Protein AF-0000000077861043 (afdb_homodimer)

Solvent-accessible surface area (backbone atoms only — not comparable to full-atom values): 34481 Å² total; per-residue (Å²): 126,87,80,74,43,33,34,33,32,34,33,39,79,42,74,66,17,31,34,34,51,50,34,40,50,72,72,46,81,40,33,34,37,37,42,28,44,64,90,44,38,66,66,57,69,62,59,89,64,56,69,78,41,52,72,35,52,44,82,42,68,45,52,64,79,78,51,55,44,68,60,51,14,60,73,36,53,78,28,41,33,41,39,38,40,43,55,77,77,60,38,72,28,49,63,49,50,50,54,10,31,50,74,32,58,24,40,34,39,27,55,48,58,69,35,74,80,64,74,46,63,64,96,46,92,84,47,58,44,25,31,25,54,45,71,49,26,53,43,51,50,51,45,51,53,57,49,61,27,67,45,34,70,71,62,65,21,41,34,36,38,41,32,29,28,50,66,58,74,40,64,89,27,47,63,83,20,41,84,53,49,84,80,55,82,55,46,60,47,77,39,24,42,41,45,72,28,47,24,31,25,17,38,59,60,46,52,18,43,44,52,47,50,36,68,75,35,48,94,80,27,58,31,35,79,44,23,43,59,27,35,76,49,18,55,53,59,49,45,50,50,48,26,70,49,65,70,34,58,62,43,77,48,75,39,63,41,63,52,32,55,47,25,73,76,36,66,85,63,54,55,74,90,60,58,90,59,52,94,57,58,58,68,55,53,44,40,52,36,23,37,26,16,68,50,59,38,54,74,41,70,62,54,58,46,52,77,82,47,68,85,54,69,57,56,33,67,64,59,50,44,41,64,70,44,61,119,126,85,80,73,44,32,34,34,33,34,32,40,79,42,75,66,16,32,35,32,51,51,34,40,49,72,73,47,79,40,33,35,37,38,41,29,45,64,90,45,38,66,66,58,72,61,57,88,64,55,71,76,41,51,73,35,51,44,80,43,68,45,53,63,79,79,51,53,45,69,61,51,14,62,73,35,52,79,28,40,32,40,38,38,40,42,56,77,77,59,40,71,27,49,64,50,49,50,55,10,32,51,73,32,58,23,39,34,39,26,56,47,59,69,38,73,80,65,75,46,63,63,96,46,92,84,46,58,45,25,32,24,53,44,72,49,27,54,41,52,51,50,45,51,52,58,48,61,28,65,45,35,73,71,62,66,20,42,33,36,38,43,32,28,29,51,68,58,74,40,62,89,30,48,63,84,18,40,84,53,48,85,80,56,82,54,46,61,47,75,37,23,42,41,48,70,27,49,24,32,24,17,38,60,60,45,51,19,44,46,52,48,50,39,69,76,35,46,95,80,27,57,31,35,78,44,23,43,60,27,36,73,50,19,55,54,58,49,45,50,51,47,27,69,49,64,70,36,58,62,43,76,46,75,39,63,39,64,52,32,55,48,25,73,78,37,66,85,61,54,56,74,89,61,57,90,58,54,93,57,58,59,68,54,54,42,41,52,36,24,38,27,17,67,50,59,38,53,75,40,72,64,55,58,46,51,76,82,46,67,85,52,68,58,56,36,67,64,58,51,42,40,65,72,45,59,117

Sequence (654 aa):
MKETLRVAILGPTGQIGHAILLALLTGTSHEVIQLVSPQSEEKARSVALASEQSERITTVPVDLLGSDVDHIATILDGVDVVVSALNGKALDAQGKVQDAAAKAGVRRFYPSEYGMHHVYRPDSEDDNYGYLHPIWNAKSQANERALHHPAIASGKMTYTLIGCGDFYNQPREPTWCPWTQPNASSYRITILGDPDAKVDFTNIDDLAEFLVETINHPELSENRTLNFVSDRKGYNEIAGLLETHSGRRVERHLLPVELMHRVWKNRDNIPEELRGRSVFPEDFWILVKGMQGSGRFWRPPGEVHNDLFPRVKPRTFEEYLSEMFGAMKETLRVAILGPTGQIGHAILLALLTGTSHEVIQLVSPQSEEKARSVALASEQSERITTVPVDLLGSDVDHIATILDGVDVVVSALNGKALDAQGKVQDAAAKAGVRRFYPSEYGMHHVYRPDSEDDNYGYLHPIWNAKSQANERALHHPAIASGKMTYTLIGCGDFYNQPREPTWCPWTQPNASSYRITILGDPDAKVDFTNIDDLAEFLVETINHPELSENRTLNFVSDRKGYNEIAGLLETHSGRRVERHLLPVELMHRVWKNRDNIPEELRGRSVFPEDFWILVKGMQGSGRFWRPPGEVHNDLFPRVKPRTFEEYLSEMFGA

Organism: Aspergillus terreus (NCBI:txid33178)

Radius of gyration: 26.47 Å; Cα contacts (8 Å, |Δi|>4): 1274; chains: 2; bounding box: 58×76×65 Å

Secondary structure (DSSP, 8-state):
-PPPPEEEEESTTSHHHHHHHHHHHHH---EEEEEE-GGGHHHHHTS---HHHHTTEEEEE--TTTS-HHHHHHHTTT--EEEE---GGGGGGHHHHHHHHHHHT--EEE-S--S----B--S-SS---EEE-HHHHHHHHHHHHHHT-HHHHHTSSEEEEEEE-EE---TT-TTT-GGG-TT-SSEEEEEES-TTS-EEEE-HHHHHHHHHHHHH-HHHHTTEEEEE-SEEE-HHHHHHHHHHHH-S-EEEEEE-THHHHHHHH-GGGS-GGGTT-SSS-HHHHHHHHHHHHTT-SS--TTS--GGG-TTS-PPPHHHHHHHHH--/-----EEEEESTTSHHHHHHHHHHHHH---EEEEEE-GGGHHHHHTS---HHHHTTEEEEE--TTTS-HHHHHHHTTT--EEEE---GGGGGGHHHHHHHHHHHT--EEE-S--S----B--S-SS---EEE-HHHHHHHHHHHHHHT-HHHHHTSSEEEEEEE-EE---TT-TTT-GGG-TT-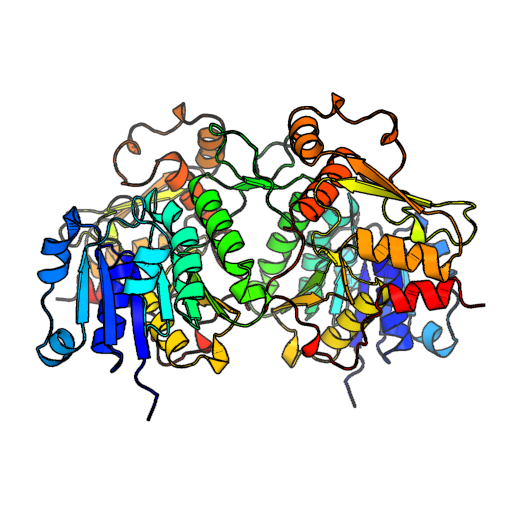SSEEEEEES-TTS-EEEE-HHHHHHHHHHHHH-HHHHTTEEEEE-SEEE-HHHHHHHHHHHH-S-EEEEEE-THHHHHHHH-GGGS-GGGTT--SS-HHHHHHHHHHHHTT-SS--TTS--GGG-TTS-PPPHHHHHHHHH--

Structure (mmCIF, N/CA/C/O backbone):
data_AF-0000000077861043-model_v1
#
loop_
_entity.id
_entity.type
_entity.pdbx_description
1 polymer 'NAD(P)-binding protein'
#
loop_
_atom_site.group_PDB
_atom_site.id
_atom_site.type_symbol
_atom_site.label_atom_id
_atom_site.label_alt_id
_atom_site.label_comp_id
_atom_site.label_asym_id
_atom_site.label_entity_id
_atom_site.label_seq_id
_atom_site.pdbx_PDB_ins_code
_atom_site.Cartn_x
_atom_site.Cartn_y
_atom_site.Cartn_z
_atom_site.occupancy
_atom_site.B_iso_or_equiv
_atom_site.auth_seq_id
_atom_site.auth_comp_id
_atom_site.auth_asym_id
_atom_site.auth_atom_id
_atom_site.pdbx_PDB_model_num
ATOM 1 N N . MET A 1 1 ? -7.734 -30.078 18.219 1 38.94 1 MET A N 1
ATOM 2 C CA . MET A 1 1 ? -7.445 -30.438 16.844 1 38.94 1 MET A CA 1
ATOM 3 C C . MET A 1 1 ? -7.887 -29.328 15.883 1 38.94 1 MET A C 1
ATOM 5 O O . MET A 1 1 ? -8.93 -28.703 16.094 1 38.94 1 MET A O 1
ATOM 9 N N . LYS A 1 2 ? -6.973 -28.797 15.055 1 64.06 2 LYS A N 1
ATOM 10 C CA . LYS A 1 2 ? -7.422 -27.672 14.227 1 64.06 2 LYS A CA 1
ATOM 11 C C . LYS A 1 2 ? -8.633 -28.062 13.391 1 64.06 2 LYS A C 1
ATOM 13 O O . LYS A 1 2 ? -8.672 -29.141 12.797 1 64.06 2 LYS A O 1
ATOM 18 N N . GLU A 1 3 ? -9.797 -27.359 13.492 1 82.5 3 GLU A N 1
ATOM 19 C CA . GLU A 1 3 ? -11.055 -27.562 12.781 1 82.5 3 GLU A CA 1
ATOM 20 C C . GLU A 1 3 ? -10.812 -27.766 11.289 1 82.5 3 GLU A C 1
ATOM 22 O O . GLU A 1 3 ? -9.961 -27.094 10.695 1 82.5 3 GLU A O 1
ATOM 27 N N . THR A 1 4 ? -11.328 -28.969 10.734 1 93.69 4 THR A N 1
ATOM 28 C CA . THR A 1 4 ? -11.273 -29.203 9.297 1 93.69 4 THR A CA 1
ATOM 29 C C . THR A 1 4 ? -12.156 -28.219 8.547 1 93.69 4 THR A C 1
ATOM 31 O O . THR A 1 4 ? -13.336 -28.047 8.875 1 93.69 4 THR A O 1
ATOM 34 N N . LEU A 1 5 ? -11.539 -27.5 7.66 1 98.19 5 LEU A N 1
ATOM 35 C CA . LEU A 1 5 ? -12.242 -26.5 6.871 1 98.19 5 LEU A CA 1
ATOM 36 C C . LEU A 1 5 ? -12.539 -27.016 5.469 1 98.19 5 LEU A C 1
ATOM 38 O O . LEU A 1 5 ? -11.938 -28 5.031 1 98.19 5 LEU A O 1
ATOM 42 N N . ARG A 1 6 ? -13.516 -26.453 4.867 1 98.56 6 ARG A N 1
ATOM 43 C CA . ARG A 1 6 ? -13.766 -26.625 3.439 1 98.56 6 ARG A CA 1
ATOM 44 C C . ARG A 1 6 ? -13.281 -25.406 2.648 1 98.56 6 ARG A C 1
ATOM 46 O O . ARG A 1 6 ? -13.797 -24.312 2.816 1 98.56 6 ARG A O 1
ATOM 53 N N . VAL A 1 7 ? -12.289 -25.578 1.817 1 98.94 7 VAL A N 1
ATOM 54 C CA . VAL A 1 7 ? -11.633 -24.5 1.098 1 98.94 7 VAL A CA 1
ATOM 55 C C . VAL A 1 7 ? -11.938 -24.609 -0.395 1 98.94 7 VAL A C 1
ATOM 57 O O . VAL A 1 7 ? -11.734 -25.656 -1.001 1 98.94 7 VAL A O 1
ATOM 60 N N . ALA A 1 8 ? -12.477 -23.547 -0.957 1 98.94 8 ALA A N 1
ATOM 61 C CA . ALA A 1 8 ? -12.648 -23.469 -2.406 1 98.94 8 ALA A CA 1
ATOM 62 C C . ALA A 1 8 ? -11.469 -22.75 -3.061 1 98.94 8 ALA A C 1
ATOM 64 O O . ALA A 1 8 ? -11.055 -21.688 -2.596 1 98.94 8 ALA A O 1
ATOM 65 N N . ILE A 1 9 ? -10.961 -23.297 -4.102 1 98.81 9 ILE A N 1
ATOM 66 C CA . ILE A 1 9 ? -9.844 -22.688 -4.812 1 98.81 9 ILE A CA 1
ATOM 67 C C . ILE A 1 9 ? -10.258 -22.359 -6.242 1 98.81 9 ILE A C 1
ATOM 69 O O . ILE A 1 9 ? -10.844 -23.188 -6.934 1 98.81 9 ILE A O 1
ATOM 73 N N . LEU A 1 10 ? -10.031 -21.109 -6.656 1 98.75 10 LEU A N 1
ATOM 74 C CA . LEU A 1 10 ? -10.203 -20.656 -8.031 1 98.75 10 LEU A CA 1
ATOM 75 C C . LEU A 1 10 ? -8.867 -20.672 -8.773 1 98.75 10 LEU A C 1
ATOM 77 O O . LEU A 1 10 ? -7.859 -20.172 -8.258 1 98.75 10 LEU A O 1
ATOM 81 N N . GLY A 1 11 ? -8.836 -21.188 -9.984 1 97.44 11 GLY A N 1
ATOM 82 C CA . GLY A 1 11 ? -7.637 -21.25 -10.805 1 97.44 11 GLY A CA 1
ATOM 83 C C . GLY A 1 11 ? -6.68 -22.344 -10.375 1 97.44 11 GLY A C 1
ATOM 84 O O . GLY A 1 11 ? -5.461 -22.141 -10.359 1 97.44 11 GLY A O 1
ATOM 85 N N . PRO A 1 12 ? -7.176 -23.562 -10.039 1 97.44 12 PRO A N 1
ATOM 86 C CA . PRO A 1 12 ? -6.32 -24.609 -9.5 1 97.44 12 PRO A CA 1
ATOM 87 C C . PRO A 1 12 ? -5.395 -25.219 -10.555 1 97.44 12 PRO A C 1
ATOM 89 O O . PRO A 1 12 ? -4.434 -25.922 -10.219 1 97.44 12 PRO A O 1
ATOM 92 N N . THR A 1 13 ? -5.648 -25.016 -11.789 1 96.31 13 THR A N 1
ATOM 93 C CA . THR A 1 13 ? -4.852 -25.641 -12.844 1 96.31 13 THR A CA 1
ATOM 94 C C . THR A 1 13 ? -3.721 -24.719 -13.289 1 96.31 13 THR A C 1
ATOM 96 O O . THR A 1 13 ? -2.871 -25.109 -14.094 1 96.31 13 THR A O 1
ATOM 99 N N . GLY A 1 14 ? -3.773 -23.5 -12.836 1 94.81 14 GLY A N 1
ATOM 100 C CA . GLY A 1 14 ? -2.66 -22.594 -13.094 1 94.81 14 GLY A CA 1
ATOM 101 C C . GLY A 1 14 ? -1.455 -22.875 -12.211 1 94.81 14 GLY A C 1
ATOM 102 O O . GLY A 1 14 ? -1.481 -23.781 -11.383 1 94.81 14 GLY A O 1
ATOM 103 N N . GLN A 1 15 ? -0.422 -22.109 -12.398 1 94.31 15 GLN A N 1
ATOM 104 C CA . GLN A 1 15 ? 0.837 -22.328 -11.688 1 94.31 15 GLN A CA 1
ATOM 105 C C . GLN A 1 15 ? 0.67 -22.094 -10.188 1 94.31 15 GLN A C 1
ATOM 107 O O . GLN A 1 15 ? 0.976 -22.969 -9.383 1 94.31 15 GLN A O 1
ATOM 112 N N . ILE A 1 16 ? 0.178 -20.906 -9.797 1 97.44 16 ILE A N 1
ATOM 113 C CA . ILE A 1 16 ? 0.038 -20.562 -8.391 1 97.44 16 ILE A CA 1
ATOM 114 C C . ILE A 1 16 ? -1.076 -21.391 -7.758 1 97.44 16 ILE A C 1
ATOM 116 O O . ILE A 1 16 ? -0.895 -21.969 -6.684 1 97.44 16 ILE A O 1
ATOM 120 N N . GLY A 1 17 ? -2.223 -21.5 -8.453 1 98.06 17 GLY A N 1
ATOM 121 C CA . GLY A 1 17 ? -3.359 -22.25 -7.938 1 98.06 17 GLY A CA 1
ATOM 122 C C . GLY A 1 17 ? -3.049 -23.719 -7.691 1 98.06 17 GLY A C 1
ATOM 123 O O . GLY A 1 17 ? -3.494 -24.281 -6.695 1 98.06 17 GLY A O 1
ATOM 124 N N . HIS A 1 18 ? -2.324 -24.297 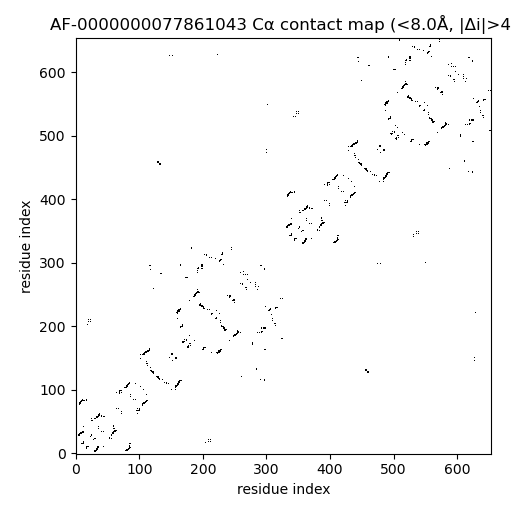-8.633 1 97.44 18 HIS A N 1
ATOM 125 C CA . HIS A 1 18 ? -1.964 -25.703 -8.477 1 97.44 18 HIS A CA 1
ATOM 126 C C . HIS A 1 18 ? -1.063 -25.922 -7.266 1 97.44 18 HIS A C 1
ATOM 128 O O . HIS A 1 18 ? -1.232 -26.891 -6.52 1 97.44 18 HIS A O 1
ATOM 134 N N . ALA A 1 19 ? -0.084 -25.031 -7.066 1 98.19 19 ALA A N 1
ATOM 135 C CA . ALA A 1 19 ? 0.803 -25.109 -5.91 1 98.19 19 ALA A CA 1
ATOM 136 C C . ALA A 1 19 ? 0.017 -25 -4.609 1 98.19 19 ALA A C 1
ATOM 138 O O . ALA A 1 19 ? 0.274 -25.75 -3.656 1 98.19 19 ALA A O 1
ATOM 139 N N . ILE A 1 20 ? -0.947 -24.094 -4.539 1 98.75 20 ILE A N 1
ATOM 140 C CA . ILE A 1 20 ? -1.766 -23.906 -3.346 1 98.75 20 ILE A CA 1
ATOM 141 C C . ILE A 1 20 ? -2.607 -25.156 -3.1 1 98.75 20 ILE A C 1
ATOM 143 O O . ILE A 1 20 ? -2.723 -25.625 -1.962 1 98.75 20 ILE A O 1
ATOM 147 N N . LEU A 1 21 ? -3.178 -25.703 -4.184 1 98.38 21 LEU A N 1
ATOM 148 C CA . LEU A 1 21 ? -3.967 -26.938 -4.082 1 98.38 21 LEU A CA 1
ATOM 149 C C . LEU A 1 21 ? -3.146 -28.047 -3.457 1 98.38 21 LEU A C 1
ATOM 151 O O . LEU A 1 21 ? -3.59 -28.688 -2.498 1 98.38 21 LEU A O 1
ATOM 155 N N . LEU A 1 22 ? -1.948 -28.25 -3.953 1 97.81 22 LEU A N 1
ATOM 156 C CA . LEU A 1 22 ? -1.094 -29.328 -3.459 1 97.81 22 LEU A CA 1
ATOM 157 C C . LEU A 1 22 ? -0.705 -29.078 -2.004 1 97.81 22 LEU A C 1
ATOM 159 O O . LEU A 1 22 ? -0.678 -30.016 -1.201 1 97.81 22 LEU A O 1
ATOM 163 N N . ALA A 1 23 ? -0.382 -27.844 -1.69 1 98.25 23 ALA A N 1
ATOM 164 C CA . ALA A 1 23 ? -0.019 -27.516 -0.314 1 98.25 23 ALA A CA 1
ATOM 165 C C . ALA A 1 23 ? -1.174 -27.797 0.641 1 98.25 23 ALA A C 1
ATOM 167 O O . ALA A 1 23 ? -0.965 -28.312 1.744 1 98.25 23 ALA A O 1
ATOM 168 N N . LEU A 1 24 ? -2.404 -27.469 0.225 1 98.19 24 LEU A N 1
ATOM 169 C CA . LEU A 1 24 ? -3.588 -27.719 1.04 1 98.19 24 LEU A CA 1
ATOM 170 C C . LEU A 1 24 ? -3.77 -29.219 1.276 1 98.19 24 LEU A C 1
ATOM 172 O O . LEU A 1 24 ? -4.004 -29.641 2.408 1 98.19 24 LEU A O 1
ATOM 176 N N . LEU A 1 25 ? -3.602 -29.969 0.218 1 97.38 25 LEU A N 1
ATOM 177 C CA . LEU A 1 25 ? -3.885 -31.406 0.271 1 97.38 25 LEU A CA 1
ATOM 178 C C . LEU A 1 25 ? -2.789 -32.156 1.025 1 97.38 25 LEU A C 1
ATOM 180 O O . LEU A 1 25 ? -3.051 -33.188 1.651 1 97.38 25 LEU A O 1
ATOM 184 N N . THR A 1 26 ? -1.587 -31.641 0.992 1 95.62 26 THR A N 1
ATOM 185 C CA . THR A 1 26 ? -0.458 -32.344 1.604 1 95.62 26 THR A CA 1
ATOM 186 C C . THR A 1 26 ? -0.258 -31.875 3.045 1 95.62 26 THR A C 1
ATOM 188 O O . THR A 1 26 ? 0.144 -32.656 3.904 1 95.62 26 THR A O 1
ATOM 191 N N . GLY A 1 27 ? -0.583 -30.625 3.301 1 93.12 27 GLY A N 1
ATOM 192 C CA . GLY A 1 27 ? -0.184 -30.031 4.57 1 93.12 27 GLY A CA 1
ATOM 193 C C . GLY A 1 27 ? -1.321 -29.953 5.57 1 93.12 27 GLY A C 1
ATOM 194 O O . GLY A 1 27 ? -1.118 -29.547 6.719 1 93.12 27 GLY A O 1
ATOM 195 N N . THR A 1 28 ? -2.5 -30.312 5.113 1 95.94 28 THR A N 1
ATOM 196 C CA . THR A 1 28 ? -3.639 -30.156 6.012 1 95.94 28 THR A CA 1
ATOM 197 C C . THR A 1 28 ? -4.637 -31.297 5.82 1 95.94 28 THR A C 1
ATOM 199 O O . THR A 1 28 ? -4.438 -32.156 4.965 1 95.94 28 THR A O 1
ATOM 202 N N . SER A 1 29 ? -5.68 -31.281 6.641 1 96.5 29 SER A N 1
ATOM 203 C CA . SER A 1 29 ? -6.781 -32.25 6.512 1 96.5 29 SER A CA 1
ATOM 204 C C . SER A 1 29 ? -8.023 -31.562 5.941 1 96.5 29 SER A C 1
ATOM 206 O O . SER A 1 29 ? -9.117 -32.156 5.965 1 96.5 29 SER A O 1
ATOM 208 N N . HIS A 1 30 ? -7.824 -30.375 5.422 1 98 30 HIS A N 1
ATOM 209 C CA . HIS A 1 30 ? -8.961 -29.625 4.902 1 98 30 HIS A CA 1
ATOM 210 C C . HIS A 1 30 ? -9.562 -30.312 3.678 1 98 30 HIS A C 1
ATOM 212 O O . HIS A 1 30 ? -8.852 -31 2.939 1 98 30 HIS A O 1
ATOM 218 N N . GLU A 1 31 ? -10.828 -30.141 3.518 1 98.25 31 GLU A N 1
ATOM 219 C CA . GLU A 1 31 ? -11.484 -30.5 2.262 1 98.25 31 GLU A CA 1
ATOM 220 C C . GLU A 1 31 ? -11.328 -29.391 1.227 1 98.25 31 GLU A C 1
ATOM 222 O O . GLU A 1 31 ? -11.328 -28.203 1.572 1 98.25 31 GLU A O 1
ATOM 227 N N . VAL A 1 32 ? -11.188 -29.812 0.003 1 98.62 32 VAL A N 1
ATOM 228 C CA . VAL A 1 32 ? -10.945 -28.812 -1.029 1 98.62 32 VAL A CA 1
ATOM 229 C C . VAL A 1 32 ? -11.977 -28.969 -2.148 1 98.62 32 VAL A C 1
ATOM 231 O O . VAL A 1 32 ? -12.258 -30.078 -2.594 1 98.62 32 VAL A O 1
ATOM 234 N N . ILE A 1 33 ? -12.578 -27.922 -2.525 1 98.56 33 ILE A N 1
ATOM 235 C CA . ILE A 1 33 ? -13.367 -27.812 -3.746 1 98.56 33 ILE A CA 1
ATOM 236 C C . ILE A 1 33 ? -12.617 -26.984 -4.781 1 98.56 33 ILE A C 1
ATOM 238 O O . ILE A 1 33 ? -12.344 -25.812 -4.562 1 98.56 33 ILE A O 1
ATOM 242 N N . GLN A 1 34 ? -12.188 -27.594 -5.832 1 98.5 34 GLN A N 1
ATOM 243 C CA . GLN A 1 34 ? -11.531 -26.828 -6.879 1 98.5 34 GLN A CA 1
ATOM 244 C C . GLN A 1 34 ? -12.508 -26.453 -7.992 1 98.5 34 GLN A C 1
ATOM 246 O O . GLN A 1 34 ? -13.117 -27.344 -8.602 1 98.5 34 GLN A O 1
ATOM 251 N N . LEU A 1 35 ? -12.75 -25.172 -8.203 1 98.5 35 LEU A N 1
ATOM 252 C CA . LEU A 1 35 ? -13.555 -24.656 -9.305 1 98.5 35 LEU A CA 1
ATOM 253 C C . LEU A 1 35 ? -12.703 -24.469 -10.555 1 98.5 35 LEU A C 1
ATOM 255 O O . LEU A 1 35 ? -11.727 -23.719 -10.539 1 98.5 35 LEU A O 1
ATOM 259 N N . VAL A 1 36 ? -13.062 -25.141 -11.586 1 97.75 36 VAL A N 1
ATOM 260 C CA . VAL A 1 36 ? -12.242 -25.172 -12.797 1 97.75 36 VAL A CA 1
ATOM 261 C C . VAL A 1 36 ? -13.094 -24.766 -14 1 97.75 36 VAL A C 1
ATOM 263 O O . VAL A 1 36 ? -14.289 -25.047 -14.047 1 97.75 36 VAL A O 1
ATOM 266 N N . SER A 1 37 ? -12.453 -24.078 -14.938 1 96.62 37 SER A N 1
ATOM 267 C CA . SER A 1 37 ? -13.164 -23.875 -16.188 1 96.62 37 SER A CA 1
ATOM 268 C C . SER A 1 37 ? -13.523 -25.203 -16.859 1 96.62 37 SER A C 1
ATOM 270 O O . SER A 1 37 ? -12.758 -26.172 -16.766 1 96.62 37 SER A O 1
ATOM 272 N N . PRO A 1 38 ? -14.586 -25.234 -17.562 1 96.31 38 PRO A N 1
ATOM 273 C CA . PRO A 1 38 ? -14.992 -26.5 -18.188 1 96.31 38 PRO A CA 1
ATOM 274 C C . PRO A 1 38 ? -13.922 -27.078 -19.109 1 96.31 38 PRO A C 1
ATOM 276 O O . PRO A 1 38 ? -13.711 -28.297 -19.125 1 96.31 38 PRO A O 1
ATOM 279 N N . GLN A 1 39 ? -13.18 -26.297 -19.766 1 95.31 39 GLN A N 1
ATOM 280 C CA . GLN A 1 39 ? -12.148 -26.75 -20.703 1 95.31 39 GLN A CA 1
ATOM 281 C C . GLN A 1 39 ? -10.945 -27.312 -19.953 1 95.31 39 GLN A C 1
ATOM 283 O O . GLN A 1 39 ? -10.133 -28.031 -20.547 1 95.31 39 GLN A O 1
ATOM 288 N N . SER A 1 40 ? -10.805 -26.984 -18.672 1 95.31 40 SER A N 1
ATOM 289 C CA . SER A 1 40 ? -9.648 -27.422 -17.891 1 95.31 40 SER A CA 1
ATOM 290 C C . SER A 1 40 ? -10.008 -28.578 -16.984 1 95.31 40 SER A C 1
ATOM 292 O O . SER A 1 40 ? -9.195 -29.016 -16.156 1 95.31 40 SER A O 1
ATOM 294 N N . GLU A 1 41 ? -11.211 -29.094 -17.031 1 96.38 41 GLU A N 1
ATOM 295 C CA . GLU A 1 41 ? -11.695 -30.125 -16.109 1 96.38 41 GLU A CA 1
ATOM 296 C C . GLU A 1 41 ? -10.812 -31.375 -16.172 1 96.38 41 GLU A C 1
ATOM 298 O O . GLU A 1 41 ? -10.43 -31.922 -15.141 1 96.38 41 GLU A O 1
ATOM 303 N N . GLU A 1 42 ? -10.547 -31.859 -17.359 1 96.19 42 GLU A N 1
ATOM 304 C CA . GLU A 1 42 ? -9.742 -33.062 -17.516 1 96.19 42 GLU A CA 1
ATOM 305 C C . GLU A 1 42 ? -8.359 -32.875 -16.891 1 96.19 42 GLU A C 1
ATOM 307 O O . GLU A 1 42 ? -7.867 -33.781 -16.203 1 96.19 42 GLU A O 1
ATOM 312 N N . LYS A 1 43 ? -7.789 -31.766 -17.219 1 95.5 43 LYS A N 1
ATOM 313 C CA . LYS A 1 43 ? -6.488 -31.469 -16.641 1 95.5 43 LYS A CA 1
ATOM 314 C C . LYS A 1 43 ? -6.551 -31.5 -15.109 1 95.5 43 LYS A C 1
ATOM 316 O O . LYS A 1 43 ? -5.656 -32.031 -14.461 1 95.5 43 LYS A O 1
ATOM 321 N N . ALA A 1 44 ? -7.547 -30.953 -14.547 1 96.19 44 ALA A N 1
ATOM 322 C CA . ALA A 1 44 ? -7.715 -30.891 -13.094 1 96.19 44 ALA A CA 1
ATOM 323 C C . ALA A 1 44 ? -7.859 -32.281 -12.5 1 96.19 44 ALA A C 1
ATOM 325 O O . ALA A 1 44 ? -7.309 -32.562 -11.43 1 96.19 44 ALA A O 1
ATOM 326 N N . ARG A 1 45 ? -8.555 -33.156 -13.125 1 95.19 45 ARG A N 1
ATOM 327 C CA . ARG A 1 45 ? -8.852 -34.469 -12.609 1 95.19 45 ARG A CA 1
ATOM 328 C C . ARG A 1 45 ? -7.68 -35.438 -12.828 1 95.19 45 ARG A C 1
ATOM 330 O O . ARG A 1 45 ? -7.617 -36.5 -12.219 1 95.19 45 ARG A O 1
ATOM 337 N N . SER A 1 46 ? -6.75 -35 -13.633 1 93.31 46 SER A N 1
ATOM 338 C CA . SER A 1 46 ? -5.66 -35.875 -14.016 1 93.31 46 SER A CA 1
ATOM 339 C C . SER A 1 46 ? -4.469 -35.75 -13.078 1 93.31 46 SER A C 1
ATOM 341 O O . SER A 1 46 ? -3.486 -36.469 -13.188 1 93.31 46 SER A O 1
ATOM 343 N N . VAL A 1 47 ? -4.582 -34.844 -12.227 1 91.56 47 VAL A N 1
ATOM 344 C CA . VAL A 1 47 ? -3.48 -34.656 -11.289 1 91.56 47 VAL A CA 1
ATOM 345 C C . VAL A 1 47 ? -3.309 -35.906 -10.422 1 91.56 47 VAL A C 1
ATOM 347 O O . VAL A 1 47 ? -4.281 -36.438 -9.891 1 91.56 47 VAL A O 1
ATOM 350 N N . ALA A 1 48 ? -2.131 -36.406 -10.312 1 91.38 48 ALA A N 1
ATOM 351 C CA . ALA A 1 48 ? -1.839 -37.594 -9.477 1 91.38 48 ALA A CA 1
ATOM 352 C C . ALA A 1 48 ? -1.857 -37.219 -8 1 91.38 48 ALA A C 1
ATOM 354 O O . ALA A 1 48 ? -1.089 -36.375 -7.555 1 91.38 48 ALA A O 1
ATOM 355 N N . LEU A 1 49 ? -2.725 -37.812 -7.254 1 94.19 49 LEU A N 1
ATOM 356 C CA . LEU A 1 49 ? -2.875 -37.562 -5.824 1 94.19 49 LEU A CA 1
ATOM 357 C C . LEU A 1 49 ? -2.895 -38.875 -5.055 1 94.19 49 LEU A C 1
ATOM 359 O O . LEU A 1 49 ? -3.266 -39.938 -5.605 1 94.19 49 LEU A O 1
ATOM 363 N N . ALA A 1 50 ? -2.424 -38.812 -3.863 1 94.5 50 ALA A N 1
ATOM 364 C CA . ALA A 1 50 ? -2.605 -39.969 -2.967 1 94.5 50 ALA A CA 1
ATOM 365 C C . ALA A 1 50 ? -4.086 -40.25 -2.713 1 94.5 50 ALA A C 1
ATOM 367 O O . ALA A 1 50 ? -4.918 -39.344 -2.852 1 94.5 50 ALA A O 1
ATOM 368 N N . SER A 1 51 ? -4.41 -41.438 -2.324 1 93.75 51 SER A N 1
ATOM 369 C CA . SER A 1 51 ? -5.797 -41.844 -2.109 1 93.75 51 SER A CA 1
ATOM 370 C C . SER A 1 51 ? -6.477 -40.969 -1.074 1 93.75 51 SER A C 1
ATOM 372 O O . SER A 1 51 ? -7.602 -40.5 -1.286 1 93.75 51 SER A O 1
ATOM 374 N N . GLU A 1 52 ? -5.75 -40.75 0.007 1 94.5 52 GLU A N 1
ATOM 375 C CA . GLU A 1 52 ? -6.309 -39.906 1.077 1 94.5 52 GLU A CA 1
ATOM 376 C C . GLU A 1 52 ? -6.602 -38.5 0.592 1 94.5 52 GLU A C 1
ATOM 378 O O . GLU A 1 52 ? -7.59 -37.875 1.006 1 94.5 52 GLU A O 1
ATOM 383 N N . GLN A 1 53 ? -5.715 -37.938 -0.279 1 95.31 53 GLN A N 1
ATOM 384 C CA . GLN A 1 53 ? -5.906 -36.625 -0.844 1 95.31 53 GLN A CA 1
ATOM 385 C C . GLN A 1 53 ? -7.094 -36.594 -1.8 1 95.31 53 GLN A C 1
ATOM 387 O O . GLN A 1 53 ? -7.898 -35.656 -1.773 1 95.31 53 GLN A O 1
ATOM 392 N N . SER A 1 54 ? -7.207 -37.656 -2.547 1 95.25 54 SER A N 1
ATOM 393 C CA . SER A 1 54 ? -8.266 -37.75 -3.545 1 95.25 54 SER A CA 1
ATOM 394 C C . SER A 1 54 ? -9.648 -37.75 -2.891 1 95.25 54 SER A C 1
ATOM 396 O O . SER A 1 54 ? -10.617 -37.25 -3.463 1 95.25 54 SER A O 1
ATOM 398 N N . GLU A 1 55 ? -9.711 -38.281 -1.749 1 95.88 55 GLU A N 1
ATOM 399 C CA . GLU A 1 55 ? -10.977 -38.344 -1.028 1 95.88 55 GLU A CA 1
ATOM 400 C C . GLU A 1 55 ? -11.414 -37 -0.514 1 95.88 55 GLU A C 1
ATOM 402 O O . GLU A 1 55 ? -12.594 -36.781 -0.192 1 95.88 55 GLU A O 1
ATOM 407 N N . ARG A 1 56 ? -10.5 -36.094 -0.441 1 97.06 56 ARG A N 1
ATOM 408 C CA . ARG A 1 56 ? -10.789 -34.781 0.162 1 97.06 56 ARG A CA 1
ATOM 409 C C . ARG A 1 56 ? -10.969 -33.719 -0.907 1 97.06 56 ARG A C 1
ATOM 411 O O . ARG A 1 56 ? -11.18 -32.531 -0.588 1 97.06 56 ARG A O 1
ATOM 418 N N . ILE A 1 57 ? -10.883 -34.031 -2.168 1 97.81 57 ILE A N 1
ATOM 419 C CA . ILE A 1 57 ? -10.961 -33.031 -3.225 1 97.81 57 ILE A CA 1
ATOM 420 C C . ILE A 1 57 ? -12.219 -33.25 -4.059 1 97.81 57 ILE A C 1
ATOM 422 O O . ILE A 1 57 ? -12.57 -34.406 -4.379 1 97.81 57 ILE A O 1
ATOM 426 N N . THR A 1 58 ? -13.016 -32.281 -4.324 1 97.69 58 THR A N 1
ATOM 427 C CA . THR A 1 58 ? -14.141 -32.25 -5.246 1 97.69 58 THR A CA 1
ATOM 428 C C . THR A 1 58 ? -13.875 -31.281 -6.398 1 97.69 58 THR A C 1
ATOM 430 O O . THR A 1 58 ? -13.492 -30.125 -6.172 1 97.69 58 THR A O 1
ATOM 433 N N . THR A 1 59 ? -13.992 -31.781 -7.598 1 98.31 59 THR A N 1
ATOM 434 C CA . THR A 1 59 ? -13.797 -30.938 -8.773 1 98.31 59 THR A CA 1
ATOM 435 C C . THR A 1 59 ? -15.133 -30.469 -9.336 1 98.31 59 THR A C 1
ATOM 437 O O . THR A 1 59 ? -16.016 -31.297 -9.625 1 98.31 59 THR A O 1
ATOM 440 N N . VAL A 1 60 ? -15.297 -29.188 -9.508 1 98.56 60 VAL A N 1
ATOM 441 C CA . VAL A 1 60 ? -16.531 -28.609 -10.023 1 98.56 60 VAL A CA 1
ATOM 442 C C . VAL A 1 60 ? -16.25 -27.781 -11.266 1 98.56 60 VAL A C 1
ATOM 444 O O . VAL A 1 60 ? -15.672 -26.688 -11.164 1 98.56 60 VAL A O 1
ATOM 447 N N . PRO A 1 61 ? -16.625 -28.281 -12.461 1 98.25 61 PRO A N 1
ATOM 448 C CA . PRO A 1 61 ? -16.531 -27.438 -13.656 1 98.25 61 PRO A CA 1
ATOM 449 C C . PRO A 1 61 ? -17.547 -26.297 -13.648 1 98.25 61 PRO A C 1
ATOM 451 O O . PRO A 1 61 ? -18.75 -26.531 -13.477 1 98.25 61 PRO A O 1
ATOM 454 N N . VAL A 1 62 ? -17.109 -25.078 -13.789 1 98.06 62 VAL A N 1
ATOM 455 C CA . VAL A 1 62 ? -17.984 -23.922 -13.781 1 98.06 62 VAL A CA 1
ATOM 456 C C . VAL A 1 62 ? -17.359 -22.781 -14.586 1 98.06 62 VAL A C 1
ATOM 458 O O . VAL A 1 62 ? -16.172 -22.516 -14.477 1 98.06 62 VAL A O 1
ATOM 461 N N . ASP A 1 63 ? -18.109 -22.172 -15.484 1 97.62 63 ASP A N 1
ATOM 462 C CA . ASP A 1 63 ? -17.719 -20.953 -16.172 1 97.62 63 ASP A CA 1
ATOM 463 C C . ASP A 1 63 ? -17.984 -19.719 -15.305 1 97.62 63 ASP A C 1
ATOM 465 O O . ASP A 1 63 ? -19.062 -19.141 -15.359 1 97.62 63 ASP A O 1
ATOM 469 N N . LEU A 1 64 ? -17.016 -19.281 -14.602 1 97.44 64 LEU A N 1
ATOM 470 C CA . LEU A 1 64 ? -17.172 -18.219 -13.609 1 97.44 64 LEU A CA 1
ATOM 471 C C . LEU A 1 64 ? -17.562 -16.906 -14.273 1 97.44 64 LEU A C 1
ATOM 473 O O . LEU A 1 64 ? -18.266 -16.094 -13.672 1 97.44 64 LEU A O 1
ATOM 477 N N . LEU A 1 65 ? -17.094 -16.641 -15.453 1 96.69 65 LEU A N 1
ATOM 478 C CA . LEU A 1 65 ? -17.422 -15.398 -16.156 1 96.69 65 LEU A CA 1
ATOM 479 C C . LEU A 1 65 ? -18.875 -15.383 -16.594 1 96.69 65 LEU A C 1
ATOM 481 O O . LEU A 1 65 ? -19.547 -14.352 -16.516 1 96.69 65 LEU A O 1
ATOM 485 N N . GLY A 1 66 ? -19.344 -16.562 -16.969 1 96.94 66 GLY A N 1
ATOM 486 C CA . GLY A 1 66 ? -20.688 -16.641 -17.531 1 96.94 66 GLY A CA 1
ATOM 487 C C . GLY A 1 66 ? -21.75 -16.969 -16.484 1 96.94 66 GLY A C 1
ATOM 488 O O . GLY A 1 66 ? -22.938 -16.719 -16.688 1 96.94 66 GLY A O 1
ATOM 489 N N . SER A 1 67 ? -21.359 -17.547 -15.359 1 97.31 67 SER A N 1
ATOM 490 C CA . SER A 1 67 ? -22.297 -17.953 -14.32 1 97.31 67 SER A CA 1
ATOM 491 C C . SER A 1 67 ? -22.781 -16.766 -13.5 1 97.31 67 SER A C 1
ATOM 493 O O . SER A 1 67 ? -22.078 -15.75 -13.414 1 97.31 67 SER A O 1
ATOM 495 N N . ASP A 1 68 ? -23.938 -16.875 -12.945 1 97.81 68 ASP A N 1
ATOM 496 C CA . ASP A 1 68 ? -24.438 -15.797 -12.094 1 97.81 68 ASP A CA 1
ATOM 497 C C . ASP A 1 68 ? -24.078 -16.047 -10.625 1 97.81 68 ASP A C 1
ATOM 499 O O . ASP A 1 68 ? -23.625 -17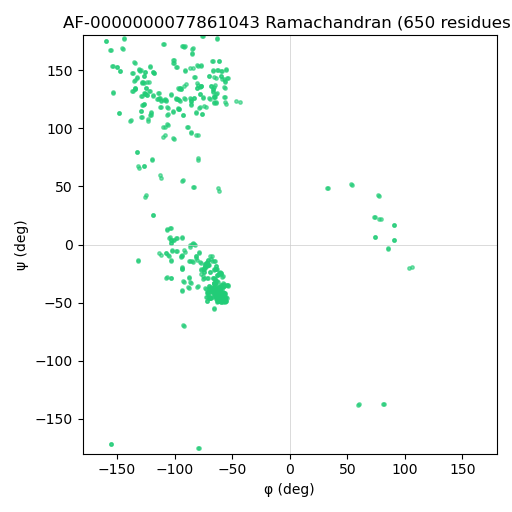.141 -10.266 1 97.81 68 ASP A O 1
ATOM 503 N N . VAL A 1 69 ? -24.297 -15.109 -9.836 1 98.69 69 VAL A N 1
ATOM 504 C CA . VAL A 1 69 ? -23.938 -15.109 -8.422 1 98.69 69 VAL A CA 1
ATOM 505 C C . VAL A 1 69 ? -24.672 -16.234 -7.699 1 98.69 69 VAL A C 1
ATOM 507 O O . VAL A 1 69 ? -24.078 -16.938 -6.883 1 98.69 69 VAL A O 1
ATOM 510 N N . ASP A 1 70 ? -25.922 -16.438 -7.938 1 98.69 70 ASP A N 1
ATOM 511 C CA . ASP A 1 70 ? -26.734 -17.438 -7.242 1 98.69 70 ASP A CA 1
ATOM 512 C C . ASP A 1 70 ? -26.203 -18.844 -7.496 1 98.69 70 ASP A C 1
ATOM 514 O O . ASP A 1 70 ? -26.141 -19.656 -6.574 1 98.69 70 ASP A O 1
ATOM 518 N N . HIS A 1 71 ? -25.906 -19.078 -8.703 1 98.62 71 HIS A N 1
ATOM 519 C CA . HIS A 1 71 ? -25.375 -20.406 -9.047 1 98.62 71 HIS A CA 1
ATOM 520 C C . HIS A 1 71 ? -24.047 -20.656 -8.344 1 98.62 71 HIS A C 1
ATOM 522 O O . HIS A 1 71 ? -23.859 -21.734 -7.766 1 98.62 71 HIS A O 1
ATOM 528 N N . ILE A 1 72 ? -23.172 -19.719 -8.43 1 98.81 72 ILE A N 1
ATOM 529 C CA . ILE A 1 72 ? -21.875 -19.875 -7.781 1 98.81 72 ILE A CA 1
ATOM 530 C C . ILE A 1 72 ? -22.078 -20.047 -6.273 1 98.81 72 ILE A C 1
ATOM 532 O O . ILE A 1 72 ? -21.375 -20.812 -5.629 1 98.81 72 ILE A O 1
ATOM 536 N N . ALA A 1 73 ? -23.016 -19.281 -5.672 1 98.88 73 ALA A N 1
ATOM 537 C CA . ALA A 1 73 ? -23.297 -19.391 -4.238 1 98.88 73 ALA A CA 1
ATOM 538 C C . ALA A 1 73 ? -23.734 -20.797 -3.857 1 98.88 73 ALA A C 1
ATOM 540 O O . ALA A 1 73 ? -23.359 -21.297 -2.793 1 98.88 73 ALA A O 1
ATOM 541 N N . THR A 1 74 ? -24.516 -21.438 -4.719 1 98.69 74 THR A N 1
ATOM 542 C CA . THR A 1 74 ? -24.922 -22.812 -4.453 1 98.69 74 THR A CA 1
ATOM 543 C C . THR A 1 74 ? -23.719 -23.734 -4.418 1 98.69 74 THR A C 1
ATOM 545 O O . THR A 1 74 ? -23.656 -24.656 -3.596 1 98.69 74 THR A O 1
ATOM 548 N N . ILE A 1 75 ? -22.781 -23.484 -5.297 1 98.62 75 ILE A N 1
ATOM 549 C CA . ILE A 1 75 ? -21.562 -24.281 -5.352 1 98.62 75 ILE A CA 1
ATOM 550 C C . ILE A 1 75 ? -20.75 -24.078 -4.07 1 98.62 75 ILE A C 1
ATOM 552 O O . ILE A 1 75 ? -20.141 -25.016 -3.559 1 98.62 75 ILE A O 1
ATOM 556 N N . LEU A 1 76 ? -20.812 -22.859 -3.49 1 98.88 76 LEU A N 1
ATOM 557 C CA . LEU A 1 76 ? -19.969 -22.484 -2.359 1 98.88 76 LEU A CA 1
ATOM 558 C C . LEU A 1 76 ? -20.688 -22.75 -1.037 1 98.88 76 LEU A C 1
ATOM 560 O O . LEU A 1 76 ? -20.188 -22.375 0.027 1 98.88 76 LEU A O 1
ATOM 564 N N . ASP A 1 77 ? -21.859 -23.375 -1.127 1 98.56 77 ASP A N 1
ATOM 565 C CA . ASP A 1 77 ? -22.562 -23.703 0.109 1 98.56 77 ASP A CA 1
ATOM 566 C C . ASP A 1 77 ? -21.688 -24.562 1.024 1 98.56 77 ASP A C 1
ATOM 568 O O . ASP A 1 77 ? -21.125 -25.562 0.59 1 98.56 77 ASP A O 1
ATOM 572 N N . GLY A 1 78 ? -21.516 -24.156 2.275 1 98.31 78 GLY A N 1
ATOM 573 C CA . GLY A 1 78 ? -20.75 -24.906 3.256 1 98.31 78 GLY A CA 1
ATOM 574 C C . GLY A 1 78 ? -19.25 -24.594 3.195 1 98.31 78 GLY A C 1
ATOM 575 O O . GLY A 1 78 ? -18.484 -25.094 4.016 1 98.31 78 GLY A O 1
ATOM 576 N N . VAL A 1 79 ? -18.812 -23.797 2.285 1 98.81 79 VAL A N 1
ATOM 577 C CA . VAL A 1 79 ? -17.406 -23.438 2.145 1 98.81 79 VAL A CA 1
ATOM 578 C C . VAL A 1 79 ? -17.031 -22.406 3.211 1 98.81 79 VAL A C 1
ATOM 580 O O . VAL A 1 79 ? -17.781 -21.453 3.465 1 98.81 79 VAL A O 1
ATOM 583 N N . ASP A 1 80 ? -15.859 -22.594 3.842 1 98.75 80 ASP A N 1
ATOM 584 C CA . ASP A 1 80 ? -15.383 -21.688 4.887 1 98.75 80 ASP A CA 1
ATOM 585 C C . ASP A 1 80 ? -14.484 -20.609 4.305 1 98.75 80 ASP A C 1
ATOM 587 O O . ASP A 1 80 ? -14.523 -19.453 4.738 1 98.75 80 ASP A O 1
ATOM 591 N N . VAL A 1 81 ? -13.641 -20.984 3.361 1 98.88 81 VAL A N 1
ATOM 592 C CA . VAL A 1 81 ? -12.586 -20.125 2.828 1 98.88 81 VAL A CA 1
ATOM 593 C C . VAL A 1 81 ? -12.578 -20.203 1.304 1 98.88 81 VAL A C 1
ATOM 595 O O . VAL A 1 81 ? -12.711 -21.297 0.73 1 98.88 81 VAL A O 1
ATOM 598 N N . VAL A 1 82 ? -12.492 -19.109 0.633 1 98.94 82 VAL A N 1
ATOM 599 C CA . VAL A 1 82 ? -12.289 -19.062 -0.812 1 98.94 82 VAL A CA 1
ATOM 600 C C . VAL A 1 82 ? -10.922 -18.484 -1.126 1 98.94 82 VAL A C 1
ATOM 602 O O . VAL A 1 82 ? -10.586 -17.391 -0.655 1 98.94 82 VAL A O 1
ATOM 605 N N . VAL A 1 83 ? -10.133 -19.172 -1.894 1 98.94 83 VAL A N 1
ATOM 606 C CA . VAL A 1 83 ? -8.812 -18.719 -2.336 1 98.94 83 VAL A CA 1
ATOM 607 C C . VAL A 1 83 ? -8.836 -18.469 -3.842 1 98.94 83 VAL A C 1
ATOM 609 O O . VAL A 1 83 ? -9.086 -19.375 -4.633 1 98.94 83 VAL A O 1
ATOM 612 N N . SER A 1 84 ? -8.594 -17.25 -4.207 1 98.94 84 SER A N 1
ATOM 613 C CA . SER A 1 84 ? -8.555 -16.891 -5.621 1 98.94 84 SER A CA 1
ATOM 614 C C . SER A 1 84 ? -7.125 -16.906 -6.152 1 98.94 84 SER A C 1
ATOM 616 O O . SER A 1 84 ? -6.238 -16.266 -5.59 1 98.94 84 SER A O 1
ATOM 618 N N . ALA A 1 85 ? -6.832 -17.609 -7.121 1 98.5 85 ALA A N 1
ATOM 619 C CA . ALA A 1 85 ? -5.59 -17.609 -7.891 1 98.5 85 ALA A CA 1
ATOM 620 C C . ALA A 1 85 ? -5.867 -17.391 -9.375 1 98.5 85 ALA A C 1
ATOM 622 O O . ALA A 1 85 ? -5.324 -18.094 -10.227 1 98.5 85 ALA A O 1
ATOM 623 N N . LEU A 1 86 ? -6.77 -16.469 -9.656 1 97.44 86 LEU A N 1
ATOM 624 C CA . LEU A 1 86 ? -7.164 -16.125 -11.016 1 97.44 86 LEU A CA 1
ATOM 625 C C . LEU A 1 86 ? -6.23 -15.062 -11.594 1 97.44 86 LEU A C 1
ATOM 627 O O . LEU A 1 86 ? -5.645 -14.266 -10.852 1 97.44 86 LEU A O 1
ATOM 631 N N . ASN A 1 87 ? -6.066 -15.039 -12.875 1 92.44 87 ASN A N 1
ATOM 632 C CA . ASN A 1 87 ? -5.273 -14.031 -13.578 1 92.44 87 ASN A CA 1
ATOM 633 C C . ASN A 1 87 ? -5.879 -13.695 -14.938 1 92.44 87 ASN A C 1
ATOM 635 O O . ASN A 1 87 ? -6.832 -14.336 -15.375 1 92.44 87 ASN A O 1
ATOM 639 N N . GLY A 1 88 ? -5.363 -12.648 -15.508 1 90.06 88 GLY A N 1
ATOM 640 C CA . GLY A 1 88 ? -5.852 -12.266 -16.828 1 90.06 88 GLY A CA 1
ATOM 641 C C . GLY A 1 88 ? -7.336 -11.961 -16.844 1 90.06 88 GLY A C 1
ATOM 642 O O . GLY A 1 88 ? -7.855 -11.305 -15.938 1 90.06 88 GLY A O 1
ATOM 643 N N . LYS A 1 89 ? -7.996 -12.438 -17.859 1 90.5 89 LYS A N 1
ATOM 644 C CA . LYS A 1 89 ? -9.422 -12.172 -18.031 1 90.5 89 LYS A CA 1
ATOM 645 C C . LYS A 1 89 ? -10.242 -12.82 -16.922 1 90.5 89 LYS A C 1
ATOM 647 O O . LYS A 1 89 ? -11.258 -12.273 -16.5 1 90.5 89 LYS A O 1
ATOM 652 N N . ALA A 1 90 ? -9.797 -13.961 -16.438 1 94.62 90 ALA A N 1
ATOM 653 C CA . ALA A 1 90 ? -10.539 -14.688 -15.398 1 94.62 90 ALA A CA 1
ATOM 654 C C . ALA A 1 90 ? -10.617 -13.875 -14.117 1 94.62 90 ALA A C 1
ATOM 656 O O . ALA A 1 90 ? -11.523 -14.078 -13.297 1 94.62 90 ALA A O 1
ATOM 657 N N . LEU A 1 91 ? -9.648 -12.984 -13.914 1 96.94 91 LEU A N 1
ATOM 658 C CA . LEU A 1 91 ? -9.625 -12.148 -12.719 1 96.94 91 LEU A CA 1
ATOM 659 C C . LEU A 1 91 ? -10.875 -11.289 -12.625 1 96.94 91 LEU A C 1
ATOM 661 O O . LEU A 1 91 ? -11.312 -10.93 -11.531 1 96.94 91 LEU A O 1
ATOM 665 N N . ASP A 1 92 ? -11.5 -11.023 -13.742 1 95.75 92 ASP A N 1
ATOM 666 C CA . ASP A 1 92 ? -12.703 -10.203 -13.789 1 95.75 92 ASP A CA 1
ATOM 667 C C . ASP A 1 92 ? -13.852 -10.875 -13.047 1 95.75 92 ASP A C 1
ATOM 669 O O . ASP A 1 92 ? -14.82 -10.211 -12.656 1 95.75 92 ASP A O 1
ATOM 673 N N . ALA A 1 93 ? -13.781 -12.188 -12.852 1 97.75 93 ALA A N 1
ATOM 674 C CA . ALA A 1 93 ? -14.852 -12.93 -12.195 1 97.75 93 ALA A CA 1
ATOM 675 C C . ALA A 1 93 ? -14.719 -12.867 -10.68 1 97.75 93 ALA A C 1
ATOM 677 O O . ALA A 1 93 ? -15.648 -13.227 -9.953 1 97.75 93 ALA A O 1
ATOM 678 N N . GLN A 1 94 ? -13.602 -12.461 -10.156 1 98.5 94 GLN A N 1
ATOM 679 C CA . GLN A 1 94 ? -13.328 -12.539 -8.727 1 98.5 94 GLN A CA 1
ATOM 680 C C . GLN A 1 94 ? -14.398 -11.82 -7.918 1 98.5 94 GLN A C 1
ATOM 682 O O . GLN A 1 94 ? -14.859 -12.336 -6.891 1 98.5 94 GLN A O 1
ATOM 687 N N . GLY A 1 95 ? -14.773 -10.625 -8.328 1 98.44 95 GLY A N 1
ATOM 688 C CA . GLY A 1 95 ? -15.797 -9.883 -7.609 1 98.44 95 GLY A CA 1
ATOM 689 C C . GLY A 1 95 ? -17.109 -10.625 -7.504 1 98.44 95 GLY A C 1
ATOM 690 O O . GLY A 1 95 ? -17.703 -10.688 -6.426 1 98.44 95 GLY A O 1
ATOM 691 N N . LYS A 1 96 ? -17.547 -11.172 -8.633 1 98.25 96 LYS A N 1
ATOM 692 C CA . LYS A 1 96 ? -18.766 -11.953 -8.664 1 98.25 96 LYS A CA 1
ATOM 693 C C . LYS A 1 96 ? -18.672 -13.172 -7.746 1 98.25 96 LYS A C 1
ATOM 695 O O . LYS A 1 96 ? -19.641 -13.5 -7.047 1 98.25 96 LYS A O 1
ATOM 700 N N . VAL A 1 97 ? -17.547 -13.789 -7.73 1 98.88 97 VAL A N 1
ATOM 701 C CA . VAL A 1 97 ? -17.344 -14.945 -6.867 1 98.88 97 VAL A CA 1
ATOM 702 C C . VAL A 1 97 ? -17.391 -14.516 -5.402 1 98.88 97 VAL A C 1
ATOM 704 O O . VAL A 1 97 ? -17.938 -15.227 -4.555 1 98.88 97 VAL A O 1
ATOM 707 N N . GLN A 1 98 ? -16.781 -13.367 -5.074 1 98.94 98 GLN A N 1
ATOM 708 C CA . GLN A 1 98 ? -16.828 -12.898 -3.697 1 98.94 98 GLN A CA 1
ATOM 709 C C . GLN A 1 98 ? -18.25 -12.555 -3.275 1 98.94 98 GLN A C 1
ATOM 711 O O . GLN A 1 98 ? -18.641 -12.805 -2.133 1 98.94 98 GLN A O 1
ATOM 716 N N . ASP A 1 99 ? -19.031 -11.953 -4.195 1 98.88 99 ASP A N 1
ATOM 717 C CA . ASP A 1 99 ? -20.453 -11.75 -3.924 1 98.88 99 ASP A CA 1
ATOM 718 C C . ASP A 1 99 ? -21.141 -13.07 -3.574 1 98.88 99 ASP A C 1
ATOM 720 O O . ASP A 1 99 ? -21.891 -13.148 -2.598 1 98.88 99 ASP A O 1
ATOM 724 N N . ALA A 1 100 ? -20.891 -14.062 -4.387 1 98.94 100 ALA A N 1
ATOM 725 C CA . ALA A 1 100 ? -21.469 -15.391 -4.18 1 98.94 100 ALA A CA 1
ATOM 726 C C . ALA A 1 100 ? -21.016 -15.992 -2.855 1 98.94 100 ALA A C 1
ATOM 728 O O . ALA A 1 100 ? -21.797 -16.609 -2.135 1 98.94 100 ALA A O 1
ATOM 729 N N . ALA A 1 101 ? -19.734 -15.828 -2.576 1 98.94 101 ALA A N 1
ATOM 730 C CA . ALA A 1 101 ? -19.172 -16.312 -1.321 1 98.94 101 ALA A CA 1
ATOM 731 C C . ALA A 1 101 ? -19.859 -15.68 -0.122 1 98.94 101 ALA A C 1
ATOM 733 O O . ALA A 1 101 ? -20.188 -16.359 0.849 1 98.94 101 ALA A O 1
ATOM 734 N N . ALA A 1 102 ? -20.016 -14.367 -0.199 1 98.94 102 ALA A N 1
ATOM 735 C CA . ALA A 1 102 ? -20.734 -13.664 0.869 1 98.94 102 ALA A CA 1
ATOM 736 C C . ALA A 1 102 ? -22.125 -14.227 1.062 1 98.94 102 ALA A C 1
ATOM 738 O O . ALA A 1 102 ? -22.562 -14.477 2.191 1 98.94 102 ALA A O 1
ATOM 739 N N . LYS A 1 103 ? -22.797 -14.414 -0.028 1 98.75 103 LYS A N 1
ATOM 740 C CA . LYS A 1 103 ? -24.156 -14.969 0.007 1 98.75 103 LYS A CA 1
ATOM 741 C C . LYS A 1 103 ? -24.156 -16.359 0.614 1 98.75 103 LYS A C 1
ATOM 743 O O . LYS A 1 103 ? -25.078 -16.719 1.35 1 98.75 103 LYS A O 1
ATOM 748 N N . ALA A 1 104 ? -23.156 -17.141 0.351 1 98.88 104 ALA A N 1
ATOM 749 C CA . ALA A 1 104 ? -23.062 -18.531 0.812 1 98.88 104 ALA A CA 1
ATOM 750 C C . ALA A 1 104 ? -22.562 -18.594 2.256 1 98.88 104 ALA A C 1
ATOM 752 O O . ALA A 1 104 ? -22.531 -19.672 2.857 1 98.88 104 ALA A O 1
ATOM 753 N N . GLY A 1 105 ? -22.094 -17.453 2.84 1 98.69 105 GLY A N 1
ATOM 754 C CA . GLY A 1 105 ? -21.672 -17.422 4.227 1 98.69 105 GLY A CA 1
ATOM 755 C C . GLY A 1 105 ? -20.188 -17.734 4.406 1 98.69 105 GLY A C 1
ATOM 756 O O . GLY A 1 105 ? -19.766 -18.109 5.496 1 98.69 105 GLY A O 1
ATOM 757 N N . VAL A 1 106 ? -19.453 -17.641 3.344 1 98.88 106 VAL A N 1
ATOM 758 C CA . VAL A 1 106 ? -18.016 -17.828 3.426 1 98.88 106 VAL A CA 1
ATOM 759 C C . VAL A 1 106 ? -17.422 -16.812 4.402 1 98.88 106 VAL A C 1
ATOM 761 O O . VAL A 1 106 ? -17.766 -15.641 4.371 1 98.88 106 VAL A O 1
ATOM 764 N N . ARG A 1 107 ? -16.438 -17.234 5.145 1 98.19 107 ARG A N 1
ATOM 765 C CA . ARG A 1 107 ? -15.961 -16.406 6.25 1 98.19 107 ARG A CA 1
ATOM 766 C C . ARG A 1 107 ? -14.656 -15.695 5.887 1 98.19 107 ARG A C 1
ATOM 768 O O . ARG A 1 107 ? -14.32 -14.672 6.48 1 98.19 107 ARG A O 1
ATOM 775 N N . ARG A 1 108 ? -13.914 -16.344 5.023 1 98.62 108 ARG A N 1
ATOM 776 C CA . ARG A 1 108 ? -12.602 -15.812 4.703 1 98.62 108 ARG A CA 1
ATOM 777 C C . ARG A 1 108 ? -12.352 -15.828 3.197 1 98.62 108 ARG A C 1
ATOM 779 O O . ARG A 1 108 ? -12.648 -16.812 2.523 1 98.62 108 ARG A O 1
ATOM 786 N N . PHE A 1 109 ? -11.852 -14.742 2.66 1 98.94 109 PHE A N 1
ATOM 787 C CA . PHE A 1 109 ? -11.594 -14.602 1.232 1 98.94 109 PHE A CA 1
ATOM 788 C C . PHE A 1 109 ? -10.133 -14.227 0.981 1 98.94 109 PHE A C 1
ATOM 790 O O . PHE A 1 109 ? -9.609 -13.305 1.614 1 98.94 109 PHE A O 1
ATOM 797 N N . TYR A 1 110 ? -9.43 -14.922 0.129 1 98.94 110 TYR A N 1
ATOM 798 C CA . TYR A 1 110 ? -8.078 -14.633 -0.323 1 98.94 110 TYR A CA 1
ATOM 799 C C . TYR A 1 110 ? -8.078 -14.094 -1.749 1 98.94 110 TYR A C 1
ATOM 801 O O . TYR A 1 110 ? -8.195 -14.859 -2.709 1 98.94 110 TYR A O 1
ATOM 809 N N . PRO A 1 111 ? -7.906 -12.766 -1.918 1 98.75 111 PRO A N 1
ATOM 810 C CA . PRO A 1 111 ? -7.855 -12.227 -3.281 1 98.75 111 PRO A CA 1
ATOM 811 C C . PRO A 1 111 ? -6.621 -12.695 -4.051 1 98.75 111 PRO A C 1
ATOM 813 O O . PRO A 1 111 ? -5.602 -13.031 -3.447 1 98.75 111 PRO A O 1
ATOM 816 N N . SER A 1 112 ? -6.703 -12.648 -5.324 1 98.62 112 SER A N 1
ATOM 817 C CA . SER A 1 112 ? -5.621 -13.062 -6.215 1 98.62 112 SER A CA 1
ATOM 818 C C . SER A 1 112 ? -4.562 -11.969 -6.332 1 98.62 112 SER A C 1
ATOM 820 O O . SER A 1 112 ? -4.387 -11.383 -7.402 1 98.62 112 SER A O 1
ATOM 822 N N . GLU A 1 113 ? -3.758 -11.719 -5.336 1 98.06 113 GLU A N 1
ATOM 823 C CA . GLU A 1 113 ? -2.713 -10.695 -5.32 1 98.06 113 GLU A CA 1
ATOM 824 C C . GLU A 1 113 ? -1.375 -11.266 -5.777 1 98.06 113 GLU A C 1
ATOM 826 O O . GLU A 1 113 ? -1.012 -11.156 -6.949 1 98.06 113 GLU A O 1
ATOM 831 N N . TYR A 1 114 ? -0.662 -12.023 -5.25 1 97.94 114 TYR A N 1
ATOM 832 C CA . TYR A 1 114 ? 0.589 -12.758 -5.422 1 97.94 114 TYR A CA 1
ATOM 833 C C . TYR A 1 114 ? 1.584 -11.953 -6.246 1 97.94 114 TYR A C 1
ATOM 835 O O . TYR A 1 114 ? 2.141 -12.453 -7.227 1 97.94 114 TYR A O 1
ATOM 843 N N . GLY A 1 115 ? 1.759 -10.734 -5.898 1 96.5 115 GLY A N 1
ATOM 844 C CA . GLY A 1 115 ? 2.709 -9.914 -6.637 1 96.5 115 GLY A CA 1
ATOM 845 C C . GLY A 1 115 ? 3.26 -8.766 -5.82 1 96.5 115 GLY A C 1
ATOM 846 O O . GLY A 1 115 ? 3.197 -8.781 -4.59 1 96.5 115 GLY A O 1
ATOM 847 N N . MET A 1 116 ? 3.963 -7.918 -6.422 1 96.81 116 MET A N 1
ATOM 848 C CA . MET A 1 116 ? 4.543 -6.672 -5.93 1 96.81 116 MET A CA 1
ATOM 849 C C . MET A 1 116 ? 4.391 -5.555 -6.957 1 96.81 116 MET A C 1
ATOM 851 O O . MET A 1 116 ? 5.062 -5.562 -7.988 1 96.81 116 MET A O 1
ATOM 855 N N . HIS A 1 117 ? 3.52 -4.629 -6.703 1 95.62 117 HIS A N 1
ATOM 856 C CA . HIS A 1 117 ? 3.186 -3.578 -7.656 1 95.62 117 HIS A CA 1
ATOM 857 C C . HIS A 1 117 ? 4.062 -2.348 -7.453 1 95.62 117 HIS A C 1
ATOM 859 O O . HIS A 1 117 ? 4.367 -1.977 -6.316 1 95.62 117 HIS A O 1
ATOM 865 N N . HIS A 1 118 ? 4.504 -1.821 -8.508 1 97.25 118 HIS A N 1
ATOM 866 C CA . HIS A 1 118 ? 5.352 -0.636 -8.438 1 97.25 118 HIS A CA 1
ATOM 867 C C . HIS A 1 118 ? 4.758 0.52 -9.234 1 97.25 118 HIS A C 1
ATOM 869 O O . HIS A 1 118 ? 4.191 0.312 -10.305 1 97.25 118 HIS A O 1
ATOM 875 N N . VAL A 1 119 ? 4.871 1.67 -8.68 1 98.25 119 VAL A N 1
ATOM 876 C CA . VAL A 1 119 ? 4.531 2.893 -9.398 1 98.25 119 VAL A CA 1
ATOM 877 C C . VAL A 1 119 ? 5.668 3.271 -10.344 1 98.25 119 VAL A C 1
ATOM 879 O O . VAL A 1 119 ? 6.805 3.467 -9.906 1 98.25 119 VAL A O 1
ATOM 882 N N . TYR A 1 120 ? 5.332 3.262 -11.617 1 98.56 120 TYR A N 1
ATOM 883 C CA . TYR A 1 120 ? 6.281 3.791 -12.586 1 98.56 120 TYR A CA 1
ATOM 884 C C . TYR A 1 120 ? 6.281 5.316 -12.578 1 98.56 120 TYR A C 1
ATOM 886 O O . TYR A 1 120 ? 5.223 5.941 -12.5 1 98.56 120 TYR A O 1
ATOM 894 N N . ARG A 1 121 ? 7.426 5.898 -12.609 1 98.19 121 ARG A N 1
ATOM 895 C CA . ARG A 1 121 ? 7.629 7.34 -12.672 1 98.19 121 ARG A CA 1
ATOM 896 C C . ARG A 1 121 ? 8.539 7.711 -13.844 1 98.19 121 ARG A C 1
ATOM 898 O O . ARG A 1 121 ? 9.672 7.234 -13.93 1 98.19 121 ARG A O 1
ATOM 905 N N . PRO A 1 122 ? 8.055 8.531 -14.766 1 96.5 122 PRO A N 1
ATOM 906 C CA . PRO A 1 122 ? 8.859 8.922 -15.93 1 96.5 122 PRO A CA 1
ATOM 907 C C . PRO A 1 122 ? 10.109 9.711 -15.547 1 96.5 122 PRO A C 1
ATOM 909 O O . PRO A 1 122 ? 10.117 10.398 -14.523 1 96.5 122 PRO A O 1
ATOM 912 N N . ASP A 1 123 ? 11.055 9.508 -16.406 1 92.19 123 ASP A N 1
ATOM 913 C CA . ASP A 1 123 ? 12.273 10.297 -16.25 1 92.19 123 ASP A CA 1
ATOM 914 C C . ASP A 1 123 ? 12.117 11.672 -16.891 1 92.19 123 ASP A C 1
ATOM 916 O O . ASP A 1 123 ? 12.836 12.008 -17.844 1 92.19 123 ASP A O 1
ATOM 920 N N . SER A 1 124 ? 11.102 12.375 -16.641 1 90.31 124 SER A N 1
ATOM 921 C CA . SER A 1 124 ? 10.781 13.688 -17.188 1 90.31 124 SER A CA 1
ATOM 922 C C . SER A 1 124 ? 10.492 14.688 -16.078 1 90.31 124 SER A C 1
ATOM 924 O O . SER A 1 124 ? 9.875 14.344 -15.062 1 90.31 124 SER A O 1
ATOM 926 N N . GLU A 1 125 ? 10.977 15.836 -16.25 1 88 125 GLU A N 1
ATOM 927 C CA . GLU A 1 125 ? 10.695 16.906 -15.297 1 88 125 GLU A CA 1
ATOM 928 C C . GLU A 1 125 ? 9.266 17.406 -15.445 1 88 125 GLU A C 1
ATOM 930 O O . GLU A 1 125 ? 8.695 17.969 -14.508 1 88 125 GLU A O 1
ATOM 935 N N . ASP A 1 126 ? 8.695 17.156 -16.547 1 92.25 126 ASP A N 1
ATOM 936 C CA . ASP A 1 126 ? 7.398 17.734 -16.875 1 92.25 126 ASP A CA 1
ATOM 937 C C . ASP A 1 126 ? 6.262 16.797 -16.5 1 92.25 126 ASP A C 1
ATOM 939 O O . ASP A 1 126 ? 5.102 17.203 -16.422 1 92.25 126 ASP A O 1
ATOM 943 N N . ASP A 1 127 ? 6.543 15.594 -16.359 1 96 127 ASP A N 1
ATOM 944 C CA . ASP A 1 127 ? 5.527 14.617 -15.992 1 96 127 ASP A CA 1
ATOM 945 C C . ASP A 1 127 ? 5.719 14.125 -14.555 1 96 127 ASP A C 1
ATOM 947 O O . ASP A 1 127 ? 6.52 13.227 -14.305 1 96 127 ASP A O 1
ATOM 951 N N . ASN A 1 128 ? 4.941 14.641 -13.656 1 95.81 128 ASN A N 1
ATOM 952 C CA . ASN A 1 128 ? 5.098 14.359 -12.234 1 95.81 128 ASN A CA 1
ATOM 953 C C . ASN A 1 128 ? 4.047 13.375 -11.734 1 95.81 128 ASN A C 1
ATOM 955 O O . ASN A 1 128 ? 3.854 13.219 -10.531 1 95.81 128 ASN A O 1
ATOM 959 N N . TYR A 1 129 ? 3.352 12.711 -12.688 1 97.56 129 TYR A N 1
ATOM 960 C CA . TYR A 1 129 ? 2.379 11.688 -12.328 1 97.56 129 TYR A CA 1
ATOM 961 C C . TYR A 1 129 ? 3.07 10.367 -12.023 1 97.56 129 TYR A C 1
ATOM 963 O O . TYR A 1 129 ? 4.227 10.156 -12.398 1 97.56 129 TYR A O 1
ATOM 971 N N . GLY A 1 130 ? 2.463 9.516 -11.227 1 98.25 130 GLY A N 1
ATOM 972 C CA . GLY A 1 130 ? 2.791 8.109 -11.125 1 98.25 130 GLY A CA 1
ATOM 973 C C . GLY A 1 130 ? 1.864 7.219 -11.938 1 98.25 130 GLY A C 1
ATOM 974 O O . GLY A 1 130 ? 0.703 7.566 -12.156 1 98.25 130 GLY A O 1
ATOM 975 N N . TYR A 1 131 ? 2.406 6.066 -12.344 1 98.56 131 TYR A N 1
ATOM 976 C CA . TYR A 1 131 ? 1.617 5.191 -13.211 1 98.56 131 TYR A CA 1
ATOM 977 C C . TYR A 1 131 ? 1.662 3.752 -12.711 1 98.56 131 TYR A C 1
ATOM 979 O O . TYR A 1 131 ? 2.699 3.285 -12.234 1 98.56 131 TYR A O 1
ATOM 987 N N . LEU A 1 132 ? 0.569 3.107 -12.859 1 98.44 132 LEU A N 1
ATOM 988 C CA . LEU A 1 132 ? 0.53 1.653 -12.766 1 98.44 132 LEU A CA 1
ATOM 989 C C . LEU A 1 132 ? 0.3 1.028 -14.141 1 98.44 132 LEU A C 1
ATOM 991 O O . LEU A 1 132 ? -0.645 1.395 -14.844 1 98.44 132 LEU A O 1
ATOM 995 N N . HIS A 1 133 ? 1.205 0.157 -14.484 1 98.19 133 HIS A N 1
ATOM 996 C CA . HIS A 1 133 ? 1.007 -0.619 -15.703 1 98.19 133 HIS A CA 1
ATOM 997 C C . HIS A 1 133 ? -0.33 -1.352 -15.68 1 98.19 133 HIS A C 1
ATOM 999 O O . HIS A 1 133 ? -0.787 -1.783 -14.617 1 98.19 133 HIS A O 1
ATOM 1005 N N . PRO A 1 134 ? -0.936 -1.595 -16.828 1 96.56 134 PRO A N 1
ATOM 1006 C CA . PRO A 1 134 ? -2.256 -2.229 -16.875 1 96.56 134 PRO A CA 1
ATOM 1007 C C . PRO A 1 134 ? -2.301 -3.555 -16.125 1 96.56 134 PRO A C 1
ATOM 1009 O O . PRO A 1 134 ? -3.299 -3.863 -15.469 1 96.56 134 PRO A O 1
ATOM 1012 N N . ILE A 1 135 ? -1.282 -4.336 -16.109 1 95.88 135 ILE A N 1
ATOM 1013 C CA . ILE A 1 135 ? -1.257 -5.629 -15.438 1 95.88 135 ILE A CA 1
ATOM 1014 C C . ILE A 1 135 ? -1.285 -5.422 -13.922 1 95.88 135 ILE A C 1
ATOM 1016 O O . ILE A 1 135 ? -2.072 -6.059 -13.219 1 95.88 135 ILE A O 1
ATOM 1020 N N . TRP A 1 136 ? -0.467 -4.504 -13.438 1 97.19 136 TRP A N 1
ATOM 1021 C CA . TRP A 1 136 ? -0.462 -4.184 -12.016 1 97.19 136 TRP A CA 1
ATOM 1022 C C . TRP A 1 136 ? -1.757 -3.49 -11.609 1 97.19 136 TRP A C 1
ATOM 1024 O O . TRP A 1 136 ? -2.285 -3.736 -10.523 1 97.19 136 TRP A O 1
ATOM 1034 N N . ASN A 1 137 ? -2.242 -2.658 -12.492 1 97.12 137 ASN A N 1
ATOM 1035 C CA . ASN A 1 137 ? -3.467 -1.93 -12.18 1 97.12 137 ASN A CA 1
ATOM 1036 C C . ASN A 1 137 ? -4.664 -2.867 -12.07 1 97.12 137 ASN A C 1
ATOM 1038 O O . ASN A 1 137 ? -5.539 -2.67 -11.219 1 97.12 137 ASN A O 1
ATOM 1042 N N . ALA A 1 138 ? -4.758 -3.846 -12.961 1 96 138 ALA A N 1
ATOM 1043 C CA . ALA A 1 138 ? -5.848 -4.812 -12.898 1 96 138 ALA A CA 1
ATOM 1044 C C . ALA A 1 138 ? -5.875 -5.523 -11.547 1 96 138 ALA A C 1
ATOM 1046 O O . ALA A 1 138 ? -6.941 -5.691 -10.945 1 96 138 ALA A O 1
ATOM 1047 N N . LYS A 1 139 ? -4.77 -5.914 -11.055 1 96.62 139 LYS A N 1
ATOM 1048 C CA . LYS A 1 139 ? -4.672 -6.57 -9.758 1 96.62 139 LYS A CA 1
ATOM 1049 C C . LYS A 1 139 ? -5.004 -5.605 -8.625 1 96.62 139 LYS A C 1
ATOM 1051 O O . LYS A 1 139 ? -5.738 -5.953 -7.695 1 96.62 139 LYS A O 1
ATOM 1056 N N . SER A 1 140 ? -4.418 -4.441 -8.75 1 96.94 140 SER A N 1
ATOM 1057 C CA . SER A 1 140 ? -4.691 -3.408 -7.758 1 96.94 140 SER A CA 1
ATOM 1058 C C . SER A 1 140 ? -6.188 -3.145 -7.633 1 96.94 140 SER A C 1
ATOM 1060 O O . SER A 1 140 ? -6.715 -3.02 -6.523 1 96.94 140 SER A O 1
ATOM 1062 N N . GLN A 1 141 ? -6.828 -3.033 -8.742 1 96.88 141 GLN A N 1
ATOM 1063 C CA . GLN A 1 141 ? -8.266 -2.779 -8.766 1 96.88 141 GLN A CA 1
ATOM 1064 C C . GLN A 1 141 ? -9.039 -3.945 -8.164 1 96.88 141 GLN A C 1
ATOM 1066 O O . GLN A 1 141 ? -9.977 -3.738 -7.387 1 96.88 141 GLN A O 1
ATOM 1071 N N . ALA A 1 142 ? -8.688 -5.141 -8.516 1 97.81 142 ALA A N 1
ATOM 1072 C CA . ALA A 1 142 ? -9.336 -6.332 -7.973 1 97.81 142 ALA A CA 1
ATOM 1073 C C . ALA A 1 142 ? -9.156 -6.414 -6.457 1 97.81 142 ALA A C 1
ATOM 1075 O O . ALA A 1 142 ? -10.094 -6.766 -5.734 1 97.81 142 ALA A O 1
ATOM 1076 N N . ASN A 1 143 ? -7.992 -6.105 -5.992 1 98 143 ASN A N 1
ATOM 1077 C CA . ASN A 1 143 ? -7.719 -6.109 -4.559 1 98 143 ASN A CA 1
ATOM 1078 C C . ASN A 1 143 ? -8.555 -5.066 -3.826 1 98 143 ASN A C 1
ATOM 1080 O O . ASN A 1 143 ? -9.125 -5.348 -2.771 1 98 143 ASN A O 1
ATOM 1084 N N . GLU A 1 144 ? -8.578 -3.877 -4.379 1 97.81 144 GLU A N 1
ATOM 1085 C CA . GLU A 1 144 ? -9.383 -2.824 -3.766 1 97.81 144 GLU A CA 1
ATOM 1086 C C . GLU A 1 144 ? -10.836 -3.25 -3.637 1 97.81 144 GLU A C 1
ATOM 1088 O O . GLU A 1 144 ? -11.453 -3.078 -2.582 1 97.81 144 GLU A O 1
ATOM 1093 N N . ARG A 1 145 ? -11.352 -3.771 -4.746 1 97.75 145 ARG A N 1
ATOM 1094 C CA . ARG A 1 145 ? -12.734 -4.246 -4.727 1 97.75 145 ARG A CA 1
ATOM 1095 C C . ARG A 1 145 ? -12.93 -5.316 -3.656 1 97.75 145 ARG A C 1
ATOM 1097 O O . ARG A 1 145 ? -13.93 -5.301 -2.934 1 97.75 145 ARG A O 1
ATOM 1104 N N . ALA A 1 146 ? -12.023 -6.18 -3.523 1 98.69 146 ALA A N 1
ATOM 1105 C CA . ALA A 1 146 ? -12.141 -7.277 -2.566 1 98.69 146 ALA A CA 1
ATOM 1106 C C . ALA A 1 146 ? -12.117 -6.762 -1.131 1 98.69 146 ALA A C 1
ATOM 1108 O O . ALA A 1 146 ? -12.953 -7.156 -0.309 1 98.69 146 ALA A O 1
ATOM 1109 N N . LEU A 1 147 ? -11.211 -5.855 -0.832 1 98.5 147 LEU A N 1
ATOM 1110 C CA . LEU A 1 147 ? -11.023 -5.379 0.534 1 98.5 147 LEU A CA 1
ATOM 1111 C C . LEU A 1 147 ? -12.156 -4.438 0.939 1 98.5 147 LEU A C 1
ATOM 1113 O O . LEU A 1 147 ? -12.469 -4.312 2.125 1 98.5 147 LEU A O 1
ATOM 1117 N N . HIS A 1 148 ? -12.781 -3.852 -0.045 1 98.12 148 HIS A N 1
ATOM 1118 C CA . HIS A 1 148 ? -13.867 -2.916 0.241 1 98.12 148 HIS A CA 1
ATOM 1119 C C . HIS A 1 148 ? -15.227 -3.588 0.09 1 98.12 148 HIS A C 1
ATOM 1121 O O . HIS A 1 148 ? -16.266 -2.914 0.095 1 98.12 148 HIS A O 1
ATOM 1127 N N . HIS A 1 149 ? -15.219 -4.848 -0.133 1 98.56 149 HIS A N 1
ATOM 1128 C CA . HIS A 1 149 ? -16.469 -5.578 -0.282 1 98.56 149 HIS A CA 1
ATOM 1129 C C . HIS A 1 149 ? -17.391 -5.348 0.916 1 98.56 149 HIS A C 1
ATOM 1131 O O . HIS A 1 149 ? -16.922 -5.34 2.061 1 98.56 149 HIS A O 1
ATOM 1137 N N . PRO A 1 150 ? -18.703 -5.258 0.694 1 97.69 150 PRO A N 1
ATOM 1138 C CA . PRO A 1 150 ? -19.641 -4.996 1.79 1 97.69 150 PRO A CA 1
ATOM 1139 C C . PRO A 1 150 ? -19.547 -6.039 2.902 1 97.69 150 PRO A C 1
ATOM 1141 O O . PRO A 1 150 ? -19.688 -5.703 4.082 1 97.69 150 PRO A O 1
ATOM 1144 N N . ALA A 1 151 ? -19.312 -7.246 2.561 1 98.62 151 ALA A N 1
ATOM 1145 C CA . ALA A 1 151 ? -19.203 -8.297 3.57 1 98.62 151 ALA A CA 1
ATOM 1146 C C . ALA A 1 151 ? -17.984 -8.078 4.461 1 98.62 151 ALA A C 1
ATOM 1148 O O . ALA A 1 151 ? -18 -8.406 5.648 1 98.62 151 ALA A O 1
ATOM 1149 N N . ILE A 1 152 ? -16.906 -7.539 3.895 1 98.56 152 ILE A N 1
ATOM 1150 C CA . ILE A 1 152 ? -15.719 -7.207 4.676 1 98.56 152 ILE A CA 1
ATOM 1151 C C . ILE A 1 152 ? -16 -5.988 5.551 1 98.56 152 ILE A C 1
ATOM 1153 O O . ILE A 1 152 ? -15.695 -5.992 6.746 1 98.56 152 ILE A O 1
ATOM 1157 N N . ALA A 1 153 ? -16.609 -4.992 4.965 1 96.81 153 ALA A N 1
ATOM 1158 C CA . ALA A 1 153 ? -16.938 -3.766 5.684 1 96.81 153 ALA A CA 1
ATOM 1159 C C . ALA A 1 153 ? -17.812 -4.059 6.898 1 96.81 153 ALA A C 1
ATOM 1161 O O . ALA A 1 153 ? -17.656 -3.428 7.949 1 96.81 153 ALA A O 1
ATOM 1162 N N . SER A 1 154 ? -18.703 -5.055 6.766 1 96.81 154 SER A N 1
ATOM 1163 C CA . SER A 1 154 ? -19.656 -5.352 7.824 1 96.81 154 SER A CA 1
ATOM 1164 C C . SER A 1 154 ? -19.062 -6.324 8.844 1 96.81 154 SER A C 1
ATOM 1166 O O . SER A 1 154 ? -19.656 -6.547 9.906 1 96.81 154 SER A O 1
ATOM 1168 N N . GLY A 1 155 ? -17.953 -6.977 8.508 1 97.44 155 GLY A N 1
ATOM 1169 C CA . GLY A 1 155 ? -17.328 -7.93 9.406 1 97.44 155 GLY A CA 1
ATOM 1170 C C . GLY A 1 155 ? -17.828 -9.352 9.219 1 97.44 155 GLY A C 1
ATOM 1171 O O . GLY A 1 155 ? -17.359 -10.273 9.891 1 97.44 155 GLY A O 1
ATOM 1172 N N . LYS A 1 156 ? -18.688 -9.578 8.234 1 98.31 156 LYS A N 1
ATOM 1173 C CA . LYS A 1 156 ? -19.234 -10.914 7.98 1 98.31 156 LYS A CA 1
ATOM 1174 C C . LYS A 1 156 ? -18.219 -11.789 7.262 1 98.31 156 LYS A C 1
ATOM 1176 O O . LYS A 1 156 ? -18.359 -13.016 7.223 1 98.31 156 LYS A O 1
ATOM 1181 N N . MET A 1 157 ? -17.297 -11.203 6.648 1 98.69 157 MET A N 1
ATOM 1182 C CA . MET A 1 157 ? -16.203 -11.852 5.945 1 98.69 157 MET A CA 1
ATOM 1183 C C . MET A 1 157 ? -14.875 -11.164 6.27 1 98.69 157 MET A C 1
ATOM 1185 O O . MET A 1 157 ? -14.836 -9.961 6.516 1 98.69 157 MET A O 1
ATOM 1189 N N . THR A 1 158 ? -13.836 -11.875 6.426 1 98.81 158 THR A N 1
ATOM 1190 C CA . THR A 1 158 ? -12.492 -11.312 6.539 1 98.81 158 THR A CA 1
ATOM 1191 C C . THR A 1 158 ? -11.672 -11.633 5.293 1 98.81 158 THR A C 1
ATOM 1193 O O . THR A 1 158 ? -12.125 -12.352 4.406 1 98.81 158 THR A O 1
ATOM 1196 N N . TYR A 1 159 ? -10.484 -11.031 5.219 1 98.88 159 TYR A N 1
ATOM 1197 C CA . TYR A 1 159 ? -9.602 -11.273 4.078 1 98.88 159 TYR A CA 1
ATOM 1198 C C . TYR A 1 159 ? -8.172 -11.523 4.539 1 98.88 159 TYR A C 1
ATOM 1200 O O . TYR A 1 159 ? -7.809 -11.188 5.668 1 98.88 159 TYR A O 1
ATOM 1208 N N . THR A 1 160 ? -7.434 -12.148 3.799 1 98.88 160 THR A N 1
ATOM 1209 C CA . THR A 1 160 ? -5.977 -12.141 3.812 1 98.88 160 THR A CA 1
ATOM 1210 C C . THR A 1 160 ? -5.422 -11.875 2.416 1 98.88 160 THR A C 1
ATOM 1212 O O . THR A 1 160 ? -5.73 -12.602 1.47 1 98.88 160 THR A O 1
ATOM 1215 N N . LEU A 1 161 ? -4.781 -10.797 2.277 1 98.81 161 LEU A N 1
ATOM 1216 C CA . LEU A 1 161 ? -4.117 -10.438 1.03 1 98.81 161 LEU A CA 1
ATOM 1217 C C . LEU A 1 161 ? -2.633 -10.781 1.084 1 98.81 161 LEU A C 1
ATOM 1219 O O . LEU A 1 161 ? -1.923 -10.344 1.992 1 98.81 161 LEU A O 1
ATOM 1223 N N . ILE A 1 162 ? -2.135 -11.562 0.132 1 98.94 162 ILE A N 1
ATOM 1224 C CA . ILE A 1 162 ? -0.763 -12.047 0.224 1 98.94 162 ILE A CA 1
ATOM 1225 C C . ILE A 1 162 ? 0.034 -11.578 -0.991 1 98.94 162 ILE A C 1
ATOM 1227 O O . ILE A 1 162 ? -0.249 -11.984 -2.121 1 98.94 162 ILE A O 1
ATOM 1231 N N . GLY A 1 163 ? 0.969 -10.688 -0.744 1 98.69 163 GLY A N 1
ATOM 1232 C CA . GLY A 1 163 ? 1.955 -10.32 -1.749 1 98.69 163 GLY A CA 1
ATOM 1233 C C . GLY A 1 163 ? 3.219 -11.156 -1.679 1 98.69 163 GLY A C 1
ATOM 1234 O O . GLY A 1 163 ? 3.402 -11.938 -0.74 1 98.69 163 GLY A O 1
ATOM 1235 N N . CYS A 1 164 ? 4.105 -11.031 -2.693 1 98.69 164 CYS A N 1
ATOM 1236 C CA . CYS A 1 164 ? 5.355 -11.781 -2.74 1 98.69 164 CYS A CA 1
ATOM 1237 C C . CYS A 1 164 ? 6.359 -11.109 -3.67 1 98.69 164 CYS A C 1
ATOM 1239 O O . CYS A 1 164 ? 6.094 -10.031 -4.203 1 98.69 164 CYS A O 1
ATOM 1241 N N . GLY A 1 165 ? 7.59 -11.648 -3.727 1 98.12 165 GLY A N 1
ATOM 1242 C CA . GLY A 1 165 ? 8.578 -11.234 -4.707 1 98.12 165 GLY A CA 1
ATOM 1243 C C . GLY A 1 165 ? 8.359 -11.852 -6.074 1 98.12 165 GLY A C 1
ATOM 1244 O O . GLY A 1 165 ? 7.32 -12.461 -6.328 1 98.12 165 GLY A O 1
ATOM 1245 N N . ASP A 1 166 ? 9.242 -11.609 -6.938 1 97.56 166 ASP A N 1
ATOM 1246 C CA . ASP A 1 166 ? 9.195 -12.211 -8.266 1 97.56 166 ASP A CA 1
ATOM 1247 C C . ASP A 1 166 ? 9.367 -13.727 -8.195 1 97.56 166 ASP A C 1
ATOM 1249 O O . ASP A 1 166 ? 10.281 -14.219 -7.535 1 97.56 166 ASP A O 1
ATOM 1253 N N . PHE A 1 167 ? 8.453 -14.477 -8.789 1 97.75 167 PHE A N 1
ATOM 1254 C CA . PHE A 1 167 ? 8.586 -15.93 -8.789 1 97.75 167 PHE A CA 1
ATOM 1255 C C . PHE A 1 167 ? 9.797 -16.359 -9.594 1 97.75 167 PHE A C 1
ATOM 1257 O O . PHE A 1 167 ? 9.93 -16.016 -10.773 1 97.75 167 PHE A O 1
ATOM 1264 N N . TYR A 1 168 ? 10.633 -17.141 -8.992 1 97.75 168 TYR A N 1
ATOM 1265 C CA . TYR A 1 168 ? 11.867 -17.453 -9.695 1 97.75 168 TYR A CA 1
ATOM 1266 C C . TYR A 1 168 ? 11.859 -18.891 -10.211 1 97.75 168 TYR A C 1
ATOM 1268 O O . TYR A 1 168 ? 12.75 -19.297 -10.953 1 97.75 168 TYR A O 1
ATOM 1276 N N . ASN A 1 169 ? 10.82 -19.719 -9.836 1 97.56 169 ASN A N 1
ATOM 1277 C CA . ASN A 1 169 ? 10.758 -21.094 -10.289 1 97.56 169 ASN A CA 1
ATOM 1278 C C . ASN A 1 169 ? 9.609 -21.328 -11.266 1 97.56 169 ASN A C 1
ATOM 1280 O O . ASN A 1 169 ? 8.797 -22.234 -11.07 1 97.56 169 ASN A O 1
ATOM 1284 N N . GLN A 1 170 ? 9.656 -20.531 -12.344 1 95.31 170 GLN A N 1
ATOM 1285 C CA . GLN A 1 170 ? 8.656 -20.641 -13.391 1 95.31 170 GLN A CA 1
ATOM 1286 C C . GLN A 1 170 ? 9.242 -21.266 -14.656 1 95.31 170 GLN A C 1
ATOM 1288 O O . GLN A 1 170 ? 9.719 -20.562 -15.547 1 95.31 170 GLN A O 1
ATOM 1293 N N . PRO A 1 171 ? 9.125 -22.547 -14.828 1 92 171 PRO A N 1
ATOM 1294 C CA . PRO A 1 171 ? 9.727 -23.203 -15.992 1 92 171 PRO A CA 1
ATOM 1295 C C . PRO A 1 171 ? 9.078 -22.766 -17.312 1 92 171 PRO A C 1
ATOM 1297 O O . PRO A 1 171 ? 9.719 -22.828 -18.359 1 92 171 PRO A O 1
ATOM 1300 N N . ARG A 1 172 ? 7.887 -22.266 -17.266 1 88.75 172 ARG A N 1
ATOM 1301 C CA . ARG A 1 172 ? 7.164 -21.844 -18.469 1 88.75 172 ARG A CA 1
ATOM 1302 C C . ARG A 1 172 ? 7.66 -20.484 -18.953 1 88.75 172 ARG A C 1
ATOM 1304 O O . ARG A 1 172 ? 7.23 -20 -20 1 88.75 172 ARG A O 1
ATOM 1311 N N . GLU A 1 173 ? 8.516 -19.859 -18.172 1 90.81 173 GLU A N 1
ATOM 1312 C CA . GLU A 1 173 ? 9.055 -18.547 -18.516 1 90.81 173 GLU A CA 1
ATOM 1313 C C . GLU A 1 173 ? 10.578 -18.594 -18.641 1 90.81 173 GLU A C 1
ATOM 1315 O O . GLU A 1 173 ? 11.297 -17.969 -17.859 1 90.81 173 GLU A O 1
ATOM 1320 N N . PRO A 1 174 ? 11.07 -19.156 -19.672 1 89.12 174 PRO A N 1
ATOM 1321 C CA . PRO A 1 174 ? 12.523 -19.312 -19.797 1 89.12 174 PRO A CA 1
ATOM 1322 C C . PRO A 1 174 ? 13.242 -17.984 -20 1 89.12 174 PRO A C 1
ATOM 1324 O O . PRO A 1 174 ? 14.453 -17.891 -19.766 1 89.12 174 PRO A O 1
ATOM 1327 N N . THR A 1 175 ? 12.562 -17.016 -20.484 1 86.69 175 THR A N 1
ATOM 1328 C CA . THR A 1 175 ? 13.164 -15.695 -20.609 1 86.69 175 THR A CA 1
ATOM 1329 C C . THR A 1 175 ? 13.328 -15.039 -19.234 1 86.69 175 THR A C 1
ATOM 1331 O O . THR A 1 175 ? 14.375 -14.469 -18.922 1 86.69 175 THR A O 1
ATOM 1334 N N . TRP A 1 176 ? 12.305 -15.227 -18.469 1 88.75 176 TRP A N 1
ATOM 1335 C CA . TRP A 1 176 ? 12.25 -14.609 -17.141 1 88.75 176 TRP A CA 1
ATOM 1336 C C . TRP A 1 176 ? 13.086 -15.414 -16.141 1 88.75 176 TRP A C 1
ATOM 1338 O O . TRP A 1 176 ? 13.719 -14.836 -15.258 1 88.75 176 TRP A O 1
ATOM 1348 N N . CYS A 1 177 ? 13.062 -16.672 -16.312 1 95 177 CYS A N 1
ATOM 1349 C CA . CYS A 1 177 ? 13.719 -17.609 -15.398 1 95 177 CYS A CA 1
ATOM 1350 C C . CYS A 1 177 ? 14.555 -18.625 -16.172 1 95 177 CYS A C 1
ATOM 1352 O O . CYS A 1 177 ? 14.305 -19.828 -16.094 1 95 177 CYS A O 1
ATOM 1354 N N . PRO A 1 178 ? 15.609 -18.156 -16.797 1 95.62 178 PRO A N 1
ATOM 1355 C CA . PRO A 1 178 ? 16.375 -19.094 -17.641 1 95.62 178 PRO A CA 1
ATOM 1356 C C . PRO A 1 178 ? 16.969 -20.25 -16.828 1 95.62 178 PRO A C 1
ATOM 1358 O O . PRO A 1 178 ? 17.156 -21.344 -17.359 1 95.62 178 PRO A O 1
ATOM 1361 N N . TRP A 1 179 ? 17.219 -20.094 -15.602 1 97.12 179 TRP A N 1
ATOM 1362 C CA . TRP A 1 179 ? 17.828 -21.078 -14.727 1 97.12 179 TRP A CA 1
ATOM 1363 C C . TRP A 1 179 ? 16.906 -22.266 -14.508 1 97.12 179 TRP A C 1
ATOM 1365 O O . TRP A 1 179 ? 17.312 -23.312 -13.992 1 97.12 179 TRP A O 1
ATOM 1375 N N . THR A 1 180 ? 15.664 -22.156 -14.953 1 96.88 180 THR A N 1
ATOM 1376 C CA . THR A 1 180 ? 14.703 -23.234 -14.75 1 96.88 180 THR A CA 1
ATOM 1377 C C . THR A 1 180 ? 14.828 -24.281 -15.867 1 96.88 180 THR A C 1
ATOM 1379 O O . THR A 1 180 ? 14.109 -25.281 -15.875 1 96.88 180 THR A O 1
ATOM 1382 N N . GLN A 1 181 ? 15.797 -24.031 -16.828 1 95.31 181 GLN A N 1
ATOM 1383 C CA . GLN A 1 181 ? 16.047 -24.969 -17.922 1 95.31 181 GLN A CA 1
ATOM 1384 C C . GLN A 1 181 ? 17.281 -25.812 -17.641 1 95.31 181 GLN A C 1
ATOM 1386 O O . GLN A 1 181 ? 18.375 -25.516 -18.109 1 95.31 181 GLN A O 1
ATOM 1391 N N . PRO A 1 182 ? 17.156 -26.969 -17.031 1 94.75 182 PRO A N 1
ATOM 1392 C CA . PRO A 1 182 ? 18.328 -27.719 -16.562 1 94.75 182 PRO A CA 1
ATOM 1393 C C . PRO A 1 182 ? 19.141 -28.312 -17.703 1 94.75 182 PRO A C 1
ATOM 1395 O O . PRO A 1 182 ? 20.312 -28.641 -17.516 1 94.75 182 PRO A O 1
ATOM 1398 N N . ASN A 1 183 ? 18.594 -28.422 -18.891 1 95 183 ASN A N 1
ATOM 1399 C CA . ASN A 1 183 ? 19.281 -29.109 -19.984 1 95 183 ASN A CA 1
ATOM 1400 C C . ASN A 1 183 ? 19.844 -28.109 -20.984 1 95 183 ASN A C 1
ATOM 1402 O O . ASN A 1 183 ? 20.344 -28.5 -22.047 1 95 183 ASN A O 1
ATOM 1406 N N . ALA A 1 184 ? 19.75 -26.906 -20.688 1 95.75 184 ALA A N 1
ATOM 1407 C CA . ALA A 1 184 ? 20.312 -25.906 -21.578 1 95.75 184 ALA A CA 1
ATOM 1408 C C . ALA A 1 184 ? 21.828 -26.031 -21.672 1 95.75 184 ALA A C 1
ATOM 1410 O O . ALA A 1 184 ? 22.484 -26.375 -20.688 1 95.75 184 ALA A O 1
ATOM 1411 N N . SER A 1 185 ? 22.406 -25.797 -22.875 1 97.12 185 SER A N 1
ATOM 1412 C CA . SER A 1 185 ? 23.844 -25.891 -23.062 1 97.12 185 SER A CA 1
ATOM 1413 C C . SER A 1 185 ? 24.562 -24.672 -22.5 1 97.12 185 SER A C 1
ATOM 1415 O O . SER A 1 185 ? 25.75 -24.734 -22.188 1 97.12 185 SER A O 1
ATOM 1417 N N . SER A 1 186 ? 23.891 -23.609 -22.422 1 97.56 186 SER A N 1
ATOM 1418 C CA . SER A 1 186 ? 24.328 -22.344 -21.828 1 97.56 186 SER A CA 1
ATOM 1419 C C . SER A 1 186 ? 23.141 -21.5 -21.391 1 97.56 186 SER A C 1
ATOM 1421 O O . SER A 1 186 ? 22 -21.812 -21.688 1 97.56 186 SER A O 1
ATOM 1423 N N . TYR A 1 187 ? 23.422 -20.484 -20.625 1 97.62 187 TYR A N 1
ATOM 1424 C CA . TYR A 1 187 ? 22.359 -19.641 -20.109 1 97.62 187 TYR A CA 1
ATOM 1425 C C . TYR A 1 187 ? 22.625 -18.172 -20.469 1 97.62 187 TYR A C 1
ATOM 1427 O O . TYR A 1 187 ? 23.766 -17.766 -20.625 1 97.62 187 TYR A O 1
ATOM 1435 N N . ARG A 1 188 ? 21.547 -17.484 -20.641 1 96.31 188 ARG A N 1
ATOM 1436 C CA . ARG A 1 188 ? 21.562 -16.031 -20.781 1 96.31 188 ARG A CA 1
ATOM 1437 C C . ARG A 1 188 ? 20.578 -15.375 -19.812 1 96.31 188 ARG A C 1
ATOM 1439 O O . ARG A 1 188 ? 19.391 -15.695 -19.812 1 96.31 188 ARG A O 1
ATOM 1446 N N . ILE A 1 189 ? 21.094 -14.531 -18.953 1 97.06 189 ILE A N 1
ATOM 1447 C CA . ILE A 1 189 ? 20.25 -13.773 -18.031 1 97.06 189 ILE A CA 1
ATOM 1448 C C . ILE A 1 189 ? 20.172 -12.32 -18.484 1 97.06 189 ILE A C 1
ATOM 1450 O O . ILE A 1 189 ? 21.188 -11.625 -18.562 1 97.06 189 ILE A O 1
ATOM 1454 N N . THR A 1 190 ? 18.984 -11.859 -18.828 1 95.75 190 THR A N 1
ATOM 1455 C CA . THR A 1 190 ? 18.781 -10.477 -19.234 1 95.75 190 THR A CA 1
ATOM 1456 C C . THR A 1 190 ? 18.547 -9.586 -18.016 1 95.75 190 THR A C 1
ATOM 1458 O O . THR A 1 190 ? 17.656 -9.859 -17.203 1 95.75 190 THR A O 1
ATOM 1461 N N . ILE A 1 191 ? 19.344 -8.586 -17.875 1 97.56 191 ILE A N 1
ATOM 1462 C CA . ILE A 1 191 ? 19.344 -7.684 -16.719 1 97.56 191 ILE A CA 1
ATOM 1463 C C . ILE A 1 191 ? 19.203 -6.242 -17.203 1 97.56 191 ILE A C 1
ATOM 1465 O O . ILE A 1 191 ? 19.891 -5.832 -18.141 1 97.56 191 ILE A O 1
ATOM 1469 N N . LEU A 1 192 ? 18.297 -5.539 -16.641 1 97.81 192 LEU A N 1
ATOM 1470 C CA . LEU A 1 192 ? 18.234 -4.105 -16.906 1 97.81 192 LEU A CA 1
ATOM 1471 C C . LEU A 1 192 ? 18.797 -3.305 -15.75 1 97.81 192 LEU A C 1
ATOM 1473 O O . LEU A 1 192 ? 18.391 -3.5 -14.602 1 97.81 192 LEU A O 1
ATOM 1477 N N . GLY A 1 193 ? 19.703 -2.41 -16.016 1 98.19 193 GLY A N 1
ATOM 1478 C CA . GLY A 1 193 ? 20.234 -1.561 -14.969 1 98.19 193 GLY A CA 1
ATOM 1479 C C . GLY A 1 193 ? 21.328 -2.236 -14.156 1 98.19 193 GLY A C 1
ATOM 1480 O O . GLY A 1 193 ? 22.234 -2.859 -14.711 1 98.19 193 GLY A O 1
ATOM 1481 N N . ASP A 1 194 ? 21.328 -2.104 -12.852 1 98.56 194 ASP A N 1
ATOM 1482 C CA . ASP A 1 194 ? 22.375 -2.553 -11.938 1 98.56 194 ASP A CA 1
ATOM 1483 C C . ASP A 1 194 ? 22.234 -4.039 -11.625 1 98.56 194 ASP A C 1
ATOM 1485 O O . ASP A 1 194 ? 21.281 -4.453 -10.969 1 98.56 194 ASP A O 1
ATOM 1489 N N . PRO A 1 195 ? 23.141 -4.844 -12.031 1 98.5 195 PRO A N 1
ATOM 1490 C CA . PRO A 1 195 ? 23.047 -6.285 -11.789 1 98.5 195 PRO A CA 1
ATOM 1491 C C . PRO A 1 195 ? 23.266 -6.652 -10.32 1 98.5 195 PRO A C 1
ATOM 1493 O O . PRO A 1 195 ? 23.016 -7.793 -9.922 1 98.5 195 PRO A O 1
ATOM 1496 N N . ASP A 1 196 ? 23.766 -5.68 -9.57 1 98.5 196 ASP A N 1
ATOM 1497 C CA . ASP A 1 196 ? 24.016 -5.941 -8.156 1 98.5 196 ASP A CA 1
ATOM 1498 C C . ASP A 1 196 ? 22.828 -5.508 -7.305 1 98.5 196 ASP A C 1
ATOM 1500 O O . ASP A 1 196 ? 22.781 -5.789 -6.105 1 98.5 196 ASP A O 1
ATOM 1504 N N . ALA A 1 197 ? 21.844 -4.793 -7.898 1 98.19 197 ALA A N 1
ATOM 1505 C CA . ALA A 1 197 ? 20.656 -4.395 -7.148 1 98.19 197 ALA A CA 1
ATOM 1506 C C . ALA A 1 197 ? 19.953 -5.605 -6.555 1 98.19 197 ALA A C 1
ATOM 1508 O O . ALA A 1 197 ? 19.812 -6.637 -7.219 1 98.19 197 ALA A O 1
ATOM 1509 N N . LYS A 1 198 ? 19.562 -5.465 -5.285 1 97.5 198 LYS A N 1
ATOM 1510 C CA . LYS A 1 198 ? 18.906 -6.574 -4.609 1 97.5 198 LYS A CA 1
ATOM 1511 C C . LYS A 1 198 ? 17.422 -6.645 -4.992 1 97.5 198 LYS A C 1
ATOM 1513 O O . LYS A 1 198 ? 16.75 -5.617 -5.062 1 97.5 198 LYS A O 1
ATOM 1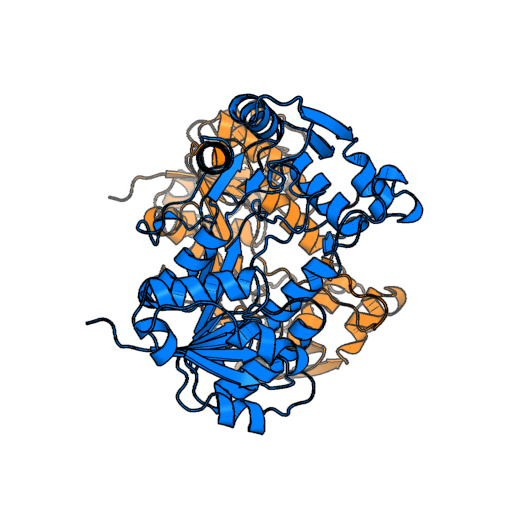518 N N . VAL A 1 199 ? 16.969 -7.836 -5.289 1 98.56 199 VAL A N 1
ATOM 1519 C CA . VAL A 1 199 ? 15.609 -8.117 -5.727 1 98.56 199 VAL A CA 1
ATOM 1520 C C . VAL A 1 199 ? 14.977 -9.164 -4.82 1 98.56 199 VAL A C 1
ATOM 1522 O O . VAL A 1 199 ? 15.633 -10.141 -4.441 1 98.56 199 VAL A O 1
ATOM 1525 N N . ASP A 1 200 ? 13.727 -8.969 -4.375 1 98.75 200 ASP A N 1
ATOM 1526 C CA . ASP A 1 200 ? 12.969 -9.992 -3.668 1 98.75 200 ASP A CA 1
ATOM 1527 C C . ASP A 1 200 ? 12.453 -11.062 -4.633 1 98.75 200 ASP A C 1
ATOM 1529 O O . ASP A 1 200 ? 11.797 -10.742 -5.629 1 98.75 200 ASP A O 1
ATOM 1533 N N . PHE A 1 201 ? 12.75 -12.305 -4.34 1 98.75 201 PHE A N 1
ATOM 1534 C CA . PHE A 1 201 ? 12.281 -13.445 -5.117 1 98.75 201 PHE A CA 1
ATOM 1535 C C . PHE A 1 201 ? 11.477 -14.398 -4.238 1 98.75 201 PHE A C 1
ATOM 1537 O O . PHE A 1 201 ? 11.703 -14.477 -3.029 1 98.75 201 PHE A O 1
ATOM 1544 N N . THR A 1 202 ? 10.578 -15.117 -4.859 1 98.81 202 THR A N 1
ATOM 1545 C CA . THR A 1 202 ? 9.734 -16.062 -4.129 1 98.81 202 THR A CA 1
ATOM 1546 C C . THR A 1 202 ? 9.617 -17.375 -4.887 1 98.81 202 THR A C 1
ATOM 1548 O O . THR A 1 202 ? 9.453 -17.391 -6.109 1 98.81 202 THR A O 1
ATOM 1551 N N . ASN A 1 203 ? 9.812 -18.453 -4.152 1 98.75 203 ASN A N 1
ATOM 1552 C CA . ASN A 1 203 ? 9.453 -19.766 -4.648 1 98.75 203 ASN A CA 1
ATOM 1553 C C . ASN A 1 203 ? 7.949 -20.016 -4.559 1 98.75 203 ASN A C 1
ATOM 1555 O O . ASN A 1 203 ? 7.344 -19.812 -3.504 1 98.75 203 ASN A O 1
ATOM 1559 N N . ILE A 1 204 ? 7.355 -20.453 -5.641 1 98.56 204 ILE A N 1
ATOM 1560 C CA . ILE A 1 204 ? 5.902 -20.578 -5.707 1 98.56 204 ILE A CA 1
ATOM 1561 C C . ILE A 1 204 ? 5.422 -21.562 -4.641 1 98.56 204 ILE A C 1
ATOM 1563 O O . ILE A 1 204 ? 4.395 -21.344 -3.996 1 98.56 204 ILE A O 1
ATOM 1567 N N . ASP A 1 205 ? 6.148 -22.672 -4.406 1 98.31 205 ASP A N 1
ATOM 1568 C CA . ASP A 1 205 ? 5.758 -23.672 -3.418 1 98.31 205 ASP A CA 1
ATOM 1569 C C . ASP A 1 205 ? 5.848 -23.094 -2 1 98.31 205 ASP A C 1
ATOM 1571 O O . ASP A 1 205 ? 5.02 -23.422 -1.145 1 98.31 205 ASP A O 1
ATOM 1575 N N . ASP A 1 206 ? 6.918 -22.297 -1.757 1 98.75 206 ASP A N 1
ATOM 1576 C CA . ASP A 1 206 ? 7.023 -21.641 -0.459 1 98.75 206 ASP A CA 1
ATOM 1577 C C . ASP A 1 206 ? 5.816 -20.734 -0.199 1 98.75 206 ASP A C 1
ATOM 1579 O O . ASP A 1 206 ? 5.277 -20.719 0.91 1 98.75 206 ASP A O 1
ATOM 1583 N N . LEU A 1 207 ? 5.418 -19.984 -1.241 1 98.81 207 LEU A N 1
ATOM 1584 C CA . LEU A 1 207 ? 4.258 -19.109 -1.125 1 98.81 207 LEU A CA 1
ATOM 1585 C C . LEU A 1 207 ? 3.002 -19.906 -0.792 1 98.81 207 LEU A C 1
ATOM 1587 O O . LEU A 1 207 ? 2.189 -19.469 0.031 1 98.81 207 LEU A O 1
ATOM 1591 N N . ALA A 1 208 ? 2.826 -21 -1.448 1 98.88 208 ALA A N 1
ATOM 1592 C CA . ALA A 1 208 ? 1.668 -21.859 -1.22 1 98.88 208 ALA A CA 1
ATOM 1593 C C . ALA A 1 208 ? 1.628 -22.344 0.223 1 98.88 208 ALA A C 1
ATOM 1595 O O . ALA A 1 208 ? 0.576 -22.328 0.867 1 98.88 208 ALA A O 1
ATOM 1596 N N . GLU A 1 209 ? 2.76 -22.781 0.727 1 98.81 209 GLU A N 1
ATOM 1597 C CA . GLU A 1 209 ? 2.848 -23.219 2.117 1 98.81 209 GLU A CA 1
ATOM 1598 C C . GLU A 1 209 ? 2.529 -22.078 3.076 1 98.81 209 GLU A C 1
ATOM 1600 O O . GLU A 1 209 ? 1.852 -22.266 4.086 1 98.81 209 GLU A O 1
ATOM 1605 N N . PHE A 1 210 ? 3.053 -20.906 2.744 1 98.88 210 PHE A N 1
ATOM 1606 C CA . PHE A 1 210 ? 2.771 -19.719 3.543 1 98.88 210 PHE A CA 1
ATOM 1607 C C . PHE A 1 210 ? 1.273 -19.453 3.596 1 98.88 210 PHE A C 1
ATOM 1609 O O . PHE A 1 210 ? 0.722 -19.188 4.668 1 98.88 210 PHE A O 1
ATOM 1616 N N . LEU A 1 211 ? 0.606 -19.5 2.436 1 98.88 211 LEU A N 1
ATOM 1617 C CA . LEU A 1 211 ? -0.832 -19.266 2.361 1 98.88 211 LEU A CA 1
ATOM 1618 C C . LEU A 1 211 ? -1.591 -20.25 3.23 1 98.88 211 LEU A C 1
ATOM 1620 O O . LEU A 1 211 ? -2.502 -19.875 3.967 1 98.88 211 LEU A O 1
ATOM 1624 N N . VAL A 1 212 ? -1.219 -21.516 3.199 1 98.69 212 VAL A N 1
ATOM 1625 C CA . VAL A 1 212 ? -1.888 -22.547 3.975 1 98.69 212 VAL A CA 1
ATOM 1626 C C . VAL A 1 212 ? -1.731 -22.266 5.465 1 98.69 212 VAL A C 1
ATOM 1628 O O . VAL A 1 212 ? -2.682 -22.406 6.238 1 98.69 212 VAL A O 1
ATOM 1631 N N . GLU A 1 213 ? -0.52 -21.828 5.887 1 98.62 213 GLU A N 1
ATOM 1632 C CA . GLU A 1 213 ? -0.309 -21.469 7.285 1 98.62 213 GLU A CA 1
ATOM 1633 C C . GLU A 1 213 ? -1.22 -20.312 7.707 1 98.62 213 GLU A C 1
ATOM 1635 O O . GLU A 1 213 ? -1.706 -20.281 8.836 1 98.62 213 GLU A O 1
ATOM 1640 N N . THR A 1 214 ? -1.439 -19.375 6.793 1 98.69 214 THR A N 1
ATOM 1641 C CA . THR A 1 214 ? -2.336 -18.266 7.117 1 98.69 214 THR A CA 1
ATOM 1642 C C . THR A 1 214 ? -3.764 -18.766 7.312 1 98.69 214 THR A C 1
ATOM 1644 O O . THR A 1 214 ? -4.508 -18.234 8.141 1 98.69 214 THR A O 1
ATOM 1647 N N . ILE A 1 215 ? -4.203 -19.75 6.539 1 98.56 215 ILE A N 1
ATOM 1648 C CA . ILE A 1 215 ? -5.527 -20.344 6.719 1 98.56 215 ILE A CA 1
ATOM 1649 C C . ILE A 1 215 ? -5.609 -21.016 8.094 1 98.56 215 ILE A C 1
ATOM 1651 O O . ILE A 1 215 ? -6.613 -20.875 8.789 1 98.56 215 ILE A O 1
ATOM 1655 N N . ASN A 1 216 ? -4.523 -21.656 8.5 1 97.75 216 ASN A N 1
ATOM 1656 C CA . ASN A 1 216 ? -4.488 -22.422 9.75 1 97.75 216 ASN A CA 1
ATOM 1657 C C . ASN A 1 216 ? -4.414 -21.5 10.961 1 97.75 216 ASN A C 1
ATOM 1659 O O . ASN A 1 216 ? -4.719 -21.922 12.078 1 97.75 216 ASN A O 1
ATOM 1663 N N . HIS A 1 217 ? -3.967 -20.281 10.773 1 97.69 217 HIS A N 1
ATOM 1664 C CA . HIS A 1 217 ? -3.77 -19.359 11.883 1 97.69 217 HIS A CA 1
ATOM 1665 C C . HIS A 1 217 ? -4.5 -18.031 11.641 1 97.69 217 HIS A C 1
ATOM 1667 O O . HIS A 1 217 ? -3.869 -16.984 11.508 1 97.69 217 HIS A O 1
ATOM 1673 N N . PRO A 1 218 ? -5.832 -18.094 11.648 1 97.44 218 PRO A N 1
ATOM 1674 C CA . PRO A 1 218 ? -6.609 -16.875 11.383 1 97.44 218 PRO A CA 1
ATOM 1675 C C . PRO A 1 218 ? -6.297 -15.742 12.359 1 97.44 218 PRO A C 1
ATOM 1677 O O . PRO A 1 218 ? -6.379 -14.57 11.992 1 97.44 218 PRO A O 1
ATOM 1680 N N . GLU A 1 219 ? -5.867 -16.031 13.578 1 97.12 219 GLU A N 1
ATOM 1681 C CA . GLU A 1 219 ? -5.555 -15.023 14.594 1 97.12 219 GLU A CA 1
ATOM 1682 C C . GLU A 1 219 ? -4.371 -14.156 14.156 1 97.12 219 GLU A C 1
ATOM 1684 O O . GLU A 1 219 ? -4.234 -13.023 14.609 1 97.12 219 GLU A O 1
ATOM 1689 N N . LEU A 1 220 ? -3.566 -14.688 13.227 1 97.75 220 LEU A N 1
ATOM 1690 C CA . LEU A 1 220 ? -2.381 -13.969 12.766 1 97.75 220 LEU A CA 1
ATOM 1691 C C . LEU A 1 220 ? -2.602 -13.383 11.375 1 97.75 220 LEU A C 1
ATOM 1693 O O . LEU A 1 220 ? -1.796 -12.578 10.898 1 97.75 220 LEU A O 1
ATOM 1697 N N . SER A 1 221 ? -3.744 -13.797 10.742 1 98.31 221 SER A N 1
ATOM 1698 C CA . SER A 1 221 ? -3.76 -13.508 9.312 1 98.31 221 SER A CA 1
ATOM 1699 C C . SER A 1 221 ? -5.07 -12.852 8.891 1 98.31 221 SER A C 1
ATOM 1701 O O . SER A 1 221 ? -5.172 -12.305 7.789 1 98.31 221 SER A O 1
ATOM 1703 N N . GLU A 1 222 ? -6.137 -12.852 9.727 1 98.25 222 GLU A N 1
ATOM 1704 C CA . GLU A 1 222 ? -7.41 -12.242 9.367 1 98.25 222 GLU A CA 1
ATOM 1705 C C . GLU A 1 222 ? -7.281 -10.727 9.234 1 98.25 222 GLU A C 1
ATOM 1707 O O . GLU A 1 222 ? -6.688 -10.07 10.094 1 98.25 222 GLU A O 1
ATOM 1712 N N . ASN A 1 223 ? -7.848 -10.227 8.172 1 98.44 223 ASN A N 1
ATOM 1713 C CA . ASN A 1 223 ? -7.852 -8.797 7.871 1 98.44 223 ASN A CA 1
ATOM 1714 C C . ASN A 1 223 ? -6.441 -8.219 7.883 1 98.44 223 ASN A C 1
ATOM 1716 O O . ASN A 1 223 ? -6.188 -7.203 8.539 1 98.44 223 ASN A O 1
ATOM 1720 N N . ARG A 1 224 ? -5.539 -8.938 7.078 1 98.12 224 ARG A N 1
ATOM 1721 C CA . ARG A 1 224 ? -4.152 -8.492 6.969 1 98.12 224 ARG A CA 1
ATOM 1722 C C . ARG A 1 224 ? -3.668 -8.57 5.523 1 98.12 224 ARG A C 1
ATOM 1724 O O . ARG A 1 224 ? -4.16 -9.383 4.738 1 98.12 224 ARG A O 1
ATOM 1731 N N . THR A 1 225 ? -2.816 -7.672 5.199 1 98.06 225 THR A N 1
ATOM 1732 C CA . THR A 1 225 ? -1.932 -7.812 4.051 1 98.06 225 THR A CA 1
ATOM 1733 C C . THR A 1 225 ? -0.571 -8.352 4.477 1 98.06 225 THR A C 1
ATOM 1735 O O . THR A 1 225 ? 0.117 -7.742 5.297 1 98.06 225 THR A O 1
ATOM 1738 N N . LEU A 1 226 ? -0.259 -9.484 4.004 1 98.69 226 LEU A N 1
ATOM 1739 C CA . LEU A 1 226 ? 0.996 -10.156 4.316 1 98.69 226 LEU A CA 1
ATOM 1740 C C . LEU A 1 226 ? 1.83 -10.367 3.061 1 98.69 226 LEU A C 1
ATOM 1742 O O . LEU A 1 226 ? 1.283 -10.5 1.962 1 98.69 226 LEU A O 1
ATOM 1746 N N . ASN A 1 227 ? 3.135 -10.328 3.23 1 98.81 227 ASN A N 1
ATOM 1747 C CA . ASN A 1 227 ? 4.047 -10.562 2.113 1 98.81 227 ASN A CA 1
ATOM 1748 C C . ASN A 1 227 ? 5.09 -11.617 2.455 1 98.81 227 ASN A C 1
ATOM 1750 O O . ASN A 1 227 ? 5.602 -11.656 3.574 1 98.81 227 ASN A O 1
ATOM 1754 N N . PHE A 1 228 ? 5.363 -12.469 1.499 1 98.81 228 PHE A N 1
ATOM 1755 C CA . PHE A 1 228 ? 6.316 -13.555 1.685 1 98.81 228 PHE A CA 1
ATOM 1756 C C . PHE A 1 228 ? 7.445 -13.469 0.667 1 98.81 228 PHE A C 1
ATOM 1758 O O . PHE A 1 228 ? 7.203 -13.258 -0.523 1 98.81 228 PHE A O 1
ATOM 1765 N N . VAL A 1 229 ? 8.656 -13.578 1.067 1 98.69 229 VAL A N 1
ATOM 1766 C CA . VAL A 1 229 ? 9.859 -13.516 0.245 1 98.69 229 VAL A CA 1
ATOM 1767 C C . VAL A 1 229 ? 10.75 -14.719 0.539 1 98.69 229 VAL A C 1
ATOM 1769 O O . VAL A 1 229 ? 11.062 -15 1.697 1 98.69 229 VAL A O 1
ATOM 1772 N N . SER A 1 230 ? 11.188 -15.477 -0.477 1 98.81 230 SER A N 1
ATOM 1773 C CA . SER A 1 230 ? 12.016 -16.656 -0.281 1 98.81 230 SER A CA 1
ATOM 1774 C C . SER A 1 230 ? 13.5 -16.297 -0.259 1 98.81 230 SER A C 1
ATOM 1776 O O . SER A 1 230 ? 14.289 -16.938 0.433 1 98.81 230 SER A O 1
ATOM 1778 N N . ASP A 1 231 ? 13.844 -15.352 -1.087 1 98.56 231 ASP A N 1
ATOM 1779 C CA . ASP A 1 231 ? 15.25 -14.969 -1.214 1 98.56 231 ASP A CA 1
ATOM 1780 C C . ASP A 1 231 ? 15.383 -13.531 -1.694 1 98.56 231 ASP A C 1
ATOM 1782 O O . ASP A 1 231 ? 14.453 -12.969 -2.281 1 98.56 231 ASP A O 1
ATOM 1786 N N . ARG A 1 232 ? 16.453 -12.859 -1.383 1 98 232 ARG A N 1
ATOM 1787 C CA . ARG A 1 232 ? 16.828 -11.523 -1.853 1 98 232 ARG A CA 1
ATOM 1788 C C . ARG A 1 232 ? 18.25 -11.523 -2.412 1 98 232 ARG A C 1
ATOM 1790 O O . ARG A 1 232 ? 19.219 -11.719 -1.673 1 98 232 ARG A O 1
ATOM 1797 N N . LYS A 1 233 ? 18.328 -11.367 -3.768 1 97.94 233 LYS A N 1
ATOM 1798 C CA . LYS A 1 233 ? 19.594 -11.531 -4.457 1 97.94 233 LYS A CA 1
ATOM 1799 C C . LYS A 1 233 ? 19.688 -10.602 -5.664 1 97.94 233 LYS A C 1
ATOM 1801 O O . LYS A 1 233 ? 18.672 -10.234 -6.25 1 97.94 233 LYS A O 1
ATOM 1806 N N . GLY A 1 234 ? 20.953 -10.211 -5.945 1 98.31 234 GLY A N 1
ATOM 1807 C CA . GLY A 1 234 ? 21.203 -9.578 -7.234 1 98.31 234 GLY A CA 1
ATOM 1808 C C . GLY A 1 234 ? 21.438 -10.578 -8.352 1 98.31 234 GLY A C 1
ATOM 1809 O O . GLY A 1 234 ? 21.734 -11.75 -8.102 1 98.31 234 GLY A O 1
ATOM 1810 N N . TYR A 1 235 ? 21.344 -10.117 -9.539 1 98.5 235 TYR A N 1
ATOM 1811 C CA . TYR A 1 235 ? 21.469 -11.016 -10.68 1 98.5 235 TYR A CA 1
ATOM 1812 C C . TYR A 1 235 ? 22.891 -11.508 -10.852 1 98.5 235 TYR A C 1
ATOM 1814 O O . TYR A 1 235 ? 23.125 -12.617 -11.344 1 98.5 235 TYR A O 1
ATOM 1822 N N . ASN A 1 236 ? 23.891 -10.703 -10.422 1 98.56 236 ASN A N 1
ATOM 1823 C CA . ASN A 1 236 ? 25.266 -11.188 -10.438 1 98.56 236 ASN A CA 1
ATOM 1824 C C . ASN A 1 236 ? 25.438 -12.406 -9.539 1 98.56 236 ASN A C 1
ATOM 1826 O O . ASN A 1 236 ? 26.094 -13.375 -9.914 1 98.56 236 ASN A O 1
ATOM 1830 N N . GLU A 1 237 ? 24.859 -12.32 -8.352 1 98.62 237 GLU A N 1
ATOM 1831 C CA . GLU A 1 237 ? 24.906 -13.461 -7.438 1 98.62 237 GLU A CA 1
ATOM 1832 C C . GLU A 1 237 ? 24.219 -14.68 -8.039 1 98.62 237 GLU A C 1
ATOM 1834 O O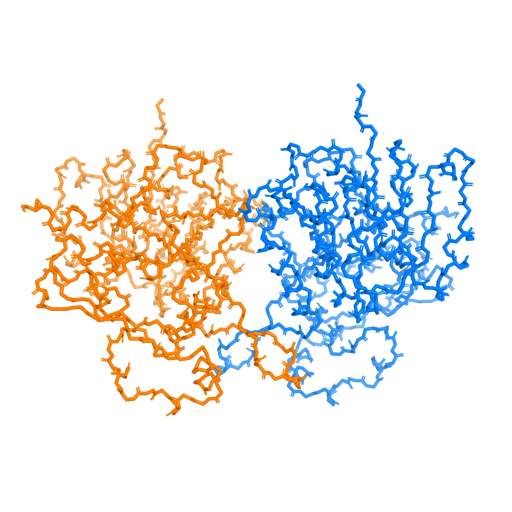 . GLU A 1 237 ? 24.734 -15.797 -7.953 1 98.62 237 GLU A O 1
ATOM 1839 N N . ILE A 1 238 ? 23.078 -14.508 -8.648 1 98.56 238 ILE A N 1
ATOM 1840 C CA . ILE A 1 238 ? 22.312 -15.594 -9.25 1 98.56 238 ILE A CA 1
ATOM 1841 C C . ILE A 1 238 ? 23.109 -16.234 -10.383 1 98.56 238 ILE A C 1
ATOM 1843 O O . ILE A 1 238 ? 23.172 -17.453 -10.484 1 98.56 238 ILE A O 1
ATOM 1847 N N . ALA A 1 239 ? 23.672 -15.367 -11.211 1 98.5 239 ALA A N 1
ATOM 1848 C CA . ALA A 1 239 ? 24.5 -15.859 -12.312 1 98.5 239 ALA A CA 1
ATOM 1849 C C . ALA A 1 239 ? 25.656 -16.703 -11.797 1 98.5 239 ALA A C 1
ATOM 1851 O O . ALA A 1 239 ? 25.953 -17.766 -12.352 1 98.5 239 ALA A O 1
ATOM 1852 N N . GLY A 1 240 ? 26.328 -16.188 -10.773 1 98.38 240 GLY A N 1
ATOM 1853 C CA . GLY A 1 240 ? 27.406 -16.938 -10.172 1 98.38 240 GLY A CA 1
ATOM 1854 C C . GLY A 1 240 ? 26.969 -18.297 -9.633 1 98.38 240 GLY A C 1
ATOM 1855 O O . GLY A 1 240 ? 27.641 -19.297 -9.859 1 98.38 240 GLY A O 1
ATOM 1856 N N . LEU A 1 241 ? 25.906 -18.328 -8.914 1 98.38 241 LEU A N 1
ATOM 1857 C CA . LEU A 1 241 ? 25.344 -19.578 -8.391 1 98.38 241 LEU A CA 1
ATOM 1858 C C . LEU A 1 241 ? 25 -20.531 -9.531 1 98.38 241 LEU A C 1
ATOM 1860 O O . LEU A 1 241 ? 25.281 -21.734 -9.438 1 98.38 241 LEU A O 1
ATOM 1864 N N . LEU A 1 242 ? 24.375 -19.969 -10.586 1 98.38 242 LEU A N 1
ATOM 1865 C CA . LEU A 1 242 ? 23.984 -20.797 -11.734 1 98.38 242 LEU A CA 1
ATOM 1866 C C . LEU A 1 242 ? 25.203 -21.391 -12.406 1 98.38 242 LEU A C 1
ATOM 1868 O O . LEU A 1 242 ? 25.203 -22.578 -12.773 1 98.38 242 LEU A O 1
ATOM 1872 N N . GLU A 1 243 ? 26.234 -20.625 -12.57 1 97.94 243 GLU A N 1
ATOM 1873 C CA . GLU A 1 243 ? 27.469 -21.141 -13.141 1 97.94 243 GLU A CA 1
ATOM 1874 C C . GLU A 1 243 ? 28.062 -22.25 -12.281 1 97.94 243 GLU A C 1
ATOM 1876 O O . GLU A 1 243 ? 28.469 -23.297 -12.797 1 97.94 243 GLU A O 1
ATOM 1881 N N . THR A 1 244 ? 28.141 -22.031 -11.039 1 97.62 244 THR A N 1
ATOM 1882 C CA . THR A 1 244 ? 28.734 -22.969 -10.102 1 97.62 244 THR A CA 1
ATOM 1883 C C . THR A 1 244 ? 28 -24.312 -10.125 1 97.62 244 THR A C 1
ATOM 1885 O O . THR A 1 244 ? 28.625 -25.359 -10.227 1 97.62 244 THR A O 1
ATOM 1888 N N . HIS A 1 245 ? 26.688 -24.312 -10.117 1 97.75 245 HIS A N 1
ATOM 1889 C CA . HIS A 1 245 ? 25.922 -25.531 -9.945 1 97.75 245 HIS A CA 1
ATOM 1890 C C . HIS A 1 245 ? 25.688 -26.234 -11.289 1 97.75 245 HIS A C 1
ATOM 1892 O O . HIS A 1 245 ? 25.656 -27.453 -11.352 1 97.75 245 HIS A O 1
ATOM 1898 N N . SER A 1 246 ? 25.562 -25.453 -12.352 1 97.31 246 SER A N 1
ATOM 1899 C CA . SER A 1 246 ? 25.266 -26.047 -13.648 1 97.31 246 SER A CA 1
ATOM 1900 C C . SER A 1 246 ? 26.531 -26.453 -14.383 1 97.31 246 SER A C 1
ATOM 1902 O O . SER A 1 246 ? 26.5 -27.328 -15.258 1 97.31 246 SER A O 1
ATOM 1904 N N . GLY A 1 247 ? 27.562 -25.719 -14.07 1 97.25 247 GLY A N 1
ATOM 1905 C CA . GLY A 1 247 ? 28.812 -25.906 -14.797 1 97.25 247 GLY A CA 1
ATOM 1906 C C . GLY A 1 247 ? 28.781 -25.328 -16.203 1 97.25 247 GLY A C 1
ATOM 1907 O O . GLY A 1 247 ? 29.672 -25.609 -17.016 1 97.25 247 GLY A O 1
ATOM 1908 N N . ARG A 1 248 ? 27.75 -24.656 -16.5 1 97.75 248 ARG A N 1
ATOM 1909 C CA . ARG A 1 248 ? 27.578 -24.094 -17.844 1 97.75 248 ARG A CA 1
ATOM 1910 C C . ARG A 1 248 ? 27.922 -22.609 -17.875 1 97.75 248 ARG A C 1
ATOM 1912 O O . ARG A 1 248 ? 27.906 -21.938 -16.844 1 97.75 248 ARG A O 1
ATOM 1919 N N . ARG A 1 249 ? 28.203 -22.156 -19.031 1 98.19 249 ARG A N 1
ATOM 1920 C CA . ARG A 1 249 ? 28.453 -20.734 -19.203 1 98.19 249 ARG A CA 1
ATOM 1921 C C . ARG A 1 249 ? 27.172 -19.922 -19 1 98.19 249 ARG A C 1
ATOM 1923 O O . ARG A 1 249 ?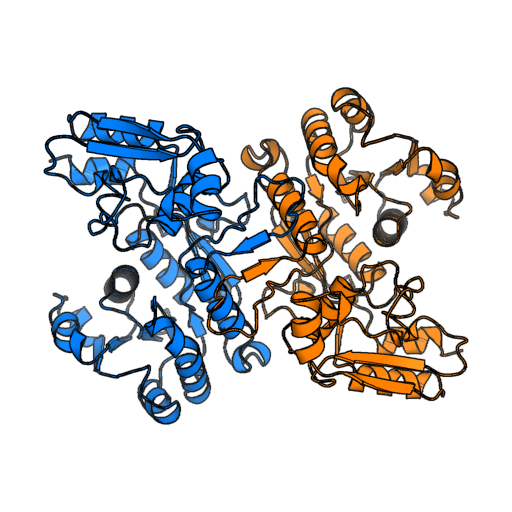 26.109 -20.312 -19.469 1 98.19 249 ARG A O 1
ATOM 1930 N N . VAL A 1 250 ? 27.281 -18.828 -18.281 1 98.38 250 VAL A N 1
ATOM 1931 C CA . VAL A 1 250 ? 26.156 -17.922 -18.062 1 98.38 250 VAL A CA 1
ATOM 1932 C C . VAL A 1 250 ? 26.5 -16.531 -18.594 1 98.38 250 VAL A C 1
ATOM 1934 O O . VAL A 1 250 ? 27.422 -15.875 -18.094 1 98.38 250 VAL A O 1
ATOM 1937 N N . GLU A 1 251 ? 25.812 -16.156 -19.578 1 98.06 251 GLU A N 1
ATOM 1938 C CA . GLU A 1 251 ? 25.969 -14.812 -20.125 1 98.06 251 GLU A CA 1
ATOM 1939 C C . GLU A 1 251 ? 25.078 -13.812 -19.391 1 98.06 251 GLU A C 1
ATOM 1941 O O . GLU A 1 251 ? 23.875 -14.031 -19.25 1 98.06 251 GLU A O 1
ATOM 1946 N N . ARG A 1 252 ? 25.625 -12.766 -18.891 1 97.38 252 ARG A N 1
ATOM 1947 C CA . ARG A 1 252 ? 24.875 -11.633 -18.375 1 97.38 252 ARG A CA 1
ATOM 1948 C C . ARG A 1 252 ? 24.594 -10.609 -19.469 1 97.38 252 ARG A C 1
ATOM 1950 O O . ARG A 1 252 ? 25.484 -9.836 -19.844 1 97.38 252 ARG A O 1
ATOM 1957 N N . HIS A 1 253 ? 23.438 -10.617 -19.969 1 96.94 253 HIS A N 1
ATOM 1958 C CA . HIS A 1 253 ? 23.016 -9.664 -20.984 1 96.94 253 HIS A CA 1
ATOM 1959 C C . HIS A 1 253 ? 22.5 -8.367 -20.359 1 96.94 253 HIS A C 1
ATOM 1961 O O . HIS A 1 253 ? 21.312 -8.25 -20.047 1 96.94 253 HIS A O 1
ATOM 1967 N N . LEU A 1 254 ? 23.406 -7.359 -20.281 1 97.62 254 LEU A N 1
ATOM 1968 C CA . LEU A 1 254 ? 23.109 -6.113 -19.594 1 97.62 254 LEU A CA 1
ATOM 1969 C C . LEU A 1 254 ? 22.516 -5.086 -20.547 1 97.62 254 LEU A C 1
ATOM 1971 O O . LEU A 1 254 ? 23.047 -4.855 -21.625 1 97.62 254 LEU A O 1
ATOM 1975 N N . LEU A 1 255 ? 21.391 -4.59 -20.203 1 97.62 255 LEU A N 1
ATOM 1976 C CA . LEU A 1 255 ? 20.734 -3.5 -20.906 1 97.62 255 LEU A CA 1
ATOM 1977 C C . LEU A 1 255 ? 20.578 -2.277 -20 1 97.62 255 LEU A C 1
ATOM 1979 O O . LEU A 1 255 ? 20.438 -2.41 -18.797 1 97.62 255 LEU A O 1
ATOM 1983 N N . PRO A 1 256 ? 20.625 -1.078 -20.547 1 97.5 256 PRO A N 1
ATOM 1984 C CA . PRO A 1 256 ? 20.5 0.125 -19.719 1 97.5 256 PRO A CA 1
ATOM 1985 C C . PRO A 1 256 ? 19.078 0.302 -19.172 1 97.5 256 PRO A C 1
ATOM 1987 O O . PRO A 1 256 ? 18.109 -0.021 -19.844 1 97.5 256 PRO A O 1
ATOM 1990 N N . VAL A 1 257 ? 18.969 0.82 -17.969 1 97.19 257 VAL A N 1
ATOM 1991 C CA . VAL A 1 257 ? 17.688 1.036 -17.312 1 97.19 257 VAL A CA 1
ATOM 1992 C C . VAL A 1 257 ? 16.844 2.016 -18.125 1 97.19 257 VAL A C 1
ATOM 1994 O O . VAL A 1 257 ? 15.617 1.957 -18.094 1 97.19 257 VAL A O 1
ATOM 1997 N N . GLU A 1 258 ? 17.469 2.873 -18.922 1 97.69 258 GLU A N 1
ATOM 1998 C CA . GLU A 1 258 ? 16.797 3.854 -19.766 1 97.69 258 GLU A CA 1
ATOM 1999 C C . GLU A 1 258 ? 15.875 3.172 -20.781 1 97.69 258 GLU A C 1
ATOM 2001 O O . GLU A 1 258 ? 14.93 3.787 -21.266 1 97.69 258 GLU A O 1
ATOM 2006 N N . LEU A 1 259 ? 16.188 1.887 -21.078 1 98.31 259 LEU A N 1
ATOM 2007 C CA . LEU A 1 259 ? 15.328 1.136 -21.984 1 98.31 259 LEU A CA 1
ATOM 2008 C C . LEU A 1 259 ? 13.906 1.063 -21.438 1 98.31 259 LEU A C 1
ATOM 2010 O O . LEU A 1 259 ? 12.938 1.146 -22.203 1 98.31 259 LEU A O 1
ATOM 2014 N N . MET A 1 260 ? 13.758 0.938 -20.141 1 98.12 260 MET A N 1
ATOM 2015 C CA . MET A 1 260 ? 12.445 0.905 -19.5 1 98.12 260 MET A CA 1
ATOM 2016 C C . MET A 1 260 ? 11.648 2.166 -19.828 1 98.12 260 MET A C 1
ATOM 2018 O O . MET A 1 260 ? 10.477 2.088 -20.188 1 98.12 260 MET A O 1
ATOM 2022 N N . HIS A 1 261 ? 12.305 3.338 -19.781 1 98.19 261 HIS A N 1
ATOM 2023 C CA . HIS A 1 261 ? 11.648 4.613 -20.031 1 98.19 261 HIS A CA 1
ATOM 2024 C C . HIS A 1 261 ? 11.289 4.766 -21.516 1 98.19 261 HIS A C 1
ATOM 2026 O O . HIS A 1 261 ? 10.203 5.234 -21.844 1 98.19 261 HIS A O 1
ATOM 2032 N N . ARG A 1 262 ? 12.227 4.336 -22.344 1 97.94 262 ARG A N 1
ATOM 2033 C CA . ARG A 1 262 ? 11.992 4.453 -23.781 1 97.94 262 ARG A CA 1
ATOM 2034 C C . ARG A 1 262 ? 10.812 3.584 -24.219 1 97.94 262 ARG A C 1
ATOM 2036 O O . ARG A 1 262 ? 9.977 4.016 -25.016 1 97.94 262 ARG A O 1
ATOM 2043 N N . VAL A 1 263 ? 10.805 2.342 -23.688 1 97.94 263 VAL A N 1
ATOM 2044 C CA . VAL A 1 263 ? 9.75 1.403 -24.047 1 97.94 263 VAL A CA 1
ATOM 2045 C C . VAL A 1 263 ? 8.414 1.878 -23.484 1 97.94 263 VAL A C 1
ATOM 2047 O O . VAL A 1 263 ? 7.375 1.767 -24.141 1 97.94 263 VAL A O 1
ATOM 2050 N N . TRP A 1 264 ? 8.422 2.426 -22.219 1 97.12 264 TRP A N 1
ATOM 2051 C CA . TRP A 1 264 ? 7.203 2.965 -21.625 1 97.12 264 TRP A CA 1
ATOM 2052 C C . TRP A 1 264 ? 6.602 4.051 -22.516 1 97.12 264 TRP A C 1
ATOM 2054 O O . TRP A 1 264 ? 5.387 4.098 -22.719 1 97.12 264 TRP A O 1
ATOM 2064 N N . LYS A 1 265 ? 7.465 4.918 -23.062 1 95.69 265 LYS A N 1
ATOM 2065 C CA . LYS A 1 265 ? 7.035 6.031 -23.906 1 95.69 265 LYS A CA 1
ATOM 2066 C C . LYS A 1 265 ? 6.52 5.535 -25.25 1 95.69 265 LYS A C 1
ATOM 2068 O O . LYS A 1 265 ? 5.559 6.086 -25.797 1 95.69 265 LYS A O 1
ATOM 2073 N N . ASN A 1 266 ? 7.285 4.562 -25.781 1 96.62 266 ASN A N 1
ATOM 2074 C CA . ASN A 1 266 ? 6.949 4.016 -27.094 1 96.62 266 ASN A CA 1
ATOM 2075 C C . ASN A 1 266 ? 7.336 2.543 -27.203 1 96.62 266 ASN A C 1
ATOM 2077 O O . ASN A 1 266 ? 8.516 2.211 -27.297 1 96.62 266 ASN A O 1
ATOM 2081 N N . ARG A 1 267 ? 6.402 1.652 -27.312 1 95.06 267 ARG A N 1
ATOM 2082 C CA . ARG A 1 267 ? 6.602 0.207 -27.328 1 95.06 267 ARG A CA 1
ATOM 2083 C C . ARG A 1 267 ? 7.41 -0.225 -28.547 1 95.06 267 ARG A C 1
ATOM 2085 O O . ARG A 1 267 ? 7.934 -1.34 -28.578 1 95.06 267 ARG A O 1
ATOM 2092 N N . ASP A 1 268 ? 7.461 0.618 -29.531 1 96.06 268 ASP A N 1
ATOM 2093 C CA . ASP A 1 268 ? 8.242 0.285 -30.719 1 96.06 268 ASP A CA 1
ATOM 2094 C C . ASP A 1 268 ? 9.727 0.192 -30.391 1 96.06 268 ASP A C 1
ATOM 2096 O O . ASP A 1 268 ? 10.508 -0.341 -31.188 1 96.06 268 ASP A O 1
ATOM 2100 N N . ASN A 1 269 ? 10.07 0.677 -29.266 1 96.94 269 ASN A N 1
ATOM 2101 C CA . ASN A 1 269 ? 11.469 0.674 -28.844 1 96.94 269 ASN A CA 1
ATOM 2102 C C . ASN A 1 269 ? 11.867 -0.667 -28.25 1 96.94 269 ASN A C 1
ATOM 2104 O O . ASN A 1 269 ? 13.016 -0.848 -27.844 1 96.94 269 ASN A O 1
ATOM 2108 N N . ILE A 1 270 ? 11.023 -1.582 -28.172 1 96.69 270 ILE A N 1
ATOM 2109 C CA . ILE A 1 270 ? 11.367 -2.918 -27.688 1 96.69 270 ILE A CA 1
ATOM 2110 C C . ILE A 1 270 ? 12.359 -3.574 -28.641 1 96.69 270 ILE A C 1
ATOM 2112 O O . ILE A 1 270 ? 12.078 -3.721 -29.828 1 96.69 270 ILE A O 1
ATOM 2116 N N . PRO A 1 271 ? 13.453 -3.93 -28.094 1 94.94 271 PRO A N 1
ATOM 2117 C CA . PRO A 1 271 ? 14.43 -4.602 -28.969 1 94.94 271 PRO A CA 1
ATOM 2118 C C . PRO A 1 271 ? 13.883 -5.887 -29.578 1 94.94 271 PRO A C 1
ATOM 2120 O O . PRO A 1 271 ? 13.156 -6.633 -28.922 1 94.94 271 PRO A O 1
ATOM 2123 N N . GLU A 1 272 ? 14.281 -6.164 -30.797 1 93.94 272 GLU A N 1
ATOM 2124 C CA . GLU A 1 272 ? 13.812 -7.332 -31.531 1 93.94 272 GLU A CA 1
ATOM 2125 C C . GLU A 1 272 ? 14.148 -8.625 -30.797 1 93.94 272 GLU A C 1
ATOM 2127 O O . GLU A 1 272 ? 13.352 -9.562 -30.781 1 93.94 272 GLU A O 1
ATOM 2132 N N . GLU A 1 273 ? 15.227 -8.648 -30.172 1 89.56 273 GLU A N 1
ATOM 2133 C CA . GLU A 1 273 ? 15.695 -9.867 -29.531 1 89.56 273 GLU A CA 1
ATOM 2134 C C . GLU A 1 273 ? 14.836 -10.219 -28.312 1 89.56 273 GLU A C 1
ATOM 2136 O O . GLU A 1 273 ? 14.906 -11.336 -27.797 1 89.56 273 GLU A O 1
ATOM 2141 N N . LEU A 1 274 ? 14.078 -9.289 -27.797 1 90.56 274 LEU A N 1
ATOM 2142 C CA . LEU A 1 274 ? 13.25 -9.516 -26.625 1 90.56 274 LEU A CA 1
ATOM 2143 C C . LEU A 1 274 ? 11.812 -9.828 -27.031 1 90.56 274 LEU A C 1
ATOM 2145 O O . LEU A 1 274 ? 10.984 -10.172 -26.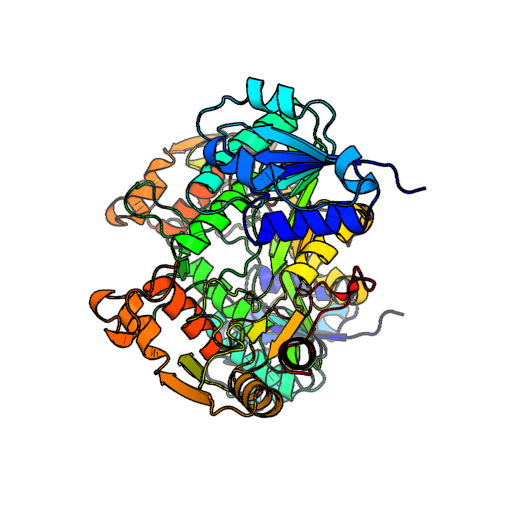172 1 90.56 274 LEU A O 1
ATOM 2149 N N . ARG A 1 275 ? 11.5 -9.75 -28.25 1 91 275 ARG A N 1
ATOM 2150 C CA . ARG A 1 275 ? 10.125 -9.922 -28.703 1 91 275 ARG A CA 1
ATOM 2151 C C . ARG A 1 275 ? 9.75 -11.398 -28.781 1 91 275 ARG A C 1
ATOM 2153 O O . ARG A 1 275 ? 10.57 -12.227 -29.188 1 91 275 ARG A O 1
ATOM 2160 N N . GLY A 1 276 ? 8.516 -11.719 -28.312 1 85.88 276 GLY A N 1
ATOM 2161 C CA . GLY A 1 276 ? 7.91 -13.031 -28.516 1 85.88 276 GLY A CA 1
ATOM 2162 C C . GLY A 1 276 ? 8.531 -14.109 -27.656 1 85.88 276 GLY A C 1
ATOM 2163 O O . GLY A 1 276 ? 8.453 -15.297 -27.984 1 85.88 276 GLY A O 1
ATOM 2164 N N . ARG A 1 277 ? 9.141 -13.758 -26.547 1 81.19 277 ARG A N 1
ATOM 2165 C CA . ARG A 1 277 ? 9.883 -14.766 -25.781 1 81.19 277 ARG A CA 1
ATOM 2166 C C . ARG A 1 277 ? 9.195 -15.047 -24.453 1 81.19 277 ARG A C 1
ATOM 2168 O O . ARG A 1 277 ? 9.586 -15.977 -23.734 1 81.19 277 ARG A O 1
ATOM 2175 N N . SER A 1 278 ? 8.203 -14.289 -24.078 1 85.44 278 SER A N 1
ATOM 2176 C CA . SER A 1 278 ? 7.52 -14.414 -22.781 1 85.44 278 SER A CA 1
ATOM 2177 C C . SER A 1 278 ? 6.008 -14.453 -22.969 1 85.44 278 SER A C 1
ATOM 2179 O O . SER A 1 278 ? 5.48 -13.961 -23.969 1 85.44 278 SER A O 1
ATOM 2181 N N . VAL A 1 279 ? 5.375 -15.148 -22.031 1 83.75 279 VAL A N 1
ATOM 2182 C CA . VAL A 1 279 ? 3.916 -15.133 -22.047 1 83.75 279 VAL A CA 1
ATOM 2183 C C . VAL A 1 279 ? 3.408 -13.766 -21.594 1 83.75 279 VAL A C 1
ATOM 2185 O O . VAL A 1 279 ? 2.242 -13.422 -21.812 1 83.75 279 VAL A O 1
ATOM 2188 N N . PHE A 1 280 ? 4.254 -12.922 -20.984 1 88 280 PHE A N 1
ATOM 2189 C CA . PHE A 1 280 ? 3.898 -11.57 -20.562 1 88 280 PHE A CA 1
ATOM 2190 C C . PHE A 1 280 ? 4.207 -10.57 -21.672 1 88 280 PHE A C 1
ATOM 2192 O O . PHE A 1 280 ? 5.137 -10.766 -22.453 1 88 280 PHE A O 1
ATOM 2199 N N . PRO A 1 281 ? 3.412 -9.547 -21.656 1 91.5 281 PRO A N 1
ATOM 2200 C CA . PRO A 1 281 ? 3.783 -8.477 -22.578 1 91.5 281 PRO A CA 1
ATOM 2201 C C . PRO A 1 281 ? 5.207 -7.969 -22.359 1 91.5 281 PRO A C 1
ATOM 2203 O O . PRO A 1 281 ? 5.641 -7.82 -21.219 1 91.5 281 PRO A O 1
ATOM 2206 N N . GLU A 1 282 ? 5.91 -7.688 -23.453 1 94.62 282 GLU A N 1
ATOM 2207 C CA . GLU A 1 282 ? 7.32 -7.309 -23.359 1 94.62 282 GLU A CA 1
ATOM 2208 C C . GLU A 1 282 ? 7.496 -6.02 -22.562 1 94.62 282 GLU A C 1
ATOM 2210 O O . GLU A 1 282 ? 8.477 -5.859 -21.844 1 94.62 282 GLU A O 1
ATOM 2215 N N . ASP A 1 283 ? 6.582 -5.105 -22.797 1 95.94 283 ASP A N 1
ATOM 2216 C CA . ASP A 1 283 ? 6.711 -3.84 -22.078 1 95.94 283 ASP A CA 1
ATOM 2217 C C . ASP A 1 283 ? 6.598 -4.039 -20.578 1 95.94 283 ASP A C 1
ATOM 2219 O O . ASP A 1 283 ? 7.246 -3.34 -19.797 1 95.94 283 ASP A O 1
ATOM 2223 N N . PHE A 1 284 ? 5.805 -5.012 -20.156 1 95.88 284 PHE A N 1
ATOM 2224 C CA . PHE A 1 284 ? 5.664 -5.305 -18.734 1 95.88 284 PHE A CA 1
ATOM 2225 C C . PHE A 1 284 ? 6.93 -5.953 -18.203 1 95.88 284 PHE A C 1
ATOM 2227 O O . PHE A 1 284 ? 7.418 -5.578 -17.125 1 95.88 284 PHE A O 1
ATOM 2234 N N . TRP A 1 285 ? 7.34 -6.871 -18.891 1 93.31 285 TRP A N 1
ATOM 2235 C CA . TRP A 1 285 ? 8.562 -7.562 -18.5 1 93.31 285 TRP A CA 1
ATOM 2236 C C . TRP A 1 285 ? 9.719 -6.578 -18.359 1 93.31 285 TRP A C 1
ATOM 2238 O O . TRP A 1 285 ? 10.461 -6.621 -17.375 1 93.31 285 TRP A O 1
ATOM 2248 N N . ILE A 1 286 ? 9.914 -5.734 -19.312 1 96.69 286 ILE A N 1
ATOM 2249 C CA . ILE A 1 286 ? 10.984 -4.742 -19.328 1 96.69 286 ILE A CA 1
ATOM 2250 C C . ILE A 1 286 ? 10.812 -3.789 -18.141 1 96.69 286 ILE A C 1
ATOM 2252 O O . ILE A 1 286 ? 11.797 -3.414 -17.5 1 96.69 286 ILE A O 1
ATOM 2256 N N . LEU A 1 287 ? 9.57 -3.455 -17.875 1 97.88 287 LEU A N 1
ATOM 2257 C CA . LEU A 1 287 ? 9.281 -2.598 -16.719 1 97.88 287 LEU A CA 1
ATOM 2258 C C . LEU A 1 287 ? 9.711 -3.27 -15.422 1 97.88 287 LEU A C 1
ATOM 2260 O O . LEU A 1 287 ? 10.391 -2.652 -14.594 1 97.88 287 LEU A O 1
ATOM 2264 N N . VAL A 1 288 ? 9.336 -4.508 -15.227 1 97.56 288 VAL A N 1
ATOM 2265 C CA . VAL A 1 288 ? 9.672 -5.25 -14.016 1 97.56 288 VAL A CA 1
ATOM 2266 C C . VAL A 1 288 ? 11.188 -5.344 -13.867 1 97.56 288 VAL A C 1
ATOM 2268 O O . VAL A 1 288 ? 11.734 -5.07 -12.797 1 97.56 288 VAL A O 1
ATOM 2271 N N . LYS A 1 289 ? 11.844 -5.656 -14.953 1 97.12 289 LYS A N 1
ATOM 2272 C CA . LYS A 1 289 ? 13.297 -5.762 -14.914 1 97.12 289 LYS A CA 1
ATOM 2273 C C . LYS A 1 289 ? 13.938 -4.406 -14.617 1 97.12 289 LYS A C 1
ATOM 2275 O O . LYS A 1 289 ? 14.953 -4.332 -13.922 1 97.12 289 LYS A O 1
ATOM 2280 N N . GLY A 1 290 ? 13.359 -3.387 -15.227 1 98.12 290 GLY A N 1
ATOM 2281 C CA . GLY A 1 290 ? 13.836 -2.049 -14.914 1 98.12 290 GLY A CA 1
ATOM 2282 C C . GLY A 1 290 ? 13.711 -1.69 -13.445 1 98.12 290 GLY A C 1
ATOM 2283 O O . GLY A 1 290 ? 14.625 -1.104 -12.867 1 98.12 290 GLY A O 1
ATOM 2284 N N . MET A 1 291 ? 12.57 -2.062 -12.859 1 98.31 291 MET A N 1
ATOM 2285 C CA . MET A 1 291 ? 12.367 -1.838 -11.43 1 98.31 291 MET A CA 1
ATOM 2286 C C . MET A 1 291 ? 13.398 -2.611 -10.617 1 98.31 291 MET A C 1
ATOM 2288 O O . MET A 1 291 ? 13.93 -2.096 -9.633 1 98.31 291 MET A O 1
ATOM 2292 N N . GLN A 1 292 ? 13.641 -3.807 -11.031 1 98.31 292 GLN A N 1
ATOM 2293 C CA . GLN A 1 292 ? 14.617 -4.645 -10.352 1 98.31 292 GLN A CA 1
ATOM 2294 C C . GLN A 1 292 ? 16.016 -4.027 -10.422 1 98.31 292 GLN A C 1
ATOM 2296 O O . GLN A 1 292 ? 16.672 -3.85 -9.391 1 98.31 292 GLN A O 1
ATOM 2301 N N . GLY A 1 293 ? 16.406 -3.605 -11.562 1 98.25 293 GLY A N 1
ATOM 2302 C CA . GLY A 1 293 ? 17.734 -3.062 -11.758 1 98.25 293 GLY A CA 1
ATOM 2303 C C . GLY A 1 293 ? 17.906 -1.676 -11.164 1 98.25 293 GLY A C 1
ATOM 2304 O O . GLY A 1 293 ? 19.031 -1.198 -11.008 1 98.25 293 GLY A O 1
ATOM 2305 N N . SER A 1 294 ? 16.812 -1.028 -10.883 1 97.62 294 SER A N 1
ATOM 2306 C CA . SER A 1 294 ? 16.859 0.289 -10.258 1 97.62 294 SER A CA 1
ATOM 2307 C C . SER A 1 294 ? 16.938 0.175 -8.742 1 97.62 294 SER A C 1
ATOM 2309 O O . SER A 1 294 ? 17 1.188 -8.039 1 97.62 294 SER A O 1
ATOM 2311 N N . GLY A 1 295 ? 16.938 -1.024 -8.25 1 97.62 295 GLY A N 1
ATOM 2312 C CA . GLY A 1 295 ? 17.016 -1.242 -6.816 1 97.62 295 GLY A CA 1
ATOM 2313 C C . GLY A 1 295 ? 15.711 -0.995 -6.098 1 97.62 295 GLY A C 1
ATOM 2314 O O . GLY A 1 295 ? 15.695 -0.763 -4.887 1 97.62 295 GLY A O 1
ATOM 2315 N N . ARG A 1 296 ? 14.617 -1.061 -6.793 1 97.75 296 ARG A N 1
ATOM 2316 C CA . ARG A 1 296 ? 13.32 -0.727 -6.211 1 97.75 296 ARG A CA 1
ATOM 2317 C C . ARG A 1 296 ? 12.523 -1.986 -5.895 1 97.75 296 ARG A C 1
ATOM 2319 O O . ARG A 1 296 ? 11.531 -1.931 -5.164 1 97.75 296 ARG A O 1
ATOM 2326 N N . PHE A 1 297 ? 12.898 -3.146 -6.379 1 98.38 297 PHE A N 1
ATOM 2327 C CA . PHE A 1 297 ? 12.039 -4.324 -6.371 1 98.38 297 PHE A CA 1
ATOM 2328 C C . PHE A 1 297 ? 12.289 -5.172 -5.133 1 98.38 297 PHE A C 1
ATOM 2330 O O . PHE A 1 297 ? 12.602 -6.359 -5.242 1 98.38 297 PHE A O 1
ATOM 2337 N N . TRP A 1 298 ? 12.188 -4.586 -3.99 1 98.25 298 TRP A N 1
ATOM 2338 C CA . TRP A 1 298 ? 12.258 -5.266 -2.701 1 98.25 298 TRP A CA 1
ATOM 2339 C C . TRP A 1 298 ? 11.414 -4.543 -1.658 1 98.25 298 TRP A C 1
ATOM 2341 O O . TRP A 1 298 ? 11.062 -3.371 -1.836 1 98.25 298 TRP A O 1
ATOM 2351 N N . ARG A 1 299 ? 10.93 -5.273 -0.667 1 98.25 299 ARG A N 1
ATOM 2352 C CA . ARG A 1 299 ? 10.102 -4.719 0.395 1 98.25 299 ARG A CA 1
ATOM 2353 C C . ARG A 1 299 ? 10.938 -4.363 1.618 1 98.25 299 ARG A C 1
ATOM 2355 O O . ARG A 1 299 ? 11.852 -5.105 1.989 1 98.25 299 ARG A O 1
ATOM 2362 N N . PRO A 1 300 ? 10.711 -3.109 2.236 1 97.56 300 PRO A N 1
ATOM 2363 C CA . PRO A 1 300 ? 11.43 -2.75 3.461 1 97.56 300 PRO A CA 1
ATOM 2364 C C . PRO A 1 300 ? 11.094 -3.67 4.633 1 97.56 300 PRO A C 1
ATOM 2366 O O . PRO A 1 300 ? 10.156 -4.465 4.551 1 97.56 300 PRO A O 1
ATOM 2369 N N . PRO A 1 301 ? 11.859 -3.311 5.723 1 93.75 301 PRO A N 1
ATOM 2370 C CA . PRO A 1 301 ? 11.555 -4.113 6.91 1 93.75 301 PRO A CA 1
ATOM 2371 C C . PRO A 1 301 ? 10.133 -3.902 7.418 1 93.75 301 PRO A C 1
ATOM 2373 O O . PRO A 1 301 ? 9.609 -2.787 7.355 1 93.75 301 PRO A O 1
ATOM 2376 N N . GLY A 1 302 ? 9.383 -4.742 7.793 1 94.38 302 GLY A N 1
ATOM 2377 C CA . GLY A 1 302 ? 8.023 -4.688 8.289 1 94.38 302 GLY A CA 1
ATOM 2378 C C . GLY A 1 302 ? 6.992 -5.145 7.273 1 94.38 302 GLY A C 1
ATOM 2379 O O . GLY A 1 302 ? 5.84 -5.41 7.621 1 94.38 302 GLY A O 1
ATOM 2380 N N . GLU A 1 303 ? 7.52 -5.078 5.996 1 97.75 303 GLU A N 1
ATOM 2381 C CA . GLU A 1 303 ? 6.605 -5.52 4.949 1 97.75 303 GLU A CA 1
ATOM 2382 C C . GLU A 1 303 ? 6.93 -6.938 4.496 1 97.75 303 GLU A C 1
ATOM 2384 O O . GLU A 1 303 ? 6.383 -7.418 3.5 1 97.75 303 GLU A O 1
ATOM 2389 N N . VAL A 1 304 ? 7.852 -7.57 5.102 1 98.06 304 VAL A N 1
ATOM 2390 C CA . VAL A 1 304 ? 8.141 -8.992 4.914 1 98.06 304 VAL A CA 1
ATOM 2391 C C . VAL A 1 304 ? 7.688 -9.773 6.141 1 98.06 304 VAL A C 1
ATOM 2393 O O . VAL A 1 304 ? 8.133 -9.508 7.258 1 98.06 304 VAL A O 1
ATOM 2396 N N . HIS A 1 305 ? 6.844 -10.773 5.969 1 98.56 305 HIS A N 1
ATOM 2397 C CA . HIS A 1 305 ? 6.152 -11.391 7.098 1 98.56 305 HIS A CA 1
ATOM 2398 C C . HIS A 1 305 ? 6.508 -12.867 7.23 1 98.56 305 HIS A C 1
ATOM 2400 O O . HIS A 1 305 ? 5.73 -13.648 7.773 1 98.56 305 HIS A O 1
ATOM 2406 N N . ASN A 1 306 ? 7.637 -13.242 6.762 1 98.31 306 ASN A N 1
ATOM 2407 C CA . ASN A 1 306 ? 8.117 -14.617 6.828 1 98.31 306 ASN A CA 1
ATOM 2408 C C . ASN A 1 306 ? 8.086 -15.156 8.258 1 98.31 306 ASN A C 1
ATOM 2410 O O . ASN A 1 306 ? 7.73 -16.312 8.484 1 98.31 306 ASN A O 1
ATOM 2414 N N . ASP A 1 307 ? 8.352 -14.352 9.219 1 97.5 307 ASP A N 1
ATOM 2415 C CA . ASP A 1 307 ? 8.586 -14.766 10.602 1 97.5 307 ASP A CA 1
ATOM 2416 C C . ASP A 1 307 ? 7.273 -15.102 11.305 1 97.5 307 ASP A C 1
ATOM 2418 O O . ASP A 1 307 ? 7.277 -15.703 12.383 1 97.5 307 ASP A O 1
ATOM 2422 N N . LEU A 1 308 ? 6.176 -14.688 10.727 1 97.81 308 LEU A N 1
ATOM 2423 C CA . LEU A 1 308 ? 4.887 -14.984 11.344 1 97.81 308 LEU A CA 1
ATOM 2424 C C . LEU A 1 308 ? 4.621 -16.484 11.352 1 97.81 308 LEU A C 1
ATOM 2426 O O . LEU A 1 308 ? 3.91 -16.984 12.219 1 97.81 308 LEU A O 1
ATOM 2430 N N . PHE A 1 309 ? 5.191 -17.203 10.328 1 98.25 309 PHE A N 1
ATOM 2431 C CA . PHE A 1 309 ? 4.992 -18.641 10.195 1 98.25 309 PHE A CA 1
ATOM 2432 C C . PHE A 1 309 ? 6.32 -19.344 9.953 1 98.25 309 PHE A C 1
ATOM 2434 O O . PHE A 1 309 ? 6.586 -19.828 8.844 1 98.25 309 PHE A O 1
ATOM 2441 N N . PRO A 1 310 ? 7.078 -19.562 10.969 1 96.81 310 PRO A N 1
ATOM 2442 C CA . PRO A 1 310 ? 8.453 -20.062 10.852 1 96.81 310 PRO A CA 1
ATOM 2443 C C . PRO A 1 310 ? 8.523 -21.5 10.344 1 96.81 310 PRO A C 1
ATOM 2445 O O . PRO A 1 310 ? 9.602 -21.969 9.977 1 96.81 310 PRO A O 1
ATOM 2448 N N . ARG A 1 311 ? 7.402 -22.172 10.352 1 96.25 311 ARG A N 1
ATOM 2449 C CA . ARG A 1 311 ? 7.387 -23.531 9.82 1 96.25 311 ARG A CA 1
ATOM 2450 C C . ARG A 1 311 ? 7.645 -23.531 8.312 1 96.25 311 ARG A C 1
ATOM 2452 O O . ARG A 1 311 ? 8.062 -24.547 7.754 1 96.25 311 ARG A O 1
ATOM 2459 N N . VAL A 1 312 ? 7.262 -22.438 7.645 1 98.31 312 VAL A N 1
ATOM 2460 C CA . VAL A 1 312 ? 7.547 -22.328 6.219 1 98.31 312 VAL A CA 1
ATOM 2461 C C . VAL A 1 312 ? 9.023 -22 6.012 1 98.31 312 VAL A C 1
ATOM 2463 O O . VAL A 1 312 ? 9.477 -20.922 6.398 1 98.31 312 VAL A O 1
ATOM 2466 N N . LYS A 1 313 ? 9.742 -22.875 5.492 1 97.44 313 LYS A N 1
ATOM 2467 C CA . LYS A 1 313 ? 11.164 -22.656 5.219 1 97.44 313 LYS A CA 1
ATOM 2468 C C . LYS A 1 313 ? 11.375 -22.141 3.801 1 97.44 313 LYS A C 1
ATOM 2470 O O . LYS A 1 313 ? 11.188 -22.875 2.83 1 97.44 313 LYS A O 1
ATOM 2475 N N . PRO A 1 314 ? 11.789 -20.906 3.664 1 98.31 314 PRO A N 1
ATOM 2476 C CA . PRO A 1 314 ? 11.992 -20.375 2.318 1 98.31 314 PRO A CA 1
ATOM 2477 C C . PRO A 1 314 ? 13.141 -21.062 1.578 1 98.31 314 PRO A C 1
ATOM 2479 O O . PRO A 1 314 ? 14.211 -21.281 2.154 1 98.31 314 PRO A O 1
ATOM 2482 N N . ARG A 1 315 ? 12.898 -21.438 0.405 1 98.12 315 ARG A N 1
ATOM 2483 C CA . ARG A 1 315 ? 13.953 -21.984 -0.452 1 98.12 315 ARG A CA 1
ATOM 2484 C C . ARG A 1 315 ? 14.742 -20.859 -1.123 1 98.12 315 ARG A C 1
ATOM 2486 O O . ARG A 1 315 ? 14.172 -20.031 -1.837 1 98.12 315 ARG A O 1
ATOM 2493 N N . THR A 1 316 ? 16.047 -20.891 -0.959 1 97.81 316 THR A N 1
ATOM 2494 C CA . THR A 1 316 ? 16.922 -19.906 -1.594 1 97.81 316 THR A CA 1
ATOM 2495 C C . THR A 1 316 ? 17.25 -20.312 -3.023 1 97.81 316 THR A C 1
ATOM 2497 O O . THR A 1 316 ? 17.016 -21.469 -3.412 1 97.81 316 THR A O 1
ATOM 2500 N N . PHE A 1 317 ? 17.828 -19.453 -3.768 1 97.62 317 PHE A N 1
ATOM 2501 C CA . PHE A 1 317 ? 18.312 -19.766 -5.102 1 97.62 317 PHE A CA 1
ATOM 2502 C C . PHE A 1 317 ? 19.359 -20.875 -5.043 1 97.62 317 PHE A C 1
ATOM 2504 O O . PHE A 1 317 ? 19.359 -21.781 -5.875 1 97.62 317 PHE A O 1
ATOM 2511 N N . GLU A 1 318 ? 20.219 -20.719 -4.059 1 97.5 318 GLU A N 1
ATOM 2512 C CA . GLU A 1 318 ? 21.281 -21.719 -3.92 1 97.5 318 GLU A CA 1
ATOM 2513 C C . GLU A 1 318 ? 20.703 -23.109 -3.699 1 97.5 318 GLU A C 1
ATOM 2515 O O . GLU A 1 318 ? 21.125 -24.062 -4.352 1 97.5 318 GLU A O 1
ATOM 2520 N N . GLU A 1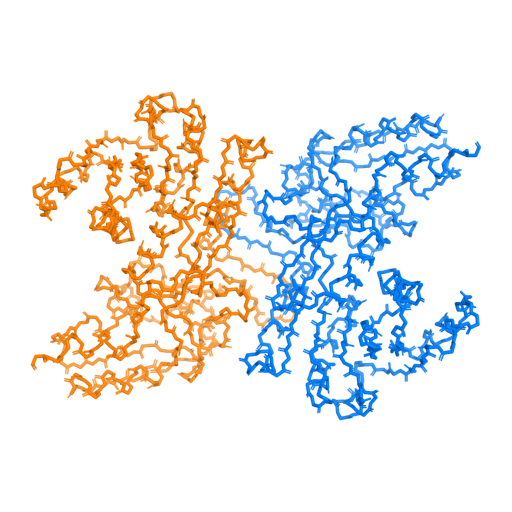 319 ? 19.781 -23.203 -2.764 1 97.75 319 GLU A N 1
ATOM 2521 C CA . GLU A 1 319 ? 19.156 -24.484 -2.496 1 97.75 319 GLU A CA 1
ATOM 2522 C C . GLU A 1 319 ? 18.406 -25 -3.727 1 97.75 319 GLU A C 1
ATOM 2524 O O . GLU A 1 319 ? 18.484 -26.188 -4.047 1 97.75 319 GLU A O 1
ATOM 2529 N N . TYR A 1 320 ? 17.719 -24.188 -4.418 1 97.88 320 TYR A N 1
ATOM 2530 C CA . TYR A 1 320 ? 16.953 -24.547 -5.605 1 97.88 320 TYR A CA 1
ATOM 2531 C C . TYR A 1 320 ? 17.859 -25.078 -6.703 1 97.88 320 TYR A C 1
ATOM 2533 O O . TYR A 1 320 ? 17.594 -26.141 -7.277 1 97.88 320 TYR A O 1
ATOM 2541 N N . LEU A 1 321 ? 18.953 -24.328 -6.969 1 97.75 321 LEU A N 1
ATOM 2542 C CA . LEU A 1 321 ? 19.859 -24.719 -8.031 1 97.75 321 LEU A CA 1
ATOM 2543 C C . LEU A 1 321 ? 20.641 -25.969 -7.652 1 97.75 321 LEU A C 1
ATOM 2545 O O . LEU A 1 321 ? 20.891 -26.828 -8.5 1 97.75 321 LEU A O 1
ATOM 2549 N N . SER A 1 322 ? 21 -26.062 -6.398 1 97.19 322 SER A N 1
ATOM 2550 C CA . SER A 1 322 ? 21.672 -27.266 -5.926 1 97.19 322 SER A CA 1
ATOM 2551 C C . SER A 1 322 ? 20.797 -28.5 -6.129 1 97.19 322 SER A C 1
ATOM 2553 O O . SER A 1 322 ? 21.281 -29.547 -6.562 1 97.19 322 SER A O 1
ATOM 2555 N N . GLU A 1 323 ? 19.531 -28.344 -5.828 1 96.31 323 GLU A N 1
ATOM 2556 C CA . GLU A 1 323 ? 18.594 -29.438 -6.004 1 96.31 323 GLU A CA 1
ATOM 2557 C C . GLU A 1 323 ? 18.406 -29.781 -7.48 1 96.31 323 GLU A C 1
ATOM 2559 O O . GLU A 1 323 ? 18.312 -30.953 -7.844 1 96.31 323 GLU A O 1
ATOM 2564 N N . MET A 1 324 ? 18.391 -28.812 -8.312 1 96 324 MET A N 1
ATOM 2565 C CA . MET A 1 324 ? 18.109 -28.984 -9.742 1 96 324 MET A CA 1
ATOM 2566 C C . MET A 1 324 ? 19.312 -29.625 -10.445 1 96 324 MET A C 1
ATOM 2568 O O . MET A 1 324 ? 19.125 -30.516 -11.289 1 96 324 MET A O 1
ATOM 2572 N N . PHE A 1 325 ? 20.5 -29.281 -10.078 1 95.06 325 PHE A N 1
ATOM 2573 C CA . PHE A 1 325 ? 21.672 -29.703 -10.828 1 95.06 325 PHE A CA 1
ATOM 2574 C C . PHE A 1 325 ? 22.453 -30.781 -10.062 1 95.06 325 PHE A C 1
ATOM 2576 O O . PHE A 1 325 ? 23.328 -31.422 -10.617 1 95.06 325 PHE A O 1
ATOM 2583 N N . GLY A 1 326 ? 22.375 -30.75 -8.602 1 82.19 326 GLY A N 1
ATOM 2584 C CA . GLY A 1 326 ? 23.078 -31.719 -7.789 1 82.19 326 GLY A CA 1
ATOM 2585 C C . GLY A 1 326 ? 22.625 -33.156 -8.031 1 82.19 326 GLY A C 1
ATOM 2586 O O . GLY A 1 326 ? 23.172 -34.094 -7.465 1 82.19 326 GLY A O 1
ATOM 2587 N N . ALA A 1 327 ? 22.422 -33.781 -9.133 1 53.03 327 ALA A N 1
ATOM 2588 C CA . ALA A 1 327 ? 22.609 -35.25 -9.188 1 53.03 327 ALA A CA 1
ATOM 2589 C C . ALA A 1 327 ? 24.078 -35.594 -9.422 1 53.03 327 ALA A C 1
ATOM 2591 O O . ALA A 1 327 ? 24.828 -34.812 -10.023 1 53.03 327 ALA A O 1
ATOM 2592 N N . MET B 1 1 ? 10.5 4.051 34.094 1 38.78 1 MET B N 1
ATOM 2593 C CA . MET B 1 1 ? 10.141 5.363 33.562 1 38.78 1 MET B CA 1
ATOM 2594 C C . MET B 1 1 ? 10.484 5.457 32.062 1 38.78 1 MET B C 1
ATOM 2596 O O . MET B 1 1 ? 11.516 4.953 31.641 1 38.78 1 MET B O 1
ATOM 2600 N N . LYS B 1 2 ? 9.5 5.727 31.188 1 63.5 2 LYS B N 1
ATOM 2601 C CA . LYS B 1 2 ? 9.852 5.715 29.781 1 63.5 2 LYS B CA 1
ATOM 2602 C C . LYS B 1 2 ? 11.016 6.664 29.484 1 63.5 2 LYS B C 1
ATOM 2604 O O . LYS B 1 2 ? 11.039 7.789 30 1 63.5 2 LYS B O 1
ATOM 2609 N N . GLU B 1 3 ? 12.164 6.199 28.938 1 82.06 3 GLU B N 1
ATOM 2610 C CA . GLU B 1 3 ? 13.367 6.938 28.562 1 82.06 3 GLU B CA 1
ATOM 2611 C C . GLU B 1 3 ? 13.023 8.234 27.844 1 82.06 3 GLU B C 1
ATOM 2613 O O . GLU B 1 3 ? 12.102 8.258 27.016 1 82.06 3 GLU B O 1
ATOM 2618 N N . THR B 1 4 ? 13.523 9.422 28.406 1 93.56 4 THR B N 1
ATOM 2619 C CA . THR B 1 4 ? 13.359 10.703 27.734 1 93.56 4 THR B CA 1
ATOM 2620 C C . THR B 1 4 ? 14.141 10.727 26.422 1 93.56 4 THR B C 1
ATOM 2622 O O . THR B 1 4 ? 15.328 10.406 26.391 1 93.56 4 THR B O 1
ATOM 2625 N N . LEU B 1 5 ? 13.43 10.961 25.359 1 98.19 5 LEU B N 1
ATOM 2626 C CA . LEU B 1 5 ? 14.023 11 24.031 1 98.19 5 LEU B CA 1
ATOM 2627 C C . LEU B 1 5 ? 14.234 12.438 23.578 1 98.19 5 LEU B C 1
ATOM 2629 O O . LEU B 1 5 ? 13.641 13.367 24.125 1 98.19 5 LEU B O 1
ATOM 2633 N N . ARG B 1 6 ? 15.141 12.609 22.688 1 98.56 6 ARG B N 1
ATOM 2634 C CA . ARG B 1 6 ? 15.289 13.852 21.938 1 98.56 6 ARG B CA 1
ATOM 2635 C C . ARG B 1 6 ? 14.703 13.719 20.547 1 98.56 6 ARG B C 1
ATOM 2637 O O . ARG B 1 6 ? 15.188 12.93 19.734 1 98.56 6 ARG B O 1
ATOM 2644 N N . VAL B 1 7 ? 13.656 14.445 20.234 1 98.88 7 VAL B N 1
ATOM 2645 C CA . VAL B 1 7 ? 12.898 14.328 19 1 98.88 7 VAL B CA 1
ATOM 2646 C C . VAL B 1 7 ? 13.094 15.586 18.156 1 98.88 7 VAL B C 1
ATOM 2648 O O . VAL B 1 7 ? 12.891 16.703 18.625 1 98.88 7 VAL B O 1
ATOM 2651 N N . ALA B 1 8 ? 13.555 15.391 16.922 1 98.94 8 ALA B N 1
ATOM 2652 C CA . ALA B 1 8 ? 13.602 16.5 15.977 1 98.94 8 ALA B CA 1
ATOM 2653 C C . ALA B 1 8 ? 12.359 16.531 15.102 1 98.94 8 ALA B C 1
ATOM 2655 O O . ALA B 1 8 ? 11.93 15.5 14.578 1 98.94 8 ALA B O 1
ATOM 2656 N N . ILE B 1 9 ? 11.789 17.656 14.938 1 98.81 9 ILE B N 1
ATOM 2657 C CA . ILE B 1 9 ? 10.602 17.797 14.109 1 98.81 9 ILE B CA 1
ATOM 2658 C C . ILE B 1 9 ? 10.891 18.75 12.945 1 98.81 9 ILE B C 1
ATOM 2660 O O . ILE B 1 9 ? 11.445 19.828 13.141 1 98.81 9 ILE B O 1
ATOM 2664 N N . LEU B 1 10 ? 10.586 18.297 11.727 1 98.75 10 LEU B N 1
ATOM 2665 C CA . LEU B 1 10 ? 10.625 19.109 10.523 1 98.75 10 LEU B CA 1
ATOM 2666 C C . LEU B 1 10 ? 9.242 19.656 10.188 1 98.75 10 LEU B C 1
ATOM 2668 O O . LEU B 1 10 ? 8.258 18.922 10.18 1 98.75 10 LEU B O 1
ATOM 2672 N N . GLY B 1 11 ? 9.141 20.938 9.875 1 97.44 11 GLY B N 1
ATOM 2673 C CA . GLY B 1 11 ? 7.879 21.578 9.523 1 97.44 11 GLY B CA 1
ATOM 2674 C C . GLY B 1 11 ? 7 21.875 10.719 1 97.44 11 GLY B C 1
ATOM 2675 O O . GLY B 1 11 ? 5.781 21.688 10.664 1 97.44 11 GLY B O 1
ATOM 2676 N N . PRO B 1 12 ? 7.574 22.359 11.836 1 97.38 12 PRO B N 1
ATOM 2677 C CA . PRO B 1 12 ? 6.801 22.547 13.07 1 97.38 12 PRO B CA 1
ATOM 2678 C C . PRO B 1 12 ? 5.82 23.719 12.984 1 97.38 12 PRO B C 1
ATOM 2680 O O . PRO B 1 12 ? 4.914 23.828 13.812 1 97.38 12 PRO B O 1
ATOM 2683 N N . THR B 1 13 ? 5.953 24.578 12.055 1 96.25 13 THR B N 1
ATOM 2684 C CA . THR B 1 13 ? 5.105 25.75 11.977 1 96.25 13 THR B CA 1
ATOM 2685 C C . THR B 1 13 ? 3.908 25.5 11.062 1 96.25 13 THR B C 1
ATOM 2687 O O . THR B 1 13 ? 3.012 26.344 10.961 1 96.25 13 THR B O 1
ATOM 2690 N N . GLY B 1 14 ? 3.953 24.406 10.359 1 94.75 14 GLY B N 1
ATOM 2691 C CA . GLY B 1 14 ? 2.787 24.016 9.578 1 94.75 14 GLY B CA 1
ATOM 2692 C C . GLY B 1 14 ? 1.666 23.438 10.422 1 94.75 14 GLY B C 1
ATOM 2693 O O . GLY B 1 14 ? 1.795 23.344 11.648 1 94.75 14 GLY B O 1
ATOM 2694 N N . GLN B 1 15 ? 0.586 23.078 9.789 1 94.31 15 GLN B N 1
ATOM 2695 C CA . GLN B 1 15 ? -0.602 22.609 10.492 1 94.31 15 GLN B CA 1
ATOM 2696 C C . GLN B 1 15 ? -0.325 21.281 11.203 1 94.31 15 GLN B C 1
ATOM 2698 O O . GLN B 1 15 ? -0.536 21.172 12.414 1 94.31 15 GLN B O 1
ATOM 2703 N N . ILE B 1 16 ? 0.154 20.281 10.469 1 97.44 16 ILE B N 1
ATOM 2704 C CA . ILE B 1 16 ? 0.392 18.969 11.031 1 97.44 16 ILE B CA 1
ATOM 2705 C C . ILE B 1 16 ? 1.582 19.016 11.992 1 97.44 16 ILE B C 1
ATOM 2707 O O . ILE B 1 16 ? 1.507 18.516 13.109 1 97.44 16 ILE B O 1
ATOM 2711 N N . GLY B 1 17 ? 2.674 19.672 11.57 1 98.06 17 GLY B N 1
ATOM 2712 C CA . GLY B 1 17 ? 3.875 19.766 12.391 1 98.06 17 GLY B CA 1
ATOM 2713 C C . GLY B 1 17 ? 3.645 20.453 13.719 1 98.06 17 GLY B C 1
ATOM 2714 O O . GLY B 1 17 ? 4.191 20.047 14.742 1 98.06 17 GLY B O 1
ATOM 2715 N N . HIS B 1 18 ? 2.875 21.531 13.672 1 97.44 18 HIS B N 1
ATOM 2716 C CA . HIS B 1 18 ? 2.584 22.266 14.898 1 97.44 18 HIS B CA 1
ATOM 2717 C C . HIS B 1 18 ? 1.788 21.391 15.875 1 97.44 18 HIS B C 1
ATOM 2719 O O . HIS B 1 18 ? 2.051 21.406 17.078 1 97.44 18 HIS B O 1
ATOM 2725 N N . ALA B 1 19 ? 0.788 20.656 15.359 1 98.19 19 ALA B N 1
ATOM 2726 C CA . ALA B 1 19 ? -0.003 19.766 16.203 1 98.19 19 ALA B CA 1
ATOM 2727 C C . ALA B 1 19 ? 0.878 18.703 16.844 1 98.19 19 ALA B C 1
ATOM 2729 O O . ALA B 1 19 ? 0.725 18.391 18.031 1 98.19 19 ALA B O 1
ATOM 2730 N N . ILE B 1 20 ? 1.806 18.125 16.094 1 98.75 20 ILE B N 1
ATOM 2731 C CA . ILE B 1 20 ? 2.707 17.109 16.609 1 98.75 20 ILE B CA 1
ATOM 2732 C C . ILE B 1 20 ? 3.613 17.703 17.688 1 98.75 20 ILE B C 1
ATOM 2734 O O . ILE B 1 20 ? 3.834 17.094 18.734 1 98.75 20 ILE B O 1
ATOM 2738 N N . LEU B 1 21 ? 4.121 18.922 17.406 1 98.38 21 LEU B N 1
ATOM 2739 C CA . LEU B 1 21 ? 4.965 19.609 18.375 1 98.38 21 LEU B CA 1
ATOM 2740 C C . LEU B 1 21 ? 4.242 19.781 19.703 1 98.38 21 LEU B C 1
ATOM 2742 O O . LEU B 1 21 ? 4.781 19.422 20.766 1 98.38 21 LEU B O 1
ATOM 2746 N N . LEU B 1 22 ? 3.014 20.25 19.656 1 97.81 22 LEU B N 1
ATOM 2747 C CA . LEU B 1 22 ? 2.244 20.484 20.875 1 97.81 22 LEU B CA 1
ATOM 2748 C C . LEU B 1 22 ? 1.959 19.172 21.594 1 97.81 22 LEU B C 1
ATOM 2750 O O . LEU B 1 22 ? 2.031 19.094 22.828 1 97.81 22 LEU B O 1
ATOM 2754 N N . ALA B 1 23 ? 1.61 18.156 20.828 1 98.25 23 ALA B N 1
ATOM 2755 C CA . ALA B 1 23 ? 1.342 16.844 21.438 1 98.25 23 ALA B CA 1
ATOM 2756 C C . ALA B 1 23 ? 2.578 16.312 22.141 1 98.25 23 ALA B C 1
ATOM 2758 O O . ALA B 1 23 ? 2.477 15.734 23.234 1 98.25 23 ALA B O 1
ATOM 2759 N N . LEU B 1 24 ? 3.758 16.484 21.531 1 98.12 24 LEU B N 1
ATOM 2760 C CA . LEU B 1 24 ? 5.008 16.031 22.141 1 98.12 24 LEU B CA 1
ATOM 2761 C C . LEU B 1 24 ? 5.27 16.766 23.453 1 98.12 24 LEU B C 1
ATOM 2763 O O . LEU B 1 24 ? 5.613 16.141 24.469 1 98.12 24 LEU B O 1
ATOM 2767 N N . LEU B 1 25 ? 5.043 18.062 23.422 1 97.31 25 LEU B N 1
ATOM 2768 C CA . LEU B 1 25 ? 5.387 18.906 24.562 1 97.31 25 LEU B CA 1
ATOM 2769 C C . LEU B 1 25 ? 4.383 18.719 25.703 1 97.31 25 LEU B C 1
ATOM 2771 O O . LEU B 1 25 ? 4.73 18.859 26.875 1 97.31 25 LEU B O 1
ATOM 2775 N N . THR B 1 26 ? 3.158 18.391 25.375 1 95.62 26 THR B N 1
ATOM 2776 C CA . THR B 1 26 ? 2.109 18.281 26.375 1 95.62 26 THR B CA 1
ATOM 2777 C C . THR B 1 26 ? 2.002 16.844 26.906 1 95.62 26 THR B C 1
ATOM 2779 O O . THR B 1 26 ? 1.689 16.641 28.078 1 95.62 26 THR B O 1
ATOM 2782 N N . GLY B 1 27 ? 2.293 15.898 26.031 1 93.06 27 GLY B N 1
ATOM 2783 C CA . GLY B 1 27 ? 1.973 14.523 26.375 1 93.06 27 GLY B CA 1
ATOM 2784 C C . GLY B 1 27 ? 3.18 13.727 26.828 1 93.06 27 GLY B C 1
ATOM 2785 O O . GLY B 1 27 ? 3.051 12.562 27.219 1 93.06 27 GLY B O 1
ATOM 2786 N N . THR B 1 28 ? 4.328 14.352 26.75 1 95.81 28 THR B N 1
ATOM 2787 C CA . THR B 1 28 ? 5.527 13.594 27.094 1 95.81 28 THR B CA 1
ATOM 2788 C C . THR B 1 28 ? 6.551 14.477 27.797 1 95.81 28 THR B C 1
ATOM 2790 O O . THR B 1 28 ? 6.316 15.68 27.969 1 95.81 28 THR B O 1
ATOM 2793 N N . SER B 1 29 ? 7.66 13.867 28.203 1 96.38 29 SER B N 1
ATOM 2794 C CA . SER B 1 29 ? 8.781 14.586 28.781 1 96.38 29 SER B CA 1
ATOM 2795 C C . SER B 1 29 ? 9.953 14.68 27.812 1 96.38 29 SER B C 1
ATOM 2797 O O . SER B 1 29 ? 11.062 15.055 28.203 1 96.38 29 SER B O 1
ATOM 2799 N N . HIS B 1 30 ? 9.664 14.344 26.562 1 97.94 30 HIS B N 1
ATOM 2800 C CA . HIS B 1 30 ? 10.734 14.344 25.578 1 97.94 30 HIS B CA 1
ATOM 2801 C C . HIS B 1 30 ? 11.258 15.75 25.328 1 97.94 30 HIS B C 1
ATOM 2803 O O . HIS B 1 30 ? 10.516 16.734 25.469 1 97.94 30 HIS B O 1
ATOM 2809 N N . GLU B 1 31 ? 12.5 15.828 24.984 1 98.19 31 GLU B N 1
ATOM 2810 C CA . GLU B 1 31 ? 13.07 17.062 24.453 1 98.19 31 GLU B CA 1
ATOM 2811 C C . GLU B 1 31 ? 12.789 17.188 22.953 1 98.19 31 GLU B C 1
ATOM 2813 O O . GLU B 1 31 ? 12.773 16.203 22.234 1 98.19 31 GLU B O 1
ATOM 2818 N N . VAL B 1 32 ? 12.57 18.422 22.562 1 98.56 32 VAL B N 1
ATOM 2819 C CA . VAL B 1 32 ? 12.211 18.609 21.172 1 98.56 32 VAL B CA 1
ATOM 2820 C C . VAL B 1 32 ? 13.156 19.625 20.531 1 98.56 32 VAL B C 1
ATOM 2822 O O . VAL B 1 32 ? 13.445 20.672 21.109 1 98.56 32 VAL B O 1
ATOM 2825 N N . ILE B 1 33 ? 13.703 19.312 19.438 1 98.56 33 ILE B N 1
ATOM 2826 C CA . ILE B 1 33 ? 14.391 20.25 18.547 1 98.56 33 ILE B CA 1
ATOM 2827 C C . ILE B 1 33 ? 13.531 20.531 17.328 1 98.56 33 ILE B C 1
ATOM 2829 O O . ILE B 1 33 ? 13.234 19.625 16.547 1 98.56 33 ILE B O 1
ATOM 2833 N N . GLN B 1 34 ? 13.047 21.703 17.188 1 98.44 34 GLN B N 1
ATOM 2834 C CA . GLN B 1 34 ? 12.273 22.031 16 1 98.44 34 GLN B CA 1
ATOM 2835 C C . GLN B 1 34 ? 13.148 22.734 14.961 1 98.44 34 GLN B C 1
ATOM 2837 O O . GLN B 1 34 ? 13.734 23.781 15.234 1 98.44 34 GLN B O 1
ATOM 2842 N N . LEU B 1 35 ? 13.328 22.125 13.797 1 98.5 35 LEU B N 1
ATOM 2843 C CA . LEU B 1 35 ? 14.023 22.719 12.656 1 98.5 35 LEU B CA 1
ATOM 2844 C C . LEU B 1 35 ? 13.07 23.562 11.82 1 98.5 35 LEU B C 1
ATOM 2846 O O . LEU B 1 35 ? 12.07 23.047 11.305 1 98.5 35 LEU B O 1
ATOM 2850 N N . VAL B 1 36 ? 13.383 24.797 11.695 1 97.75 36 VAL B N 1
ATOM 2851 C CA . VAL B 1 36 ? 12.477 25.734 11.055 1 97.75 36 VAL B CA 1
ATOM 2852 C C . VAL B 1 36 ? 13.211 26.469 9.938 1 97.75 36 VAL B C 1
ATOM 2854 O O . VAL B 1 36 ? 14.414 26.719 10.031 1 97.75 36 VAL B O 1
ATOM 2857 N N . SER B 1 37 ? 12.477 26.766 8.875 1 96.62 37 SER B N 1
ATOM 2858 C CA . SER B 1 37 ? 13.078 27.672 7.895 1 96.62 37 SER B CA 1
ATOM 2859 C C . SER B 1 37 ? 13.438 29.016 8.516 1 96.62 37 SER B C 1
ATOM 2861 O O . SER B 1 37 ? 12.727 29.5 9.398 1 96.62 37 SER B O 1
ATOM 2863 N N . PRO B 1 38 ? 14.438 29.641 8.023 1 96.25 38 PRO B N 1
ATOM 2864 C CA . PRO B 1 38 ? 14.844 30.922 8.617 1 96.25 38 PRO B CA 1
ATOM 2865 C C . PRO B 1 38 ? 13.727 31.969 8.602 1 96.25 38 PRO B C 1
ATOM 2867 O O . PRO B 1 38 ? 13.57 32.719 9.562 1 96.25 38 PRO B O 1
ATOM 2870 N N . GLN B 1 39 ? 12.906 31.969 7.648 1 95.31 39 GLN B N 1
ATOM 2871 C CA . GLN B 1 39 ? 11.828 32.938 7.52 1 95.31 39 GLN B CA 1
ATOM 2872 C C . GLN B 1 39 ? 10.711 32.656 8.516 1 95.31 39 GLN B C 1
ATOM 2874 O O . GLN B 1 39 ? 9.875 33.531 8.781 1 95.31 39 GLN B O 1
ATOM 2879 N N . SER B 1 40 ? 10.664 31.438 9.039 1 95.25 40 SER B N 1
ATOM 2880 C CA . SER B 1 40 ? 9.586 31.047 9.945 1 95.25 40 SER B CA 1
ATOM 2881 C C . SER B 1 40 ? 10.062 31.047 11.391 1 95.25 40 SER B C 1
ATOM 2883 O O . SER B 1 40 ? 9.328 30.625 12.289 1 95.25 40 SER B O 1
ATOM 2885 N N . GLU B 1 41 ? 11.266 31.438 11.68 1 96.25 41 GLU B N 1
ATOM 2886 C CA . GLU B 1 41 ? 11.859 31.359 13.008 1 96.25 41 GLU B CA 1
ATOM 2887 C C . GLU B 1 41 ? 11.031 32.156 14.023 1 96.25 41 GLU B C 1
ATOM 2889 O O . GLU B 1 41 ? 10.742 31.641 15.117 1 96.25 41 GLU B O 1
ATOM 2894 N N . GLU B 1 42 ? 10.688 33.375 13.711 1 96.06 42 GLU B N 1
ATOM 2895 C CA . GLU B 1 42 ? 9.922 34.188 14.625 1 96.06 42 GLU B CA 1
ATOM 2896 C C . GLU B 1 42 ? 8.586 33.531 14.977 1 96.06 42 GLU B C 1
ATOM 2898 O O . GLU B 1 42 ? 8.18 33.531 16.141 1 96.06 42 GLU B O 1
ATOM 2903 N N . LYS B 1 43 ? 7.941 33.094 13.922 1 95.31 43 LYS B N 1
ATOM 2904 C CA . LYS B 1 43 ? 6.676 32.406 14.141 1 95.31 43 LYS B CA 1
ATOM 2905 C C . LYS B 1 43 ? 6.855 31.203 15.086 1 95.31 43 LYS B C 1
ATOM 2907 O O . LYS B 1 43 ? 6.035 31 15.977 1 95.31 43 LYS B O 1
ATOM 2912 N N . ALA B 1 44 ? 7.875 30.469 14.922 1 96.12 44 ALA B N 1
ATOM 2913 C CA . ALA B 1 44 ? 8.148 29.281 15.734 1 96.12 44 ALA B CA 1
ATOM 2914 C C . ALA B 1 44 ? 8.391 29.672 17.188 1 96.12 44 ALA B C 1
ATOM 2916 O O . ALA B 1 44 ? 7.941 28.969 18.109 1 96.12 44 ALA B O 1
ATOM 2917 N N . ARG B 1 45 ? 9.062 30.719 17.438 1 95.12 45 ARG B N 1
ATOM 2918 C CA . ARG B 1 45 ? 9.453 31.141 18.781 1 95.12 45 ARG B CA 1
ATOM 2919 C C . ARG B 1 45 ? 8.305 31.844 19.484 1 95.12 45 ARG B C 1
ATOM 2921 O O . ARG B 1 45 ? 8.328 32 20.719 1 95.12 45 ARG B O 1
ATOM 2928 N N . SER B 1 46 ? 7.297 32.188 18.734 1 93.25 46 SER B N 1
ATOM 2929 C CA . SER B 1 46 ? 6.219 33 19.297 1 93.25 46 SER B CA 1
ATOM 2930 C C . SER B 1 46 ? 5.098 32.125 19.844 1 93.25 46 SER B C 1
ATOM 2932 O O . SER B 1 46 ? 4.141 32.625 20.438 1 93.25 46 SER B O 1
ATOM 2934 N N . VAL B 1 47 ? 5.25 30.906 19.641 1 91.5 47 VAL B N 1
ATOM 2935 C CA . VAL B 1 47 ? 4.219 30 20.141 1 91.5 47 VAL B CA 1
ATOM 2936 C C . VAL B 1 47 ? 4.156 30.062 21.656 1 91.5 47 VAL B C 1
ATOM 2938 O O . VAL B 1 47 ? 5.191 30.016 22.328 1 91.5 47 VAL B O 1
ATOM 2941 N N . ALA B 1 48 ? 3.012 30.25 22.234 1 91.25 48 ALA B N 1
ATOM 2942 C CA . ALA B 1 48 ? 2.828 30.297 23.688 1 91.25 48 ALA B CA 1
ATOM 2943 C C . ALA B 1 48 ? 2.955 28.906 24.297 1 91.25 48 ALA B C 1
ATOM 2945 O O . ALA B 1 48 ? 2.193 28 23.953 1 91.25 48 ALA B O 1
ATOM 2946 N N . LEU B 1 49 ? 3.896 28.703 25.141 1 94.12 49 LEU B N 1
ATOM 2947 C CA . LEU B 1 49 ? 4.156 27.438 25.812 1 94.12 49 LEU B CA 1
ATOM 2948 C C . LEU B 1 49 ? 4.281 27.641 27.328 1 94.12 49 LEU B C 1
ATOM 2950 O O . LEU B 1 49 ? 4.648 28.719 27.781 1 94.12 49 LEU B O 1
ATOM 2954 N N . ALA B 1 50 ? 3.916 26.656 28.047 1 94.44 50 ALA B N 1
ATOM 2955 C CA . ALA B 1 50 ? 4.207 26.641 29.469 1 94.44 50 ALA B CA 1
ATOM 2956 C C . ALA B 1 50 ? 5.711 26.672 29.734 1 94.44 50 ALA B C 1
ATOM 2958 O O . ALA B 1 50 ? 6.5 26.266 28.875 1 94.44 50 ALA B O 1
ATOM 2959 N N . SER B 1 51 ? 6.098 27.109 30.906 1 93.81 51 SER B N 1
ATOM 2960 C CA . SER B 1 51 ? 7.512 27.234 31.25 1 93.81 51 SER B CA 1
ATOM 2961 C C . SER B 1 51 ? 8.234 25.906 31.125 1 93.81 51 SER B C 1
ATOM 2963 O O . SER B 1 51 ? 9.32 25.828 30.547 1 93.81 51 SER B O 1
ATOM 2965 N N . GLU B 1 52 ? 7.582 24.891 31.656 1 94.56 52 GLU B N 1
ATOM 2966 C CA . GLU B 1 52 ? 8.195 23.562 31.625 1 94.56 52 GLU B CA 1
ATOM 2967 C C . GLU B 1 52 ? 8.391 23.094 30.188 1 94.56 52 GLU B C 1
ATOM 2969 O O . GLU B 1 52 ? 9.383 22.422 29.875 1 94.56 52 GLU B O 1
ATOM 2974 N N . GLN B 1 53 ? 7.438 23.406 29.281 1 95.31 53 GLN B N 1
ATOM 2975 C CA . GLN B 1 53 ? 7.527 23.047 27.859 1 95.31 53 GLN B CA 1
ATOM 2976 C C . GLN B 1 53 ? 8.641 23.828 27.172 1 95.31 53 GLN B C 1
ATOM 2978 O O . GLN B 1 53 ? 9.398 23.266 26.375 1 95.31 53 GLN B O 1
ATOM 2983 N N . SER B 1 54 ? 8.734 25.062 27.547 1 95.19 54 SER B N 1
ATOM 2984 C CA . SER B 1 54 ? 9.711 25.953 26.922 1 95.19 54 SER B CA 1
ATOM 2985 C C . SER B 1 54 ? 11.141 25.5 27.219 1 95.19 54 SER B C 1
ATOM 2987 O O . SER B 1 54 ? 12.039 25.672 26.406 1 95.19 54 SER B O 1
ATOM 2989 N N . GLU B 1 55 ? 11.312 24.906 28.312 1 95.81 55 GLU B N 1
ATOM 2990 C CA . GLU B 1 55 ? 12.633 24.438 28.719 1 95.81 55 GLU B CA 1
ATOM 2991 C C . GLU B 1 55 ? 13.055 23.203 27.922 1 95.81 55 GLU B C 1
ATOM 2993 O O . GLU B 1 55 ? 14.242 22.875 27.859 1 95.81 55 GLU B O 1
ATOM 2998 N N . ARG B 1 56 ? 12.109 22.562 27.328 1 97 56 ARG B N 1
ATOM 2999 C CA . ARG B 1 56 ? 12.391 21.312 26.641 1 97 56 ARG B CA 1
ATOM 3000 C C . ARG B 1 56 ? 12.445 21.5 25.125 1 97 56 ARG B C 1
ATOM 3002 O O . ARG B 1 56 ? 12.633 20.547 24.375 1 97 56 ARG B O 1
ATOM 3009 N N . ILE B 1 57 ? 12.273 22.703 24.625 1 97.81 57 ILE B N 1
ATOM 3010 C CA . ILE B 1 57 ? 12.227 22.938 23.188 1 97.81 57 ILE B CA 1
ATOM 3011 C C . ILE B 1 57 ? 13.422 23.766 22.75 1 97.81 57 ILE B C 1
ATOM 3013 O O . ILE B 1 57 ? 13.797 24.734 23.438 1 97.81 57 ILE B O 1
ATOM 3017 N N . THR B 1 58 ? 14.148 23.406 21.75 1 97.62 58 THR B N 1
ATOM 3018 C CA . THR B 1 58 ? 15.203 24.156 21.078 1 97.62 58 THR B CA 1
ATOM 3019 C C . THR B 1 58 ? 14.812 24.469 19.625 1 97.62 58 THR B C 1
ATOM 3021 O O . THR B 1 58 ? 14.414 23.578 18.891 1 97.62 58 THR B O 1
ATOM 3024 N N . THR B 1 59 ? 14.859 25.719 19.281 1 98.31 59 THR B N 1
ATOM 3025 C CA . THR B 1 59 ? 14.539 26.141 17.922 1 98.31 59 THR B CA 1
ATOM 3026 C C . THR B 1 59 ? 15.812 26.344 17.109 1 98.31 59 THR B C 1
ATOM 3028 O O . THR B 1 59 ? 16.688 27.109 17.5 1 98.31 59 THR B O 1
ATOM 3031 N N . VAL B 1 60 ? 15.914 25.688 15.977 1 98.5 60 VAL B N 1
ATOM 3032 C CA . VAL B 1 60 ? 17.094 25.797 15.117 1 98.5 60 VAL B CA 1
ATOM 3033 C C . VAL B 1 60 ? 16.672 26.266 13.727 1 98.5 60 VAL B C 1
ATOM 3035 O O . VAL B 1 60 ? 16.062 25.5 12.969 1 98.5 60 VAL B O 1
ATOM 3038 N N . PRO B 1 61 ? 16.984 27.531 13.367 1 98.25 61 PRO B N 1
ATOM 3039 C CA . PRO B 1 61 ? 16.766 27.938 11.977 1 98.25 61 PRO B CA 1
ATOM 3040 C C . PRO B 1 61 ? 17.734 27.281 11.008 1 98.25 61 PRO B C 1
ATOM 3042 O O . PRO B 1 61 ? 18.953 27.328 11.211 1 98.25 61 PRO B O 1
ATOM 3045 N N . VAL B 1 62 ? 17.234 26.641 9.992 1 98.12 62 VAL B N 1
ATOM 3046 C CA . VAL B 1 62 ? 18.062 25.953 9.016 1 98.12 62 VAL B CA 1
ATOM 3047 C C . VAL B 1 62 ? 17.344 25.875 7.672 1 98.12 62 VAL B C 1
ATOM 3049 O O . VAL B 1 62 ? 16.141 25.578 7.621 1 98.12 62 VAL B O 1
ATOM 3052 N N . ASP B 1 63 ? 17.984 26.25 6.594 1 97.69 63 ASP B N 1
ATOM 3053 C CA . ASP B 1 63 ? 17.5 26.031 5.23 1 97.69 63 ASP B CA 1
ATOM 3054 C C . ASP B 1 63 ? 17.781 24.594 4.77 1 97.69 63 ASP B C 1
ATOM 3056 O O . ASP B 1 63 ? 18.828 24.312 4.191 1 97.69 63 ASP B O 1
ATOM 3060 N N . LEU B 1 64 ? 16.844 23.734 4.922 1 97.5 64 LEU B N 1
ATOM 3061 C CA . LEU B 1 64 ? 17.047 22.312 4.676 1 97.5 64 LEU B CA 1
ATOM 3062 C C . LEU B 1 64 ? 17.328 22.047 3.201 1 97.5 64 LEU B C 1
ATOM 3064 O O . LEU B 1 64 ? 18.047 21.109 2.863 1 97.5 64 LEU B O 1
ATOM 3068 N N . LEU B 1 65 ? 16.766 22.797 2.309 1 96.75 65 LEU B N 1
ATOM 3069 C CA . LEU B 1 65 ? 16.984 22.609 0.878 1 96.75 65 LEU B CA 1
ATOM 3070 C C . LEU B 1 65 ? 18.406 23.016 0.488 1 96.75 65 LEU B C 1
ATOM 3072 O O . LEU B 1 65 ? 19.047 22.344 -0.33 1 96.75 65 LEU B O 1
ATOM 3076 N N . GLY B 1 66 ? 18.891 24.047 1.142 1 97 66 GLY B N 1
ATOM 3077 C CA . GLY B 1 66 ? 20.188 24.578 0.771 1 97 66 GLY B CA 1
ATOM 3078 C C . GLY B 1 66 ? 21.328 24 1.584 1 97 66 GLY B C 1
ATOM 3079 O O . GLY B 1 66 ? 22.5 24.062 1.167 1 97 66 GLY B O 1
ATOM 3080 N N . SER B 1 67 ? 21.062 23.453 2.76 1 97.38 67 SER B N 1
ATOM 3081 C CA . SER B 1 67 ? 22.094 22.922 3.646 1 97.38 67 SER B CA 1
ATOM 3082 C C . SER B 1 67 ? 22.594 21.562 3.164 1 97.38 67 SER B C 1
ATOM 3084 O O . SER B 1 67 ? 21.875 20.844 2.459 1 97.38 67 SER B O 1
ATOM 3086 N N . ASP B 1 68 ? 23.797 21.219 3.51 1 97.81 68 ASP B N 1
ATOM 3087 C CA . ASP B 1 68 ? 24.312 19.906 3.135 1 97.81 68 ASP B CA 1
ATOM 3088 C C . ASP B 1 68 ? 24.078 18.875 4.25 1 97.81 68 ASP B C 1
ATOM 3090 O O . ASP B 1 68 ? 23.703 19.25 5.367 1 97.81 68 ASP B O 1
ATOM 3094 N N . VAL B 1 69 ? 24.312 17.688 3.971 1 98.69 69 VAL B N 1
ATOM 3095 C CA . VAL B 1 69 ? 24.062 16.562 4.855 1 98.69 69 VAL B CA 1
ATOM 3096 C C . VAL B 1 69 ? 24.891 16.688 6.129 1 98.69 69 VAL B C 1
ATOM 3098 O O . VAL B 1 69 ? 24.391 16.469 7.23 1 98.69 69 VAL B O 1
ATOM 3101 N N . ASP B 1 70 ? 26.141 17.062 6.055 1 98.69 70 ASP B N 1
ATOM 3102 C CA . ASP B 1 70 ? 27.047 17.156 7.199 1 98.69 70 ASP B CA 1
ATOM 3103 C C . ASP B 1 70 ? 26.547 18.203 8.203 1 98.69 70 ASP B C 1
ATOM 3105 O O . ASP B 1 70 ? 26.578 17.969 9.414 1 98.69 70 ASP B O 1
ATOM 3109 N N . HIS B 1 71 ? 26.156 19.281 7.68 1 98.62 71 HIS B N 1
ATOM 3110 C CA . HIS B 1 71 ? 25.656 20.344 8.547 1 98.62 71 HIS B CA 1
ATOM 3111 C C . HIS B 1 71 ? 24.406 19.891 9.289 1 98.62 71 HIS B C 1
ATOM 3113 O O . HIS B 1 71 ? 24.281 20.094 10.5 1 98.62 71 HIS B O 1
ATOM 3119 N N . ILE B 1 72 ? 23.484 19.359 8.562 1 98.81 72 ILE B N 1
ATOM 3120 C CA . ILE B 1 72 ? 22.25 18.891 9.18 1 98.81 72 ILE B CA 1
ATOM 3121 C C . ILE B 1 72 ? 22.562 17.797 10.203 1 98.81 72 ILE B C 1
ATOM 3123 O O . ILE B 1 72 ? 21.938 17.734 11.266 1 98.81 72 ILE B O 1
ATOM 3127 N N . ALA B 1 73 ? 23.531 16.906 9.906 1 98.88 73 ALA B N 1
ATOM 3128 C CA . ALA B 1 73 ? 23.922 15.844 10.828 1 98.88 73 ALA B CA 1
ATOM 3129 C C . ALA B 1 73 ? 24.438 16.422 12.148 1 98.88 73 ALA B C 1
ATOM 3131 O O . ALA B 1 73 ? 24.156 15.875 13.219 1 98.88 73 ALA B O 1
ATOM 3132 N N . THR B 1 74 ? 25.172 17.516 12.062 1 98.69 74 THR B N 1
ATOM 3133 C CA . THR B 1 74 ? 25.656 18.172 13.281 1 98.69 74 THR B CA 1
ATOM 3134 C C . THR B 1 74 ? 24.484 18.672 14.125 1 98.69 74 THR B C 1
ATOM 3136 O O . THR B 1 74 ? 24.516 18.578 15.352 1 98.69 74 THR B O 1
ATOM 3139 N N . ILE B 1 75 ? 23.484 19.172 13.461 1 98.62 75 ILE B N 1
ATOM 3140 C CA . ILE B 1 75 ? 22.281 19.656 14.148 1 98.62 75 ILE B CA 1
ATOM 3141 C C . ILE B 1 75 ? 21.578 18.484 14.828 1 98.62 75 ILE B C 1
ATOM 3143 O O . ILE B 1 75 ? 21.031 18.641 15.93 1 98.62 75 ILE B O 1
ATOM 3147 N N . LEU B 1 76 ? 21.641 17.281 14.219 1 98.88 76 LEU B N 1
ATOM 3148 C CA . LEU B 1 76 ? 20.859 16.125 14.68 1 98.88 76 LEU B CA 1
ATOM 3149 C C . LEU B 1 76 ? 21.688 15.273 15.641 1 98.88 76 LEU B C 1
ATOM 3151 O O . LEU B 1 76 ? 21.266 14.18 16.016 1 98.88 76 LEU B O 1
ATOM 3155 N N . ASP B 1 77 ? 22.875 15.766 15.977 1 98.56 77 ASP B N 1
ATOM 3156 C CA . ASP B 1 77 ? 23.688 15.016 16.938 1 98.56 77 ASP B CA 1
ATOM 3157 C C . ASP B 1 77 ? 22.922 14.781 18.234 1 98.56 77 ASP B C 1
ATOM 3159 O O . ASP B 1 77 ? 22.359 15.719 18.812 1 98.56 77 ASP B O 1
ATOM 3163 N N . GLY B 1 78 ? 22.828 13.555 18.688 1 98.25 78 GLY B N 1
ATOM 3164 C CA . GLY B 1 78 ? 22.156 13.203 19.938 1 98.25 78 GLY B CA 1
ATOM 3165 C C . GLY B 1 78 ? 20.656 13.008 19.781 1 98.25 78 GLY B C 1
ATOM 3166 O O . GLY B 1 78 ? 19.969 12.641 20.734 1 98.25 78 GLY B O 1
ATOM 3167 N N . VAL B 1 79 ? 20.125 13.219 18.625 1 98.81 79 VAL B N 1
ATOM 3168 C CA . VAL B 1 79 ? 18.688 13.055 18.359 1 98.81 79 VAL B CA 1
ATOM 3169 C C . VAL B 1 79 ? 18.359 11.57 18.219 1 98.81 79 VAL B C 1
ATOM 3171 O O . VAL B 1 79 ? 19.094 10.812 17.578 1 98.81 79 VAL B O 1
ATOM 3174 N N . ASP B 1 80 ? 17.25 11.148 18.844 1 98.75 80 ASP B N 1
ATOM 3175 C CA . ASP B 1 80 ? 16.828 9.758 18.797 1 98.75 80 ASP B CA 1
ATOM 3176 C C . ASP B 1 80 ? 15.836 9.516 17.656 1 98.75 80 ASP B C 1
ATOM 3178 O O . ASP B 1 80 ? 15.867 8.469 17.016 1 98.75 80 ASP B O 1
ATOM 3182 N N . VAL B 1 81 ? 14.945 10.461 17.453 1 98.88 81 VAL B N 1
ATOM 3183 C CA . VAL B 1 81 ? 13.82 10.32 16.531 1 98.88 81 VAL B CA 1
ATOM 3184 C C . VAL B 1 81 ? 13.703 11.578 15.672 1 98.88 81 VAL B C 1
ATOM 3186 O O . VAL B 1 81 ? 13.828 12.695 16.172 1 98.88 81 VAL B O 1
ATOM 3189 N N . VAL B 1 82 ? 13.516 11.43 14.406 1 98.94 82 VAL B N 1
ATOM 3190 C CA . VAL B 1 82 ? 13.211 12.539 13.508 1 98.94 82 VAL B CA 1
ATOM 3191 C C . VAL B 1 82 ? 11.797 12.375 12.953 1 98.94 82 VAL B C 1
ATOM 3193 O O . VAL B 1 82 ? 11.453 11.32 12.406 1 98.94 82 VAL B O 1
ATOM 3196 N N . VAL B 1 83 ? 10.977 13.367 13.094 1 98.94 83 VAL B N 1
ATOM 3197 C CA . VAL B 1 83 ? 9.617 13.398 12.57 1 98.94 83 VAL B CA 1
ATOM 3198 C C . VAL B 1 83 ? 9.516 14.43 11.453 1 98.94 83 VAL B C 1
ATOM 3200 O O . VAL B 1 83 ? 9.727 15.625 11.672 1 98.94 83 VAL B O 1
ATOM 3203 N N . SER B 1 84 ? 9.195 13.969 10.289 1 98.94 84 SER B N 1
ATOM 3204 C CA . SER B 1 84 ? 9.031 14.867 9.156 1 98.94 84 SER B CA 1
ATOM 3205 C C . SER B 1 84 ? 7.562 15.242 8.961 1 98.94 84 SER B C 1
ATOM 3207 O O . SER B 1 84 ? 6.699 14.367 8.859 1 98.94 84 SER B O 1
ATOM 3209 N N . ALA B 1 85 ? 7.223 16.422 8.938 1 98.56 85 ALA B N 1
ATOM 3210 C CA . ALA B 1 85 ? 5.926 16.969 8.562 1 98.56 85 ALA B CA 1
ATOM 3211 C C . ALA B 1 85 ? 6.074 18.031 7.461 1 98.56 85 ALA B C 1
ATOM 3213 O O . ALA B 1 85 ? 5.477 19.094 7.535 1 98.56 85 ALA B O 1
ATOM 3214 N N . LEU B 1 86 ? 6.938 17.734 6.527 1 97.44 86 LEU B N 1
ATOM 3215 C CA . LEU B 1 86 ? 7.207 18.609 5.387 1 97.44 86 LEU B CA 1
ATOM 3216 C C . LEU B 1 86 ? 6.188 18.375 4.273 1 97.44 86 LEU B C 1
ATOM 3218 O O . LEU B 1 86 ? 5.637 17.281 4.148 1 97.44 86 LEU B O 1
ATOM 3222 N N . ASN B 1 87 ? 5.93 19.375 3.484 1 92.5 87 ASN B N 1
ATOM 3223 C CA . ASN B 1 87 ? 5.047 19.281 2.328 1 92.5 87 ASN B CA 1
ATOM 3224 C C . ASN B 1 87 ? 5.527 20.172 1.184 1 92.5 87 ASN B C 1
ATOM 3226 O O . ASN B 1 87 ? 6.469 20.953 1.351 1 92.5 87 ASN B O 1
ATOM 3230 N N . GLY B 1 88 ? 4.93 19.969 0.052 1 90.25 88 GLY B N 1
ATOM 3231 C CA . GLY B 1 88 ? 5.297 20.797 -1.089 1 90.25 88 GLY B CA 1
ATOM 3232 C C . GLY B 1 88 ? 6.766 20.688 -1.454 1 90.25 88 GLY B C 1
ATOM 3233 O O . GLY B 1 88 ? 7.328 19.578 -1.459 1 90.25 88 GLY B O 1
ATOM 3234 N N . LYS B 1 89 ? 7.363 21.797 -1.762 1 90.62 89 LYS B N 1
ATOM 3235 C CA . LYS B 1 89 ? 8.758 21.828 -2.184 1 90.62 89 LYS B CA 1
ATOM 3236 C C . LYS B 1 89 ? 9.688 21.359 -1.061 1 90.62 89 LYS B C 1
ATOM 3238 O O . LYS B 1 89 ? 10.711 20.734 -1.313 1 90.62 89 LYS B O 1
ATOM 3243 N N . ALA B 1 90 ? 9.328 21.672 0.172 1 94.69 90 ALA B N 1
ATOM 3244 C CA . ALA B 1 90 ? 10.172 21.328 1.313 1 94.69 90 ALA B CA 1
ATOM 3245 C C . ALA B 1 90 ? 10.32 19.812 1.446 1 94.69 90 ALA B C 1
ATOM 3247 O O . ALA B 1 90 ? 11.289 19.328 2.029 1 94.69 90 ALA B O 1
ATOM 3248 N N . LEU B 1 91 ? 9.336 19.078 0.948 1 97 91 LEU B N 1
ATOM 3249 C CA . LEU B 1 91 ? 9.367 17.609 1.019 1 97 91 LEU B CA 1
ATOM 3250 C C . LEU B 1 91 ? 10.586 17.062 0.29 1 97 91 LEU B C 1
ATOM 3252 O O . LEU B 1 91 ? 11.086 15.992 0.636 1 97 91 LEU B O 1
ATOM 3256 N N . ASP B 1 92 ? 11.109 17.797 -0.645 1 95.81 92 ASP B N 1
ATOM 3257 C CA . ASP B 1 92 ? 12.281 17.391 -1.416 1 95.81 92 ASP B CA 1
ATOM 3258 C C . ASP B 1 92 ? 13.508 17.25 -0.521 1 95.81 92 ASP B C 1
ATOM 3260 O O . ASP B 1 92 ? 14.477 16.562 -0.883 1 95.81 92 ASP B O 1
ATOM 3264 N N . ALA B 1 93 ? 13.5 17.891 0.645 1 97.75 93 ALA B N 1
ATOM 3265 C CA . ALA B 1 93 ? 14.648 17.859 1.547 1 97.75 93 ALA B CA 1
ATOM 3266 C C . ALA B 1 93 ? 14.625 16.625 2.428 1 97.75 93 ALA B C 1
ATOM 3268 O O . ALA B 1 93 ? 15.625 16.297 3.08 1 97.75 93 ALA B O 1
ATOM 3269 N N . GLN B 1 94 ? 13.539 15.922 2.508 1 98.56 94 GLN B N 1
ATOM 3270 C CA . GLN B 1 94 ? 13.375 14.836 3.463 1 98.56 94 GLN B CA 1
ATOM 3271 C C . GLN B 1 94 ? 14.484 13.797 3.307 1 98.56 94 GLN B C 1
ATOM 3273 O O . GLN B 1 94 ? 15.039 13.312 4.297 1 98.56 94 GLN B O 1
ATOM 3278 N N . GLY B 1 95 ? 14.773 13.398 2.074 1 98.44 95 GLY B N 1
ATOM 3279 C CA . GLY B 1 95 ? 15.82 12.414 1.847 1 98.44 95 GLY B CA 1
ATOM 3280 C C . GLY B 1 95 ? 17.172 12.836 2.402 1 98.44 95 GLY B C 1
ATOM 3281 O O . GLY B 1 95 ? 17.844 12.047 3.057 1 98.44 95 GLY B O 1
ATOM 3282 N N . LYS B 1 96 ? 17.531 14.078 2.111 1 98.31 96 LYS B N 1
ATOM 3283 C CA . LYS B 1 96 ? 18.781 14.625 2.613 1 98.31 96 LYS B CA 1
ATOM 3284 C C . LYS B 1 96 ? 18.797 14.641 4.141 1 98.31 96 LYS B C 1
ATOM 3286 O O . LYS B 1 96 ? 19.828 14.336 4.754 1 98.31 96 LYS B O 1
ATOM 3291 N N . VAL B 1 97 ? 17.719 14.969 4.727 1 98.88 97 VAL B N 1
ATOM 3292 C CA . VAL B 1 97 ? 17.625 14.992 6.18 1 98.88 97 VAL B CA 1
ATOM 3293 C C . VAL B 1 97 ? 17.766 13.578 6.73 1 98.88 97 VAL B C 1
ATOM 3295 O O . VAL B 1 97 ? 18.406 13.359 7.766 1 98.88 97 VAL B O 1
ATOM 3298 N N . GLN B 1 98 ? 17.125 12.594 6.066 1 98.94 98 GLN B N 1
ATOM 3299 C CA . GLN B 1 98 ? 17.266 11.211 6.527 1 98.94 98 GLN B CA 1
ATOM 3300 C C . GLN B 1 98 ? 18.703 10.727 6.402 1 98.94 98 GLN B C 1
ATOM 3302 O O . GLN B 1 98 ? 19.188 9.992 7.266 1 98.94 98 GLN B O 1
ATOM 3307 N N . ASP B 1 99 ? 19.391 11.109 5.309 1 98.88 99 ASP B N 1
ATOM 3308 C CA . ASP B 1 99 ? 20.812 10.828 5.203 1 98.88 99 ASP B CA 1
ATOM 3309 C C . ASP B 1 99 ? 21.578 11.383 6.406 1 98.88 99 ASP B C 1
ATOM 3311 O O . ASP B 1 99 ? 22.406 10.688 7 1 98.88 99 ASP B O 1
ATOM 3315 N N . ALA B 1 100 ? 21.312 12.617 6.723 1 98.94 100 ALA B N 1
ATOM 3316 C CA . ALA B 1 100 ? 21.953 13.281 7.852 1 98.94 100 ALA B CA 1
ATOM 3317 C C . ALA B 1 100 ? 21.625 12.586 9.164 1 98.94 100 ALA B C 1
ATOM 3319 O O . ALA B 1 100 ? 22.484 12.43 10.031 1 98.94 100 ALA B O 1
ATOM 3320 N N . ALA B 1 101 ? 20.359 12.219 9.305 1 98.94 101 ALA B N 1
ATOM 3321 C CA . ALA B 1 101 ? 19.906 11.5 10.5 1 98.94 101 ALA B CA 1
ATOM 3322 C C . ALA B 1 101 ? 20.672 10.188 10.672 1 98.94 101 ALA B C 1
ATOM 3324 O O . ALA B 1 101 ? 21.094 9.852 11.773 1 98.94 101 ALA B O 1
ATOM 3325 N N . ALA B 1 102 ? 20.766 9.461 9.57 1 98.88 102 ALA B N 1
ATOM 3326 C CA . ALA B 1 102 ? 21.531 8.219 9.609 1 98.88 102 ALA B CA 1
ATOM 3327 C C . ALA B 1 102 ? 22.969 8.461 10.062 1 98.88 102 ALA B C 1
ATOM 3329 O O . ALA B 1 102 ? 23.484 7.734 10.906 1 98.88 102 ALA B O 1
ATOM 3330 N N . LYS B 1 103 ? 23.562 9.461 9.5 1 98.75 103 LYS B N 1
ATOM 3331 C CA . LYS B 1 103 ? 24.922 9.82 9.844 1 98.75 103 LYS B CA 1
ATOM 3332 C C . LYS B 1 103 ? 25.047 10.195 11.32 1 98.75 103 LYS B C 1
ATOM 3334 O O . LYS B 1 103 ? 26.031 9.867 11.977 1 98.75 103 LYS B O 1
ATOM 3339 N N . ALA B 1 104 ? 24.031 10.844 11.859 1 98.81 104 ALA B N 1
ATOM 3340 C CA . ALA B 1 104 ? 24.031 11.312 13.234 1 98.81 104 ALA B CA 1
ATOM 3341 C C . ALA B 1 104 ? 23.656 10.195 14.203 1 98.81 104 ALA B C 1
ATOM 3343 O O . ALA B 1 104 ? 23.703 10.367 15.422 1 98.81 104 ALA B O 1
ATOM 3344 N N . GLY B 1 105 ? 23.188 9.023 13.695 1 98.69 105 GLY B N 1
ATOM 3345 C CA . GLY B 1 105 ? 22.875 7.883 14.539 1 98.69 105 GLY B CA 1
ATOM 3346 C C . GLY B 1 105 ? 21.422 7.879 15.008 1 98.69 105 GLY B C 1
ATOM 3347 O O . GLY B 1 105 ? 21.094 7.227 16 1 98.69 105 GLY B O 1
ATOM 3348 N N . VAL B 1 106 ? 20.609 8.641 14.352 1 98.88 106 VAL B N 1
ATOM 3349 C CA . VAL B 1 106 ? 19.188 8.633 14.656 1 98.88 106 VAL B CA 1
ATOM 3350 C C . VAL B 1 106 ? 18.625 7.223 14.5 1 98.88 106 VAL B C 1
ATOM 3352 O O . VAL B 1 106 ? 18.922 6.539 13.516 1 98.88 106 VAL B O 1
ATOM 3355 N N . ARG B 1 107 ? 17.719 6.852 15.359 1 98.19 107 ARG B N 1
ATOM 3356 C CA . ARG B 1 107 ? 17.297 5.453 15.414 1 98.19 107 ARG B CA 1
ATOM 3357 C C . ARG B 1 107 ? 15.945 5.262 14.734 1 98.19 107 ARG B C 1
ATOM 3359 O O . ARG B 1 107 ? 15.609 4.148 14.32 1 98.19 107 ARG B O 1
ATOM 3366 N N . ARG B 1 108 ? 15.164 6.324 14.773 1 98.62 108 ARG B N 1
ATOM 3367 C CA . ARG B 1 108 ? 13.805 6.203 14.266 1 98.62 108 ARG B CA 1
ATOM 3368 C C . ARG B 1 108 ? 13.445 7.391 13.375 1 98.62 108 ARG B C 1
ATOM 3370 O O . ARG B 1 108 ? 13.734 8.539 13.719 1 98.62 108 ARG B O 1
ATOM 3377 N N . PHE B 1 109 ? 12.867 7.129 12.234 1 98.94 109 PHE B N 1
ATOM 3378 C CA . PHE B 1 109 ? 12.5 8.164 11.273 1 98.94 109 PHE B CA 1
ATOM 3379 C C . PHE B 1 109 ? 11.016 8.078 10.938 1 98.94 109 PHE B C 1
ATOM 3381 O O . PHE B 1 109 ? 10.5 6.996 10.633 1 98.94 109 PHE B O 1
ATOM 3388 N N . TYR B 1 110 ? 10.281 9.148 11.016 1 98.94 110 TYR B N 1
ATOM 3389 C CA . TYR B 1 110 ? 8.883 9.273 10.609 1 98.94 110 TYR B CA 1
ATOM 3390 C C . TYR B 1 110 ? 8.758 10.07 9.32 1 98.94 110 TYR B C 1
ATOM 3392 O O . TYR B 1 110 ? 8.828 11.305 9.328 1 98.94 110 TYR B O 1
ATOM 3400 N N . PRO B 1 111 ? 8.523 9.383 8.18 1 98.81 111 PRO B N 1
ATOM 3401 C CA . PRO B 1 111 ? 8.352 10.133 6.934 1 98.81 111 PRO B CA 1
ATOM 3402 C C . PRO B 1 111 ? 7.074 10.969 6.922 1 98.81 111 PRO B C 1
ATOM 3404 O O . PRO B 1 111 ? 6.113 10.648 7.625 1 98.81 111 PRO B O 1
ATOM 3407 N N . SER B 1 112 ? 7.055 11.953 6.113 1 98.62 112 SER B N 1
ATOM 3408 C CA . SER B 1 112 ? 5.914 12.859 5.988 1 98.62 112 SER B CA 1
ATOM 3409 C C . SER B 1 112 ? 4.816 12.234 5.129 1 98.62 112 SER B C 1
ATOM 3411 O O . SER B 1 112 ? 4.566 12.688 4.012 1 98.62 112 SER B O 1
ATOM 3413 N N . GLU B 1 113 ? 4.066 11.281 5.594 1 98.12 113 GLU B N 1
ATOM 3414 C CA . GLU B 1 113 ? 2.988 10.617 4.875 1 98.12 113 GLU B CA 1
ATOM 3415 C C . GLU B 1 113 ? 1.644 11.281 5.152 1 98.12 113 GLU B C 1
ATOM 3417 O O . GLU B 1 113 ? 1.184 12.117 4.367 1 98.12 113 GLU B O 1
ATOM 3422 N N . TYR B 1 114 ? 1.003 11.305 6.137 1 97.94 114 TYR B N 1
ATOM 3423 C CA . TYR B 1 114 ? -0.225 11.852 6.703 1 97.94 114 TYR B CA 1
ATOM 3424 C C . TYR B 1 114 ? -1.309 11.977 5.641 1 97.94 114 TYR B C 1
ATOM 3426 O O . TYR B 1 114 ? -1.916 13.039 5.484 1 97.94 114 TYR B O 1
ATOM 3434 N N . GLY B 1 115 ? -1.519 10.953 4.906 1 96.5 115 GLY B N 1
ATOM 3435 C CA . GLY B 1 115 ? -2.553 11 3.887 1 96.5 115 GLY B CA 1
ATOM 3436 C C . GLY B 1 115 ? -3.098 9.633 3.521 1 96.5 115 GLY B C 1
ATOM 3437 O O . GLY B 1 115 ? -2.949 8.672 4.285 1 96.5 115 GLY B O 1
ATOM 3438 N N . MET B 1 116 ? -3.875 9.57 2.543 1 96.88 116 MET B N 1
ATOM 3439 C CA . MET B 1 116 ? -4.469 8.398 1.91 1 96.88 116 MET B CA 1
ATOM 3440 C C . MET B 1 116 ? -4.449 8.531 0.391 1 96.88 116 MET B C 1
ATOM 3442 O O . MET B 1 116 ? -5.227 9.305 -0.179 1 96.88 116 MET B O 1
ATOM 3446 N N . HIS B 1 117 ? -3.588 7.805 -0.248 1 95.69 117 HIS B N 1
ATOM 3447 C CA . HIS B 1 117 ? -3.379 7.926 -1.687 1 95.69 117 HIS B CA 1
ATOM 3448 C C . HIS B 1 117 ? -4.293 6.977 -2.457 1 95.69 117 HIS B C 1
ATOM 3450 O O . HIS B 1 117 ? -4.527 5.848 -2.025 1 95.69 117 HIS B O 1
ATOM 3456 N N . HIS B 1 118 ? -4.82 7.457 -3.494 1 97.25 118 HIS B N 1
ATOM 3457 C CA . HIS B 1 118 ? -5.699 6.633 -4.32 1 97.25 118 HIS B CA 1
ATOM 3458 C C . HIS B 1 118 ? -5.211 6.586 -5.762 1 97.25 118 HIS B C 1
ATOM 3460 O O . HIS B 1 118 ? -4.734 7.59 -6.297 1 97.25 118 HIS B O 1
ATOM 3466 N N . VAL B 1 119 ? -5.305 5.438 -6.324 1 98.25 119 VAL B N 1
ATOM 3467 C CA . VAL B 1 119 ? -5.062 5.277 -7.754 1 98.25 119 VAL B CA 1
ATOM 3468 C C . VAL B 1 119 ? -6.281 5.75 -8.539 1 98.25 119 VAL B C 1
ATOM 3470 O O . VAL B 1 119 ? -7.391 5.25 -8.336 1 98.25 119 VAL B O 1
ATOM 3473 N N . TYR B 1 120 ? -6.039 6.766 -9.344 1 98.56 120 TYR B N 1
ATOM 3474 C CA . TYR B 1 120 ? -7.078 7.176 -10.281 1 98.56 120 TYR B CA 1
ATOM 3475 C C . TYR B 1 120 ? -7.133 6.234 -11.477 1 98.56 120 TYR B C 1
ATOM 3477 O O . TYR B 1 120 ? -6.098 5.824 -12 1 98.56 120 TYR B O 1
ATOM 3485 N N . ARG B 1 121 ? -8.297 5.855 -11.867 1 98.19 121 ARG B N 1
ATOM 3486 C CA . ARG B 1 121 ? -8.562 5.016 -13.031 1 98.19 121 ARG B CA 1
ATOM 3487 C C . ARG B 1 121 ? -9.57 5.676 -13.961 1 98.19 121 ARG B C 1
ATOM 3489 O O . ARG B 1 121 ? -10.688 5.992 -13.555 1 98.19 121 ARG B O 1
ATOM 3496 N N . PRO B 1 122 ? -9.18 5.926 -15.203 1 96.56 122 PRO B N 1
ATOM 3497 C CA . PRO B 1 122 ? -10.086 6.574 -16.156 1 96.56 122 PRO B CA 1
ATOM 3498 C C . PRO B 1 122 ? -11.336 5.746 -16.438 1 96.56 122 PRO B C 1
ATOM 3500 O O . PRO B 1 122 ? -11.305 4.516 -16.359 1 96.56 122 PRO B O 1
ATOM 3503 N N . ASP B 1 123 ? -12.344 6.52 -16.734 1 92.19 123 ASP B N 1
ATOM 3504 C CA . ASP B 1 123 ? -13.578 5.867 -17.172 1 92.19 123 ASP B CA 1
ATOM 3505 C C . ASP B 1 123 ? -13.531 5.547 -18.672 1 92.19 123 ASP B C 1
ATOM 3507 O O . ASP B 1 123 ? -14.336 6.066 -19.438 1 92.19 123 ASP B O 1
ATOM 3511 N N . SER B 1 124 ? -12.531 4.961 -19.141 1 90.38 124 SER B N 1
ATOM 3512 C CA . SER B 1 124 ? -12.312 4.598 -20.531 1 90.38 124 SER B CA 1
ATOM 3513 C C . SER B 1 124 ? -11.969 3.119 -20.672 1 90.38 124 SER B C 1
ATOM 3515 O O . SER B 1 124 ? -11.258 2.561 -19.844 1 90.38 124 SER B O 1
ATOM 3517 N N . GLU B 1 125 ? -12.5 2.535 -21.656 1 87.81 125 GLU B N 1
ATOM 3518 C CA . GLU B 1 125 ? -12.18 1.14 -21.938 1 87.81 125 GLU B CA 1
ATOM 3519 C C . GLU B 1 125 ? -10.789 1.009 -22.547 1 87.81 125 GLU B C 1
ATOM 3521 O O . GLU B 1 125 ? -10.164 -0.051 -22.469 1 87.81 125 GLU B O 1
ATOM 3526 N N . ASP B 1 126 ? -10.305 2.057 -23.078 1 92.25 126 ASP B N 1
ATOM 3527 C CA . ASP B 1 126 ? -9.062 2.004 -23.828 1 92.25 126 ASP B CA 1
ATOM 3528 C C . ASP B 1 126 ? -7.863 2.33 -22.953 1 92.25 126 ASP B C 1
ATOM 3530 O O . ASP B 1 126 ? -6.719 2.064 -23.312 1 92.25 126 ASP B O 1
ATOM 3534 N N . ASP B 1 127 ? -8.094 2.939 -21.875 1 96 127 ASP B N 1
ATOM 3535 C CA . ASP B 1 127 ? -7.012 3.287 -20.969 1 96 127 ASP B CA 1
ATOM 3536 C C . ASP B 1 127 ? -7.078 2.445 -19.688 1 96 127 ASP B C 1
ATOM 3538 O O . ASP B 1 127 ? -7.832 2.768 -18.766 1 96 127 ASP B O 1
ATOM 3542 N N . ASN B 1 128 ? -6.25 1.441 -19.609 1 95.75 128 ASN B N 1
ATOM 3543 C CA . ASN B 1 128 ? -6.285 0.483 -18.5 1 95.75 128 ASN B CA 1
ATOM 3544 C C . ASN B 1 128 ? -5.16 0.733 -17.5 1 95.75 128 ASN B C 1
ATOM 3546 O O . ASN B 1 128 ? -4.871 -0.122 -16.672 1 95.75 128 ASN B O 1
ATOM 3550 N N . TYR B 1 129 ? -4.52 1.909 -17.609 1 97.56 129 TYR B N 1
ATOM 3551 C CA . TYR B 1 129 ? -3.484 2.295 -16.656 1 97.56 129 TYR B CA 1
ATOM 3552 C C . TYR B 1 129 ? -4.098 2.83 -15.367 1 97.56 129 TYR B C 1
ATOM 3554 O O . TYR B 1 129 ? -5.27 3.215 -15.344 1 97.56 129 TYR B O 1
ATOM 3562 N N . GLY B 1 130 ? -3.4 2.73 -14.266 1 98.19 130 GLY B N 1
ATOM 3563 C CA . GLY B 1 130 ? -3.662 3.506 -13.062 1 98.19 130 GLY B CA 1
ATOM 3564 C C . GLY B 1 130 ? -2.766 4.723 -12.93 1 98.19 130 GLY B C 1
ATOM 3565 O O . GLY B 1 130 ? -1.641 4.73 -13.438 1 98.19 130 GLY B O 1
ATOM 3566 N N . TYR B 1 131 ? -3.289 5.738 -12.227 1 98.56 131 TYR B N 1
ATOM 3567 C CA . TYR B 1 131 ? -2.533 6.984 -12.125 1 98.56 131 TYR B CA 1
ATOM 3568 C C . TYR B 1 131 ? -2.486 7.477 -10.68 1 98.56 131 TYR B C 1
ATOM 3570 O O . TYR B 1 131 ? -3.461 7.336 -9.938 1 98.56 131 TYR B O 1
ATOM 3578 N N . LEU B 1 132 ? -1.388 8.031 -10.352 1 98.44 132 LEU B N 1
ATOM 3579 C CA . LEU B 1 132 ? -1.289 8.852 -9.148 1 98.44 132 LEU B CA 1
ATOM 3580 C C . LEU B 1 132 ? -1.144 10.328 -9.5 1 98.44 132 LEU B C 1
ATOM 3582 O O . LEU B 1 132 ? -0.273 10.695 -10.297 1 98.44 132 LEU B O 1
ATOM 3586 N N . HIS B 1 133 ? -2.041 11.102 -8.953 1 98.19 133 HIS B N 1
ATOM 3587 C CA . HIS B 1 133 ? -1.909 12.547 -9.094 1 98.19 133 HIS B CA 1
ATOM 3588 C C . HIS B 1 133 ? -0.547 13.023 -8.602 1 98.19 133 HIS B C 1
ATOM 3590 O O . HIS B 1 133 ? 0.006 12.469 -7.652 1 98.19 133 HIS B O 1
ATOM 3596 N N . PRO B 1 134 ? -0.022 14.102 -9.164 1 96.56 134 PRO B N 1
ATOM 3597 C CA . PRO B 1 134 ? 1.314 14.578 -8.797 1 96.56 134 PRO B CA 1
ATOM 3598 C C . PRO B 1 134 ? 1.47 14.797 -7.293 1 96.56 134 PRO B C 1
ATOM 3600 O O . PRO B 1 134 ? 2.527 14.5 -6.727 1 96.56 134 PRO B O 1
ATOM 3603 N N . ILE B 1 135 ? 0.49 15.227 -6.586 1 95.88 135 ILE B N 1
ATOM 3604 C CA . ILE B 1 135 ? 0.568 15.484 -5.152 1 95.88 135 ILE B CA 1
ATOM 3605 C C . ILE B 1 135 ? 0.711 14.172 -4.395 1 95.88 135 ILE B C 1
ATOM 3607 O O . ILE B 1 135 ? 1.577 14.031 -3.529 1 95.88 135 ILE B O 1
ATOM 3611 N N . TRP B 1 136 ? -0.106 13.188 -4.758 1 97.12 136 TRP B N 1
ATOM 3612 C CA . TRP B 1 136 ? -0.011 11.867 -4.137 1 97.12 136 TRP B CA 1
ATOM 3613 C C . TRP B 1 136 ? 1.281 11.172 -4.543 1 97.12 136 TRP B C 1
ATOM 3615 O O . TRP B 1 136 ? 1.902 10.484 -3.732 1 97.12 136 TRP B O 1
ATOM 3625 N N . ASN B 1 137 ? 1.669 11.375 -5.777 1 97.12 137 ASN B N 1
ATOM 3626 C CA . ASN B 1 137 ? 2.885 10.727 -6.258 1 97.12 137 ASN B CA 1
ATOM 3627 C C . ASN B 1 137 ? 4.125 11.258 -5.547 1 97.12 137 ASN B C 1
ATOM 3629 O O . ASN B 1 137 ? 5.051 10.5 -5.258 1 97.12 137 ASN B O 1
ATOM 3633 N N . ALA B 1 138 ? 4.188 12.57 -5.32 1 96 138 ALA B N 1
ATOM 3634 C CA . ALA B 1 138 ? 5.316 13.148 -4.602 1 96 138 ALA B CA 1
ATOM 3635 C C . ALA B 1 138 ? 5.477 12.523 -3.223 1 96 138 ALA B C 1
ATOM 3637 O O . ALA B 1 138 ? 6.59 12.188 -2.812 1 96 138 ALA B O 1
ATOM 3638 N N . LYS B 1 139 ? 4.418 12.32 -2.529 1 96.69 139 LYS B N 1
ATOM 3639 C CA . LYS B 1 139 ? 4.449 11.688 -1.212 1 96.69 139 LYS B CA 1
ATOM 3640 C C . LYS B 1 139 ? 4.824 10.219 -1.315 1 96.69 139 LYS B C 1
ATOM 3642 O O . LYS B 1 139 ? 5.637 9.719 -0.531 1 96.69 139 LYS B O 1
ATOM 3647 N N . SER B 1 140 ? 4.18 9.586 -2.268 1 97 140 SER B N 1
ATOM 3648 C CA . SER B 1 140 ? 4.488 8.18 -2.504 1 97 140 SER B CA 1
ATOM 3649 C C . SER B 1 140 ? 5.98 7.973 -2.748 1 97 140 SER B C 1
ATOM 3651 O O . SER B 1 140 ? 6.582 7.039 -2.209 1 97 140 SER B O 1
ATOM 3653 N N . GLN B 1 141 ? 6.535 8.805 -3.562 1 96.94 141 GLN B N 1
ATOM 3654 C CA . GLN B 1 141 ? 7.953 8.719 -3.887 1 96.94 141 GLN B CA 1
ATOM 3655 C C . GLN B 1 141 ? 8.812 8.977 -2.654 1 96.94 141 GLN B C 1
ATOM 3657 O O . GLN B 1 141 ? 9.797 8.273 -2.416 1 96.94 141 GLN B O 1
ATOM 3662 N N . ALA B 1 142 ? 8.484 9.977 -1.896 1 97.88 142 ALA B N 1
ATOM 3663 C CA . ALA B 1 142 ? 9.219 10.305 -0.675 1 97.88 142 ALA B CA 1
ATOM 3664 C C . ALA B 1 142 ? 9.156 9.148 0.323 1 97.88 142 ALA B C 1
ATOM 3666 O O . ALA B 1 142 ? 10.156 8.828 0.967 1 97.88 142 ALA B O 1
ATOM 3667 N N . ASN B 1 143 ? 8.023 8.555 0.457 1 98 143 ASN B N 1
ATOM 3668 C CA . ASN B 1 143 ? 7.859 7.414 1.351 1 98 143 ASN B CA 1
ATOM 3669 C C . ASN B 1 143 ? 8.711 6.227 0.907 1 98 143 ASN B C 1
ATOM 3671 O O . ASN B 1 143 ? 9.375 5.59 1.729 1 98 143 ASN B O 1
ATOM 3675 N N . GLU B 1 144 ? 8.641 5.941 -0.367 1 97.81 144 GLU B N 1
ATOM 3676 C CA . GLU B 1 144 ? 9.445 4.844 -0.891 1 97.81 144 GLU B CA 1
ATOM 3677 C C . GLU B 1 144 ? 10.93 5.055 -0.589 1 97.81 144 GLU B C 1
ATOM 3679 O O . GLU B 1 144 ? 11.609 4.137 -0.131 1 97.81 144 GLU B O 1
ATOM 3684 N N . ARG B 1 145 ? 11.383 6.258 -0.895 1 97.75 145 ARG B N 1
ATOM 3685 C CA . ARG B 1 145 ? 12.773 6.586 -0.616 1 97.75 145 ARG B CA 1
ATOM 3686 C C . ARG B 1 145 ? 13.102 6.398 0.864 1 97.75 145 ARG B C 1
ATOM 3688 O O . ARG B 1 145 ? 14.148 5.859 1.213 1 97.75 145 ARG B O 1
ATOM 3695 N N . ALA B 1 146 ? 12.234 6.789 1.704 1 98.75 146 ALA B N 1
ATOM 3696 C CA . ALA B 1 146 ? 12.469 6.711 3.143 1 98.75 146 ALA B CA 1
ATOM 3697 C C . ALA B 1 146 ? 12.539 5.258 3.607 1 98.75 146 ALA B C 1
ATOM 3699 O O . ALA B 1 146 ? 13.445 4.879 4.355 1 98.75 146 ALA B O 1
ATOM 3700 N N . LEU B 1 147 ? 11.625 4.441 3.145 1 98.56 147 LEU B N 1
ATOM 3701 C CA . LEU B 1 147 ? 11.531 3.062 3.613 1 98.56 147 LEU B CA 1
ATOM 3702 C C . LEU B 1 147 ? 12.648 2.209 3.027 1 98.56 147 LEU B C 1
ATOM 3704 O O . LEU B 1 147 ? 13.047 1.206 3.623 1 98.56 147 LEU B O 1
ATOM 3708 N N . HIS B 1 148 ? 13.172 2.65 1.909 1 98.06 148 HIS B N 1
ATOM 3709 C CA . HIS B 1 148 ? 14.242 1.895 1.259 1 98.06 148 HIS B CA 1
ATOM 3710 C C . HIS B 1 148 ? 15.609 2.473 1.595 1 98.06 148 HIS B C 1
ATOM 3712 O O . HIS B 1 148 ? 16.609 2.1 0.981 1 98.06 148 HIS B O 1
ATOM 3718 N N . HIS B 1 149 ? 15.633 3.418 2.457 1 98.56 149 HIS B N 1
ATOM 3719 C CA . HIS B 1 149 ? 16.891 4.027 2.846 1 98.56 149 HIS B CA 1
ATOM 3720 C C . HIS B 1 149 ? 17.891 2.977 3.322 1 98.56 149 HIS B C 1
ATOM 3722 O O . HIS B 1 149 ? 17.516 2.049 4.047 1 98.56 149 HIS B O 1
ATOM 3728 N N . PRO B 1 150 ? 19.188 3.145 3.021 1 97.69 150 PRO B N 1
ATOM 3729 C CA . PRO B 1 150 ? 20.188 2.152 3.406 1 97.69 150 PRO B CA 1
ATOM 3730 C C . PRO B 1 150 ? 20.234 1.907 4.914 1 97.69 150 PRO B C 1
ATOM 3732 O O . PRO B 1 150 ? 20.438 0.775 5.355 1 97.69 150 PRO B O 1
ATOM 3735 N N . ALA B 1 151 ? 20.016 2.91 5.672 1 98.62 151 ALA B N 1
ATOM 3736 C CA . ALA B 1 151 ? 20.016 2.752 7.125 1 98.62 151 ALA B CA 1
ATOM 3737 C C . ALA B 1 151 ? 18.859 1.87 7.59 1 98.62 151 ALA B C 1
ATOM 3739 O O . ALA B 1 151 ? 18.984 1.135 8.57 1 98.62 151 ALA B O 1
ATOM 3740 N N . ILE B 1 152 ? 17.734 1.941 6.898 1 98.56 152 ILE B N 1
ATOM 3741 C CA . ILE B 1 152 ? 16.594 1.076 7.199 1 98.56 152 ILE B CA 1
ATOM 3742 C C . ILE B 1 152 ? 16.891 -0.351 6.75 1 98.56 152 ILE B C 1
ATOM 3744 O O . ILE B 1 152 ? 16.688 -1.304 7.508 1 98.56 152 ILE B O 1
ATOM 3748 N N . ALA B 1 153 ? 17.422 -0.477 5.562 1 96.81 153 ALA B N 1
ATOM 3749 C CA . ALA B 1 153 ? 17.766 -1.782 5.004 1 96.81 153 ALA B CA 1
ATOM 3750 C C . ALA B 1 153 ? 18.734 -2.527 5.906 1 96.81 153 ALA B C 1
ATOM 3752 O O . ALA B 1 153 ? 18.641 -3.748 6.062 1 96.81 153 ALA B O 1
ATOM 3753 N N . SER B 1 154 ? 19.656 -1.772 6.539 1 96.81 154 SER B N 1
ATOM 3754 C CA . SER B 1 154 ? 20.703 -2.391 7.348 1 96.81 154 SER B CA 1
ATOM 3755 C C . SER B 1 154 ? 20.234 -2.623 8.781 1 96.81 154 SER B C 1
ATOM 3757 O O . SER B 1 154 ? 20.906 -3.309 9.555 1 96.81 154 SER B O 1
ATOM 3759 N N . GLY B 1 155 ? 19.125 -2.002 9.18 1 97.44 155 GLY B N 1
ATOM 3760 C CA . GLY B 1 155 ? 18.594 -2.156 10.531 1 97.44 155 GLY B CA 1
ATOM 3761 C C . GLY B 1 155 ? 19.125 -1.118 11.5 1 97.44 155 GLY B C 1
ATOM 3762 O O . GLY B 1 155 ? 18.75 -1.106 12.672 1 97.44 155 GLY B O 1
ATOM 3763 N N . LYS B 1 156 ? 19.922 -0.163 11.023 1 98.31 156 LYS B N 1
ATOM 3764 C CA . LYS B 1 156 ? 20.5 0.873 11.875 1 98.31 156 LYS B CA 1
ATOM 3765 C C . LYS B 1 156 ? 19.453 1.94 12.211 1 98.31 156 LYS B C 1
ATOM 3767 O O . LYS B 1 156 ? 19.641 2.725 13.141 1 98.31 156 LYS B O 1
ATOM 3772 N N . MET B 1 157 ? 18.484 2.02 11.438 1 98.75 157 MET B N 1
ATOM 3773 C CA . MET B 1 157 ? 17.344 2.928 11.609 1 98.75 157 MET B CA 1
ATOM 3774 C C . MET B 1 157 ? 16.031 2.201 11.367 1 98.75 157 MET B C 1
ATOM 3776 O O . MET B 1 157 ? 15.961 1.269 10.562 1 98.75 157 MET B O 1
ATOM 3780 N N . THR B 1 158 ? 15.031 2.475 12.109 1 98.81 158 THR B N 1
ATOM 3781 C CA . THR B 1 158 ? 13.68 1.994 11.844 1 98.81 158 THR B CA 1
ATOM 3782 C C . THR B 1 158 ? 12.773 3.141 11.398 1 98.81 158 THR B C 1
ATOM 3784 O O . THR B 1 158 ? 13.195 4.301 11.391 1 98.81 158 THR B O 1
ATOM 3787 N N . TYR B 1 159 ? 11.562 2.793 10.977 1 98.88 159 TYR B N 1
ATOM 3788 C CA . TYR B 1 159 ? 10.609 3.811 10.547 1 98.88 159 TYR B CA 1
ATOM 3789 C C . TYR B 1 159 ? 9.227 3.545 11.125 1 98.88 159 TYR B C 1
ATOM 3791 O O . TYR B 1 159 ? 8.938 2.432 11.578 1 98.88 159 TYR B O 1
ATOM 3799 N N . THR B 1 160 ? 8.461 4.492 11.219 1 98.88 160 THR B N 1
ATOM 3800 C CA . THR B 1 160 ? 7.008 4.426 11.336 1 98.88 160 THR B CA 1
ATOM 3801 C C . THR B 1 160 ? 6.336 5.34 10.312 1 98.88 160 THR B C 1
ATOM 3803 O O . THR B 1 160 ? 6.598 6.547 10.289 1 98.88 160 THR B O 1
ATOM 3806 N N . LEU B 1 161 ? 5.656 4.762 9.43 1 98.81 161 LEU B N 1
ATOM 3807 C CA . LEU B 1 161 ? 4.883 5.5 8.438 1 98.81 161 LEU B CA 1
ATOM 3808 C C . LEU B 1 161 ? 3.42 5.609 8.859 1 98.81 161 LEU B C 1
ATOM 3810 O O . LEU B 1 161 ? 2.771 4.598 9.133 1 98.81 161 LEU B O 1
ATOM 3814 N N . ILE B 1 162 ? 2.869 6.824 8.93 1 98.94 162 ILE B N 1
ATOM 3815 C CA . ILE B 1 162 ? 1.525 6.996 9.477 1 98.94 162 ILE B CA 1
ATOM 3816 C C . ILE B 1 162 ? 0.624 7.645 8.43 1 98.94 162 ILE B C 1
ATOM 3818 O O . ILE B 1 162 ? 0.837 8.797 8.039 1 98.94 162 ILE B O 1
ATOM 3822 N N . GLY B 1 163 ? -0.332 6.863 7.938 1 98.69 163 GLY B N 1
ATOM 3823 C CA . GLY B 1 163 ? -1.406 7.402 7.117 1 98.69 163 GLY B CA 1
ATOM 3824 C C . GLY B 1 163 ? -2.625 7.809 7.926 1 98.69 163 GLY B C 1
ATOM 3825 O O . GLY B 1 163 ? -2.701 7.535 9.125 1 98.69 163 GLY B O 1
ATOM 3826 N N . CYS B 1 164 ? -3.59 8.5 7.277 1 98.69 164 CYS B N 1
ATOM 3827 C CA . CYS B 1 164 ? -4.809 8.945 7.945 1 98.69 164 CYS B CA 1
ATOM 3828 C C . CYS B 1 164 ? -5.91 9.227 6.93 1 98.69 164 CYS B C 1
ATOM 3830 O O . CYS B 1 164 ? -5.734 9 5.73 1 98.69 164 CYS B O 1
ATOM 3832 N N . GLY B 1 165 ? -7.125 9.555 7.414 1 98.12 165 GLY B N 1
ATOM 3833 C CA . GLY B 1 165 ? -8.203 10.047 6.566 1 98.12 165 GLY B CA 1
ATOM 3834 C C . GLY B 1 165 ? -8.055 11.508 6.207 1 98.12 165 GLY B C 1
ATOM 3835 O O . GLY B 1 165 ? -7.016 12.117 6.461 1 98.12 165 GLY B O 1
ATOM 3836 N N . ASP B 1 166 ? -9.008 12.008 5.555 1 97.44 166 ASP B N 1
ATOM 3837 C CA . ASP B 1 166 ? -9.031 13.43 5.211 1 97.44 166 ASP B CA 1
ATOM 3838 C C . ASP B 1 166 ? -9.141 14.297 6.461 1 97.44 166 ASP B C 1
ATOM 3840 O O . ASP B 1 166 ? -9.977 14.047 7.328 1 97.44 166 ASP B O 1
ATOM 3844 N N . PHE B 1 167 ? -8.25 15.258 6.617 1 97.69 167 PHE B N 1
ATOM 3845 C CA . PHE B 1 167 ? -8.328 16.141 7.777 1 97.69 167 PHE B CA 1
ATOM 3846 C C . PHE B 1 167 ? -9.586 17 7.727 1 97.69 167 PHE B C 1
ATOM 3848 O O . PHE B 1 167 ? -9.812 17.719 6.746 1 97.69 167 PHE B O 1
ATOM 3855 N N . TYR B 1 168 ? -10.336 16.969 8.781 1 97.69 168 TYR B N 1
ATOM 3856 C CA . TYR B 1 168 ? -11.609 17.672 8.703 1 97.69 168 TYR B CA 1
ATOM 3857 C C . TYR B 1 168 ? -11.578 18.953 9.523 1 97.69 168 TYR B C 1
ATOM 3859 O O . TYR B 1 168 ? -12.516 19.766 9.469 1 97.69 168 TYR B O 1
ATOM 3867 N N . ASN B 1 169 ? -10.484 19.203 10.312 1 97.5 169 ASN B N 1
ATOM 3868 C CA . ASN B 1 169 ? -10.406 20.422 11.125 1 97.5 169 ASN B CA 1
ATOM 3869 C C . ASN B 1 169 ? -9.312 21.359 10.625 1 97.5 169 ASN B C 1
ATOM 3871 O O . ASN B 1 169 ? -8.422 21.75 11.383 1 97.5 169 ASN B O 1
ATOM 3875 N N . GLN B 1 170 ? -9.492 21.75 9.352 1 95.12 170 GLN B N 1
ATOM 3876 C CA . GLN B 1 170 ? -8.562 22.672 8.719 1 95.12 170 GLN B CA 1
ATOM 3877 C C . GLN B 1 170 ? -9.219 24.031 8.484 1 95.12 170 GLN B C 1
ATOM 3879 O O . GLN B 1 170 ? -9.766 24.281 7.406 1 95.12 170 GLN B O 1
ATOM 3884 N N . PRO B 1 171 ? -9.086 24.953 9.391 1 92 171 PRO B N 1
ATOM 3885 C CA . PRO B 1 171 ? -9.75 26.25 9.234 1 92 171 PRO B CA 1
ATOM 3886 C C . PRO B 1 171 ? -9.211 27.047 8.047 1 92 171 PRO B C 1
ATOM 3888 O O . PRO B 1 171 ? -9.922 27.906 7.5 1 92 171 PRO B O 1
ATOM 3891 N N . ARG B 1 172 ? -8.031 26.75 7.586 1 88.69 172 ARG B N 1
ATOM 3892 C CA . ARG B 1 172 ? -7.418 27.469 6.473 1 88.69 172 ARG B CA 1
ATOM 3893 C C . ARG B 1 172 ? -7.996 27 5.141 1 88.69 172 ARG B C 1
ATOM 3895 O O . ARG B 1 172 ? -7.668 27.562 4.09 1 88.69 172 ARG B O 1
ATOM 3902 N N . GLU B 1 173 ? -8.805 25.984 5.184 1 90.56 173 GLU B N 1
ATOM 3903 C CA . GLU B 1 173 ? -9.422 25.422 3.982 1 90.56 173 GLU B CA 1
ATOM 3904 C C . GLU B 1 173 ? -10.945 25.5 4.059 1 90.56 173 GLU B C 1
ATOM 3906 O O . GLU B 1 173 ? -11.617 24.469 4.09 1 90.56 173 GLU B O 1
ATOM 3911 N N . PRO B 1 174 ? -11.5 26.625 3.924 1 88.81 174 PRO B N 1
ATOM 3912 C CA . PRO B 1 174 ? -12.945 26.766 4.086 1 88.81 174 PRO B CA 1
ATOM 3913 C C . PRO B 1 174 ? -13.734 26.094 2.959 1 88.81 174 PRO B C 1
ATOM 3915 O O . PRO B 1 174 ? -14.922 25.812 3.119 1 88.81 174 PRO B O 1
ATOM 3918 N N . THR B 1 175 ? -13.133 25.922 1.835 1 85.5 175 THR B N 1
ATOM 3919 C CA . THR B 1 175 ? -13.805 25.203 0.755 1 85.5 175 THR B CA 1
ATOM 3920 C C . THR B 1 175 ? -13.898 23.719 1.076 1 85.5 175 THR B C 1
ATOM 3922 O O . THR B 1 175 ? -14.945 23.094 0.881 1 85.5 175 THR B O 1
ATOM 3925 N N . TRP B 1 176 ? -12.82 23.25 1.619 1 88.06 176 TRP B N 1
ATOM 3926 C CA . TRP B 1 176 ? -12.703 21.828 1.927 1 88.06 176 TRP B CA 1
ATOM 3927 C C . TRP B 1 176 ? -13.414 21.5 3.23 1 88.06 176 TRP B C 1
ATOM 3929 O O . TRP B 1 176 ? -14.008 20.422 3.363 1 88.06 176 TRP B O 1
ATOM 3939 N N . CYS B 1 177 ? -13.344 22.391 4.137 1 94.62 177 CYS B N 1
ATOM 3940 C CA . CYS B 1 177 ? -13.883 22.219 5.477 1 94.62 177 CYS B CA 1
ATOM 3941 C C . CYS B 1 177 ? -14.742 23.406 5.883 1 94.62 177 CYS B C 1
ATOM 3943 O O . CYS B 1 177 ? -14.43 24.094 6.859 1 94.62 177 CYS B O 1
ATOM 3945 N N . PRO B 1 178 ? -15.859 23.594 5.207 1 95.44 178 PRO B N 1
ATOM 3946 C CA . PRO B 1 178 ? -16.641 24.781 5.5 1 95.44 178 PRO B CA 1
ATOM 3947 C C . PRO B 1 178 ? -17.141 24.844 6.945 1 95.44 178 PRO B C 1
ATOM 3949 O O . PRO B 1 178 ? -17.312 25.922 7.5 1 95.44 178 PRO B O 1
ATOM 3952 N N . TRP B 1 179 ? -17.281 23.766 7.586 1 97.06 179 TRP B N 1
ATOM 3953 C CA . TRP B 1 179 ? -17.797 23.656 8.953 1 97.06 179 TRP B CA 1
ATOM 3954 C C . TRP B 1 179 ? -16.797 24.25 9.945 1 97.06 179 TRP B C 1
ATOM 3956 O O . TRP B 1 179 ? -17.141 24.453 11.117 1 97.06 179 TRP B O 1
ATOM 3966 N N . THR B 1 180 ? -15.602 24.562 9.484 1 96.81 180 THR B N 1
ATOM 3967 C CA . THR B 1 180 ? -14.594 25.109 10.391 1 96.81 180 THR B CA 1
ATOM 3968 C C . THR B 1 180 ? -14.758 26.609 10.547 1 96.81 180 THR B C 1
ATOM 3970 O O . THR B 1 180 ? -13.992 27.266 11.258 1 96.81 180 THR B O 1
ATOM 3973 N N . GLN B 1 181 ? -15.812 27.188 9.852 1 95.25 181 GLN B N 1
ATOM 3974 C CA . GLN B 1 181 ? -16.125 28.609 9.945 1 95.25 181 GLN B CA 1
ATOM 3975 C C . GLN B 1 181 ? -17.281 28.859 10.891 1 95.25 181 GLN B C 1
ATOM 3977 O O . GLN B 1 181 ? -18.422 29.016 10.445 1 95.25 181 GLN B O 1
ATOM 3982 N N . PRO B 1 182 ? -17.062 29.094 12.156 1 94.75 182 PRO B N 1
ATOM 3983 C CA . PRO B 1 182 ? -18.156 29.141 13.117 1 94.75 182 PRO B CA 1
ATOM 3984 C C . PRO B 1 182 ? -19.031 30.375 12.961 1 94.75 182 PRO B C 1
ATOM 3986 O O . PRO B 1 182 ? -20.188 30.391 13.43 1 94.75 182 PRO B O 1
ATOM 3989 N N . ASN B 1 183 ? -18.578 31.406 12.289 1 95 183 ASN B N 1
ATOM 3990 C CA . ASN B 1 183 ? -19.312 32.656 12.211 1 95 183 ASN B CA 1
ATOM 3991 C C . ASN B 1 183 ? -19.984 32.812 10.852 1 95 183 ASN B C 1
ATOM 3993 O O . ASN B 1 183 ? -20.547 33.875 10.555 1 95 183 ASN B O 1
ATOM 3997 N N . ALA B 1 184 ? -19.922 31.844 10.07 1 95.69 184 ALA B N 1
ATOM 3998 C CA . ALA B 1 184 ? -20.578 31.938 8.773 1 95.69 184 ALA B CA 1
ATOM 3999 C C . ALA B 1 184 ? -22.094 32.031 8.93 1 95.69 184 ALA B C 1
ATOM 4001 O O . ALA B 1 184 ? -22.672 31.438 9.852 1 95.69 184 ALA B O 1
ATOM 4002 N N . SER B 1 185 ? -22.766 32.812 8.062 1 97.12 185 SER B N 1
ATOM 4003 C CA . SER B 1 185 ? -24.219 32.969 8.109 1 97.12 185 SER B CA 1
ATOM 4004 C C . SER B 1 185 ? -24.922 31.75 7.555 1 97.12 185 SER B C 1
ATOM 4006 O O . SER B 1 185 ? -26.094 31.5 7.883 1 97.12 185 SER B O 1
ATOM 4008 N N . SER B 1 186 ? -24.297 31.062 6.707 1 97.5 186 SER B N 1
ATOM 4009 C CA . SER B 1 186 ? -24.734 29.812 6.113 1 97.5 186 SER B CA 1
ATOM 4010 C C . SER B 1 186 ? -23.562 28.984 5.625 1 97.5 186 SER B C 1
ATOM 4012 O O . SER B 1 186 ? -22.422 29.453 5.609 1 97.5 186 SER B O 1
ATOM 4014 N N . TYR B 1 187 ? -23.812 27.75 5.312 1 97.5 187 TYR B N 1
ATOM 4015 C CA . TYR B 1 187 ? -22.75 26.859 4.867 1 97.5 187 TYR B CA 1
ATOM 4016 C C . TYR B 1 187 ? -23.094 26.234 3.523 1 97.5 187 TYR B C 1
ATOM 4018 O O . TYR B 1 187 ? -24.281 26.062 3.193 1 97.5 187 TYR B O 1
ATOM 4026 N N . ARG B 1 188 ? -22.078 26 2.797 1 96.25 188 ARG B N 1
ATOM 4027 C CA . ARG B 1 188 ? -22.156 25.219 1.564 1 96.25 188 ARG B CA 1
ATOM 4028 C C . ARG B 1 188 ? -21.141 24.094 1.558 1 96.25 188 ARG B C 1
ATOM 4030 O O . ARG B 1 188 ? -19.938 24.328 1.719 1 96.25 188 ARG B O 1
ATOM 4037 N N . ILE B 1 189 ? -21.625 22.859 1.45 1 97 189 ILE B N 1
ATOM 4038 C CA . ILE B 1 189 ? -20.734 21.703 1.345 1 97 189 ILE B CA 1
ATOM 4039 C C . ILE B 1 189 ? -20.75 21.172 -0.088 1 97 189 ILE B C 1
ATOM 4041 O O . ILE B 1 189 ? -21.797 20.766 -0.601 1 97 189 ILE B O 1
ATOM 4045 N N . THR B 1 190 ? -19.609 21.203 -0.734 1 95.69 190 THR B N 1
ATOM 4046 C CA . THR B 1 190 ? -19.484 20.672 -2.09 1 95.69 190 THR B CA 1
ATOM 4047 C C . THR B 1 190 ? -19.203 19.172 -2.064 1 95.69 190 THR B C 1
ATOM 4049 O O . THR B 1 190 ? -18.25 18.719 -1.423 1 95.69 190 THR B O 1
ATOM 4052 N N . ILE B 1 191 ? -20.031 18.422 -2.703 1 97.44 191 ILE B N 1
ATOM 4053 C CA . ILE B 1 191 ? -19.984 16.969 -2.723 1 97.44 191 ILE B CA 1
ATOM 4054 C C . ILE B 1 191 ? -19.953 16.469 -4.168 1 97.44 191 ILE B C 1
ATOM 4056 O O . ILE B 1 191 ? -20.734 16.938 -5.004 1 97.44 191 ILE B O 1
ATOM 4060 N N . LEU B 1 192 ? -19.031 15.617 -4.453 1 97.75 192 LEU B N 1
ATOM 4061 C CA . LEU B 1 192 ? -19.047 14.961 -5.75 1 97.75 192 LEU B CA 1
ATOM 4062 C C . LEU B 1 192 ? -19.562 13.523 -5.625 1 97.75 192 LEU B C 1
ATOM 4064 O O . LEU B 1 192 ? -19.062 12.758 -4.805 1 97.75 192 LEU B O 1
ATOM 4068 N N . GLY B 1 193 ? -20.516 13.156 -6.434 1 98.19 193 GLY B N 1
ATOM 4069 C CA . GLY B 1 193 ? -21 11.789 -6.422 1 98.19 193 GLY B CA 1
ATOM 4070 C C . GLY B 1 193 ? -22 11.523 -5.305 1 98.19 193 GLY B C 1
ATOM 4071 O O . GLY B 1 193 ? -22.906 12.312 -5.078 1 98.19 193 GLY B O 1
ATOM 4072 N N . ASP B 1 194 ? -21.906 10.406 -4.617 1 98.56 194 ASP B N 1
ATOM 4073 C CA . ASP B 1 194 ? -22.859 9.93 -3.623 1 98.56 194 ASP B CA 1
ATOM 4074 C C . ASP B 1 194 ? -22.641 10.602 -2.273 1 98.56 194 ASP B C 1
ATOM 4076 O O . ASP B 1 194 ? -21.625 10.367 -1.62 1 98.56 194 ASP B O 1
ATOM 4080 N N . PRO B 1 195 ? -23.531 11.391 -1.812 1 98.44 195 PRO B N 1
ATOM 4081 C CA . PRO B 1 195 ? -23.344 12.086 -0.538 1 98.44 195 PRO B CA 1
ATOM 4082 C C . PRO B 1 195 ? -23.438 11.148 0.666 1 98.44 195 PRO B C 1
ATOM 4084 O O . PRO B 1 195 ? -23.109 11.547 1.786 1 98.44 195 PRO B O 1
ATOM 4087 N N . ASP B 1 196 ? -23.938 9.945 0.396 1 98.5 196 ASP B N 1
ATOM 4088 C CA . ASP B 1 196 ? -24.062 8.984 1.487 1 98.5 196 ASP B CA 1
ATOM 4089 C C . ASP B 1 196 ? -22.828 8.078 1.569 1 98.5 196 ASP B C 1
ATOM 4091 O O . ASP B 1 196 ? -22.672 7.309 2.518 1 98.5 196 ASP B O 1
ATOM 4095 N N . ALA B 1 197 ? -21.938 8.148 0.57 1 98.19 197 ALA B N 1
ATOM 4096 C CA . ALA B 1 197 ? -20.703 7.352 0.62 1 98.19 197 ALA B CA 1
ATOM 4097 C C . ALA B 1 197 ? -19.906 7.652 1.886 1 98.19 197 ALA B C 1
ATOM 4099 O O . ALA B 1 197 ? -19.781 8.812 2.281 1 98.19 197 ALA B O 1
ATOM 4100 N N . LYS B 1 198 ? -19.438 6.578 2.518 1 97.56 198 LYS B N 1
ATOM 4101 C CA . LYS B 1 198 ? -18.688 6.754 3.756 1 97.56 198 LYS B CA 1
ATOM 4102 C C . LYS B 1 198 ? -17.234 7.141 3.469 1 97.56 198 LYS B C 1
ATOM 4104 O O . LYS B 1 198 ? -16.609 6.582 2.57 1 97.56 198 LYS B O 1
ATOM 4109 N N . VAL B 1 199 ? -16.75 8.125 4.184 1 98.56 199 VAL B N 1
ATOM 4110 C CA . VAL B 1 199 ? -15.422 8.688 4.027 1 98.56 199 VAL B CA 1
ATOM 4111 C C . VAL B 1 199 ? -14.68 8.641 5.359 1 98.56 199 VAL B C 1
ATOM 4113 O O . VAL B 1 199 ? -15.258 8.914 6.41 1 98.56 199 VAL B O 1
ATOM 4116 N N . ASP B 1 200 ? -13.398 8.211 5.371 1 98.75 200 ASP B N 1
ATOM 4117 C CA . ASP B 1 200 ? -12.547 8.312 6.551 1 98.75 200 ASP B CA 1
ATOM 4118 C C . ASP B 1 200 ? -12.07 9.742 6.77 1 98.75 200 ASP B C 1
ATOM 4120 O O . ASP B 1 200 ? -11.508 10.359 5.859 1 98.75 200 ASP B O 1
ATOM 4124 N N . PHE B 1 201 ? -12.289 10.258 7.957 1 98.75 201 PHE B N 1
ATOM 4125 C CA . PHE B 1 201 ? -11.828 11.586 8.352 1 98.75 201 PHE B CA 1
ATOM 4126 C C . PHE B 1 201 ? -10.922 11.5 9.57 1 98.75 201 PHE B C 1
ATOM 4128 O O . PHE B 1 201 ? -11.047 10.586 10.383 1 98.75 201 PHE B O 1
ATOM 4135 N N . THR B 1 202 ? -10.047 12.469 9.695 1 98.81 202 THR B N 1
ATOM 4136 C CA . THR B 1 202 ? -9.109 12.5 10.82 1 98.81 202 THR B CA 1
ATOM 4137 C C . THR B 1 202 ? -9 13.906 11.391 1 98.81 202 THR B C 1
ATOM 4139 O O . THR B 1 202 ? -8.93 14.883 10.641 1 98.81 202 THR B O 1
ATOM 4142 N N . ASN B 1 203 ? -9.094 13.977 12.695 1 98.75 203 ASN B N 1
ATOM 4143 C CA . ASN B 1 203 ? -8.727 15.188 13.414 1 98.75 203 ASN B CA 1
ATOM 4144 C C . ASN B 1 203 ? -7.211 15.32 13.547 1 98.75 203 ASN B C 1
ATOM 4146 O O . ASN B 1 203 ? -6.535 14.383 13.969 1 98.75 203 ASN B O 1
ATOM 4150 N N . ILE B 1 204 ? -6.688 16.469 13.195 1 98.56 204 ILE B N 1
ATOM 4151 C CA . ILE B 1 204 ? -5.242 16.656 13.141 1 98.56 204 ILE B CA 1
ATOM 4152 C C . ILE B 1 204 ? -4.641 16.422 14.531 1 98.56 204 ILE B C 1
ATOM 4154 O O . ILE B 1 204 ? -3.578 15.812 14.656 1 98.56 204 ILE B O 1
ATOM 4158 N N . ASP B 1 205 ? -5.297 16.891 15.602 1 98.38 205 ASP B N 1
ATOM 4159 C CA . ASP B 1 205 ? -4.793 16.734 16.953 1 98.38 205 ASP B CA 1
ATOM 4160 C C . ASP B 1 205 ? -4.797 15.266 17.375 1 98.38 205 ASP B C 1
ATOM 4162 O O . ASP B 1 205 ? -3.893 14.812 18.094 1 98.38 205 ASP B O 1
ATOM 4166 N N . ASP B 1 206 ? -5.879 14.547 16.984 1 98.75 206 ASP B N 1
ATOM 4167 C CA . ASP B 1 206 ? -5.914 13.109 17.25 1 98.75 206 ASP B CA 1
ATOM 4168 C C . ASP B 1 206 ? -4.727 12.398 16.609 1 98.75 206 ASP B C 1
ATOM 4170 O O . ASP B 1 206 ? -4.105 11.531 17.219 1 98.75 206 ASP B O 1
ATOM 4174 N N . LEU B 1 207 ? -4.445 12.773 15.336 1 98.88 207 LEU B N 1
ATOM 4175 C CA . LEU B 1 207 ? -3.312 12.188 14.625 1 98.88 207 LEU B CA 1
ATOM 4176 C C . LEU B 1 207 ? -2.006 12.461 15.359 1 98.88 207 LEU B C 1
ATOM 4178 O O . LEU B 1 207 ? -1.149 11.578 15.461 1 98.88 207 LEU B O 1
ATOM 4182 N N . ALA B 1 208 ? -1.826 13.656 15.812 1 98.88 208 ALA B N 1
ATOM 4183 C CA . ALA B 1 208 ? -0.621 14.039 16.547 1 98.88 208 ALA B CA 1
ATOM 4184 C C . ALA B 1 208 ? -0.451 13.203 17.812 1 98.88 208 ALA B C 1
ATOM 4186 O O . ALA B 1 208 ? 0.645 12.719 18.094 1 98.88 208 ALA B O 1
ATOM 4187 N N . GLU B 1 209 ? -1.527 13.023 18.547 1 98.81 209 GLU B N 1
ATOM 4188 C CA . GLU B 1 209 ? -1.49 12.188 19.734 1 98.81 209 GLU B CA 1
ATOM 4189 C C . GLU B 1 209 ? -1.142 10.742 19.391 1 98.81 209 GLU B C 1
ATOM 4191 O O . GLU B 1 209 ? -0.379 10.094 20.109 1 98.81 209 GLU B O 1
ATOM 4196 N N . PHE B 1 210 ? -1.74 10.281 18.312 1 98.88 210 PHE B N 1
ATOM 4197 C CA . PHE B 1 210 ? -1.444 8.93 17.828 1 98.88 210 PHE B CA 1
ATOM 4198 C C . PHE B 1 210 ? 0.042 8.781 17.531 1 98.88 210 PHE B C 1
ATOM 4200 O O . PHE B 1 210 ? 0.664 7.793 17.938 1 98.88 210 PHE B O 1
ATOM 4207 N N . LEU B 1 211 ? 0.623 9.75 16.812 1 98.88 211 LEU B N 1
ATOM 4208 C CA . LEU B 1 211 ? 2.041 9.719 16.469 1 98.88 211 LEU B CA 1
ATOM 4209 C C . LEU B 1 211 ? 2.902 9.672 17.734 1 98.88 211 LEU B C 1
ATOM 4211 O O . LEU B 1 211 ? 3.85 8.883 17.812 1 98.88 211 LEU B O 1
ATOM 4215 N N . VAL B 1 212 ? 2.578 10.453 18.719 1 98.69 212 VAL B N 1
ATOM 4216 C CA . VAL B 1 212 ? 3.344 10.492 19.969 1 98.69 212 VAL B CA 1
ATOM 4217 C C . VAL B 1 212 ? 3.291 9.133 20.656 1 98.69 212 VAL B C 1
ATOM 4219 O O . VAL B 1 212 ? 4.301 8.656 21.172 1 98.69 212 VAL B O 1
ATOM 4222 N N . GLU B 1 213 ? 2.098 8.492 20.656 1 98.62 213 GLU B N 1
ATOM 4223 C CA . GLU B 1 213 ? 1.98 7.16 21.25 1 98.62 213 GLU B CA 1
ATOM 4224 C C . GLU B 1 213 ? 2.875 6.156 20.516 1 98.62 213 GLU B C 1
ATOM 4226 O O . GLU B 1 213 ? 3.445 5.258 21.141 1 98.62 213 GLU B O 1
ATOM 4231 N N . THR B 1 214 ? 2.99 6.309 19.203 1 98.69 214 THR B N 1
ATOM 4232 C CA . THR B 1 214 ? 3.865 5.41 18.469 1 98.69 214 THR B CA 1
ATOM 4233 C C . THR B 1 214 ? 5.32 5.613 18.875 1 98.69 214 THR B C 1
ATOM 4235 O O . THR B 1 214 ? 6.105 4.66 18.891 1 98.69 214 THR B O 1
ATOM 4238 N N . ILE B 1 215 ? 5.742 6.836 19.141 1 98.56 215 ILE B N 1
ATOM 4239 C CA . ILE B 1 215 ? 7.094 7.105 19.609 1 98.56 215 ILE B CA 1
ATOM 4240 C C . ILE B 1 215 ? 7.305 6.43 20.969 1 98.56 215 ILE B C 1
ATOM 4242 O O . ILE B 1 215 ? 8.352 5.832 21.219 1 98.56 215 ILE B O 1
ATOM 4246 N N . ASN B 1 216 ? 6.281 6.465 21.812 1 97.75 216 ASN B N 1
ATOM 4247 C CA . ASN B 1 216 ? 6.367 5.945 23.172 1 97.75 216 ASN B CA 1
ATOM 4248 C C . ASN B 1 216 ? 6.348 4.418 23.203 1 97.75 216 ASN B C 1
ATOM 4250 O O . ASN B 1 216 ? 6.75 3.801 24.188 1 97.75 216 ASN B O 1
ATOM 4254 N N . HIS B 1 217 ? 5.848 3.807 22.141 1 97.69 217 HIS B N 1
ATOM 4255 C CA . HIS B 1 217 ? 5.699 2.355 22.094 1 97.69 217 HIS B CA 1
ATOM 4256 C C . HIS B 1 217 ? 6.359 1.772 20.859 1 97.69 217 HIS B C 1
ATOM 4258 O O . HIS B 1 217 ? 5.684 1.212 20 1 97.69 217 HIS B O 1
ATOM 4264 N N . PRO B 1 218 ? 7.684 1.835 20.797 1 97.44 218 PRO B N 1
ATOM 4265 C CA . PRO B 1 218 ? 8.391 1.331 19.625 1 97.44 218 PRO B CA 1
ATOM 4266 C C . PRO B 1 218 ? 8.109 -0.145 19.359 1 97.44 218 PRO B C 1
ATOM 4268 O O . PRO B 1 218 ? 8.117 -0.576 18.203 1 97.44 218 PRO B O 1
ATOM 4271 N N . GLU B 1 219 ? 7.789 -0.945 20.359 1 97.06 219 GLU B N 1
ATOM 4272 C CA . GLU B 1 219 ? 7.516 -2.369 20.203 1 97.06 219 GLU B CA 1
ATOM 4273 C C . GLU B 1 219 ? 6.273 -2.602 19.344 1 97.06 219 GLU B C 1
ATOM 4275 O O . GLU B 1 219 ? 6.121 -3.662 18.734 1 97.06 219 GLU B O 1
ATOM 4280 N N . LEU B 1 220 ? 5.422 -1.568 19.25 1 97.75 220 LEU B N 1
ATOM 4281 C CA . LEU B 1 220 ? 4.18 -1.688 18.484 1 97.75 220 LEU B CA 1
ATOM 4282 C C . LEU B 1 220 ? 4.273 -0.938 17.172 1 97.75 220 LEU B C 1
ATOM 4284 O O . LEU B 1 220 ? 3.406 -1.082 16.297 1 97.75 220 LEU B O 1
ATOM 4288 N N . SER B 1 221 ? 5.375 -0.148 17.016 1 98.31 221 SER B N 1
ATOM 4289 C CA . SER B 1 221 ? 5.273 0.812 15.922 1 98.31 221 SER B CA 1
ATOM 4290 C C . SER B 1 221 ? 6.523 0.791 15.047 1 98.31 221 SER B C 1
ATOM 4292 O O . SER B 1 221 ? 6.523 1.339 13.945 1 98.31 221 SER B O 1
ATOM 4294 N N . GLU B 1 222 ? 7.648 0.169 15.477 1 98.31 222 GLU B N 1
ATOM 4295 C CA . GLU B 1 222 ? 8.867 0.133 14.68 1 98.31 222 GLU B CA 1
ATOM 4296 C C . GLU B 1 222 ? 8.672 -0.69 13.406 1 98.31 222 GLU B C 1
ATOM 4298 O O . GLU B 1 222 ? 8.117 -1.791 13.453 1 98.31 222 GLU B O 1
ATOM 4303 N N . ASN B 1 223 ? 9.133 -0.134 12.328 1 98.44 223 ASN B N 1
ATOM 4304 C CA . ASN B 1 223 ? 9.062 -0.768 11.016 1 98.44 223 ASN B CA 1
ATOM 4305 C C . ASN B 1 223 ? 7.637 -1.184 10.672 1 98.44 223 ASN B C 1
ATOM 4307 O O . ASN B 1 223 ? 7.395 -2.328 10.289 1 98.44 223 ASN B O 1
ATOM 4311 N N . ARG B 1 224 ? 6.707 -0.147 10.828 1 98.12 224 ARG B N 1
ATOM 4312 C CA . ARG B 1 224 ? 5.301 -0.38 10.516 1 98.12 224 ARG B CA 1
ATOM 4313 C C . ARG B 1 224 ? 4.711 0.788 9.734 1 98.12 224 ARG B C 1
ATOM 4315 O O . ARG B 1 224 ? 5.176 1.923 9.852 1 98.12 224 ARG B O 1
ATOM 4322 N N . THR B 1 225 ? 3.801 0.459 8.898 1 98.06 225 THR B N 1
ATOM 4323 C CA . THR B 1 225 ? 2.84 1.42 8.367 1 98.06 225 THR B CA 1
ATOM 4324 C C . THR B 1 225 ? 1.531 1.366 9.148 1 98.06 225 THR B C 1
ATOM 4326 O O . THR B 1 225 ? 0.881 0.32 9.211 1 98.06 225 THR B O 1
ATOM 4329 N N . LEU B 1 226 ? 1.224 2.422 9.781 1 98.69 226 LEU B N 1
ATOM 4330 C CA . LEU B 1 226 ? 0.021 2.537 10.594 1 98.69 226 LEU B CA 1
ATOM 4331 C C . LEU B 1 226 ? -0.898 3.631 10.062 1 98.69 226 LEU B C 1
ATOM 4333 O O . LEU B 1 226 ? -0.433 4.586 9.438 1 98.69 226 LEU B O 1
ATOM 4337 N N . ASN B 1 227 ? -2.193 3.426 10.234 1 98.81 227 ASN B N 1
ATOM 4338 C CA . ASN B 1 227 ? -3.176 4.418 9.82 1 98.81 227 ASN B CA 1
ATOM 4339 C C . ASN B 1 227 ? -4.148 4.758 10.945 1 98.81 227 ASN B C 1
ATOM 4341 O O . ASN B 1 227 ? -4.566 3.873 11.695 1 98.81 227 ASN B O 1
ATOM 4345 N N . PHE B 1 228 ? -4.465 6.023 11.055 1 98.81 228 PHE B N 1
ATOM 4346 C CA . PHE B 1 228 ? -5.359 6.504 12.102 1 98.81 228 PHE B CA 1
ATOM 4347 C C . PHE B 1 228 ? -6.566 7.215 11.5 1 98.81 228 PHE B C 1
ATOM 4349 O O . PHE B 1 228 ? -6.422 8.047 10.602 1 98.81 228 PHE B O 1
ATOM 4356 N N . VAL B 1 229 ? -7.734 6.906 11.922 1 98.69 229 VAL B N 1
ATOM 4357 C CA . VAL B 1 229 ? -9 7.477 11.469 1 98.69 229 VAL B CA 1
ATOM 4358 C C . VAL B 1 229 ? -9.82 7.949 12.664 1 98.69 229 VAL B C 1
ATOM 4360 O O . VAL B 1 229 ? -10.039 7.195 13.617 1 98.69 229 VAL B O 1
ATOM 4363 N N . SER B 1 230 ? -10.297 9.203 12.688 1 98.81 230 SER B N 1
ATOM 4364 C CA . SER B 1 230 ? -11.062 9.742 13.805 1 98.81 230 SER B CA 1
ATOM 4365 C C . SER B 1 230 ? -12.555 9.453 13.641 1 98.81 230 SER B C 1
ATOM 4367 O O . SER B 1 230 ? -13.266 9.266 14.633 1 98.81 230 SER B O 1
ATOM 4369 N N . ASP B 1 231 ? -13.008 9.523 12.414 1 98.56 231 ASP B N 1
ATOM 4370 C CA . ASP B 1 231 ? -14.43 9.344 12.148 1 98.56 231 ASP B CA 1
ATOM 4371 C C . ASP B 1 231 ? -14.656 8.828 10.727 1 98.56 231 ASP B C 1
ATOM 4373 O O . ASP B 1 231 ? -13.797 8.977 9.859 1 98.56 231 ASP B O 1
ATOM 4377 N N . ARG B 1 232 ? -15.742 8.133 10.477 1 98.06 232 ARG B N 1
ATOM 4378 C CA . ARG B 1 232 ? -16.203 7.672 9.172 1 98.06 232 ARG B CA 1
ATOM 4379 C C . ARG B 1 232 ? -17.656 8.062 8.938 1 98.06 232 ARG B C 1
ATOM 4381 O O . ARG B 1 232 ? -18.562 7.566 9.617 1 98.06 232 ARG B O 1
ATOM 4388 N N . LYS B 1 233 ? -17.844 9.031 7.988 1 98 233 LYS B N 1
ATOM 4389 C CA . LYS B 1 233 ? -19.156 9.641 7.805 1 98 233 LYS B CA 1
ATOM 4390 C C . LYS B 1 233 ? -19.391 10.023 6.348 1 98 233 LYS B C 1
ATOM 4392 O O . LYS B 1 233 ? -18.438 10.297 5.613 1 98 233 LYS B O 1
ATOM 4397 N N . GLY B 1 234 ? -20.688 9.961 5.969 1 98.31 234 GLY B N 1
ATOM 4398 C CA . GLY B 1 234 ? -21.047 10.57 4.707 1 98.31 234 GLY B CA 1
ATOM 4399 C C . GLY B 1 234 ? -21.328 12.062 4.828 1 98.31 234 GLY B C 1
ATOM 4400 O O . GLY B 1 234 ? -21.578 12.562 5.926 1 98.31 234 GLY B O 1
ATOM 4401 N N . TYR B 1 235 ? -21.359 12.711 3.732 1 98.5 235 TYR B N 1
ATOM 4402 C CA . TYR B 1 235 ? -21.516 14.164 3.752 1 98.5 235 TYR B CA 1
ATOM 4403 C C . TYR B 1 235 ? -22.938 14.547 4.145 1 98.5 235 TYR B C 1
ATOM 4405 O O . TYR B 1 235 ? -23.156 15.609 4.734 1 98.5 235 TYR B O 1
ATOM 4413 N N . ASN B 1 236 ? -23.906 13.688 3.846 1 98.56 236 ASN B N 1
ATOM 4414 C CA . ASN B 1 236 ? -25.266 13.945 4.328 1 98.56 236 ASN B CA 1
ATOM 4415 C C . ASN B 1 236 ? -25.312 13.977 5.852 1 98.56 236 ASN B C 1
ATOM 4417 O O . ASN B 1 236 ? -25.969 14.852 6.434 1 98.56 236 ASN B O 1
ATOM 4421 N N . GLU B 1 237 ? -24.672 13.008 6.461 1 98.62 237 GLU B N 1
ATOM 4422 C CA . GLU B 1 237 ? -24.609 12.984 7.918 1 98.62 237 GLU B CA 1
ATOM 4423 C C . GLU B 1 237 ? -23.906 14.234 8.461 1 98.62 237 GLU B C 1
ATOM 4425 O O . GLU B 1 237 ? -24.375 14.836 9.43 1 98.62 237 GLU B O 1
ATOM 4430 N N . ILE B 1 238 ? -22.828 14.648 7.867 1 98.56 238 ILE B N 1
ATOM 4431 C CA . ILE B 1 238 ? -22.062 15.812 8.297 1 98.56 238 ILE B CA 1
ATOM 4432 C C . ILE B 1 238 ? -22.922 17.062 8.172 1 98.56 238 ILE B C 1
ATOM 4434 O O . ILE B 1 238 ? -22.938 17.891 9.086 1 98.56 238 ILE B O 1
ATOM 4438 N N . ALA B 1 239 ? -23.578 17.172 7.027 1 98.5 239 ALA B N 1
ATOM 4439 C CA . ALA B 1 239 ? -24.453 18.328 6.809 1 98.5 239 ALA B CA 1
ATOM 4440 C C . ALA B 1 239 ? -25.547 18.391 7.883 1 98.5 239 ALA B C 1
ATOM 4442 O O . ALA B 1 239 ? -25.844 19.469 8.406 1 98.5 239 ALA B O 1
ATOM 4443 N N . GLY B 1 240 ? -26.156 17.25 8.148 1 98.38 240 GLY B N 1
ATOM 4444 C CA . GLY B 1 240 ? -27.156 17.203 9.195 1 98.38 240 GLY B CA 1
ATOM 4445 C C . GLY B 1 240 ? -26.625 17.609 10.555 1 98.38 240 GLY B C 1
ATOM 4446 O O . GLY B 1 240 ? -27.266 18.391 11.258 1 98.38 240 GLY B O 1
ATOM 4447 N N . LEU B 1 241 ? -25.5 17.109 10.938 1 98.38 241 LEU B N 1
ATOM 4448 C CA . LEU B 1 241 ? -24.859 17.484 12.195 1 98.38 241 LEU B CA 1
ATOM 4449 C C . LEU B 1 241 ? -24.562 18.984 12.234 1 98.38 241 LEU B C 1
ATOM 4451 O O . LEU B 1 241 ? -24.781 19.625 13.266 1 98.38 241 LEU B O 1
ATOM 4455 N N . LEU B 1 242 ? -24.047 19.484 11.102 1 98.31 242 LEU B N 1
ATOM 4456 C CA . LEU B 1 242 ? -23.703 20.906 11.016 1 98.31 242 LEU B CA 1
ATOM 4457 C C . LEU B 1 242 ? -24.953 21.766 11.18 1 98.31 242 LEU B C 1
ATOM 4459 O O . LEU B 1 242 ? -24.922 22.781 11.883 1 98.31 242 LEU B O 1
ATOM 4463 N N . GLU B 1 243 ? -26.016 21.391 10.547 1 97.94 243 GLU B N 1
ATOM 4464 C CA . GLU B 1 243 ? -27.266 22.125 10.703 1 97.94 243 GLU B CA 1
ATOM 4465 C C . GLU B 1 243 ? -27.75 22.094 12.148 1 97.94 243 GLU B C 1
ATOM 4467 O O . GLU B 1 243 ? -28.141 23.141 12.695 1 97.94 243 GLU B O 1
ATOM 4472 N N . THR B 1 244 ? -27.734 20.984 12.734 1 97.62 244 THR B N 1
ATOM 4473 C CA . THR B 1 244 ? -28.219 20.797 14.094 1 97.62 244 THR B CA 1
ATOM 4474 C C . THR B 1 244 ? -27.438 21.656 15.07 1 97.62 244 THR B C 1
ATOM 4476 O O . THR B 1 244 ? -28.016 22.359 15.898 1 97.62 244 THR B O 1
ATOM 4479 N N . HIS B 1 245 ? -26.141 21.688 14.977 1 97.75 245 HIS B N 1
ATOM 4480 C CA . HIS B 1 245 ? -25.297 22.344 15.992 1 97.75 245 HIS B CA 1
ATOM 4481 C C . HIS B 1 245 ? -25.141 23.828 15.703 1 97.75 245 HIS B C 1
ATOM 4483 O O . HIS B 1 245 ? -25.062 24.641 16.641 1 97.75 245 HIS B O 1
ATOM 4489 N N . SER B 1 246 ? -25.125 24.203 14.438 1 97.31 246 SER B N 1
ATOM 4490 C CA . SER B 1 246 ? -24.906 25.594 14.094 1 97.31 246 SER B CA 1
ATOM 4491 C C . SER B 1 246 ? -26.203 26.375 14.062 1 97.31 246 SER B C 1
ATOM 4493 O O . SER B 1 246 ? -26.203 27.609 14.211 1 97.31 246 SER B O 1
ATOM 4495 N N . GLY B 1 247 ? -27.25 25.656 13.766 1 97.19 247 GLY B N 1
ATOM 4496 C CA . GLY B 1 247 ? -28.531 26.297 13.57 1 97.19 247 GLY B CA 1
ATOM 4497 C C . GLY B 1 247 ? -28.625 27.047 12.25 1 97.19 247 GLY B C 1
ATOM 4498 O O . GLY B 1 247 ? -29.562 27.828 12.047 1 97.19 247 GLY B O 1
ATOM 4499 N N . ARG B 1 248 ? -27.672 26.922 11.445 1 97.69 248 ARG B N 1
ATOM 4500 C CA . ARG B 1 248 ? -27.625 27.641 10.18 1 97.69 248 ARG B CA 1
ATOM 4501 C C . ARG B 1 248 ? -28.016 26.734 9.016 1 97.69 248 ARG B C 1
ATOM 4503 O O . ARG B 1 248 ? -27.938 25.516 9.117 1 97.69 248 ARG B O 1
ATOM 4510 N N . ARG B 1 249 ? -28.406 27.359 7.973 1 98.12 249 ARG B N 1
ATOM 4511 C CA . ARG B 1 249 ? -28.719 26.609 6.754 1 98.12 249 ARG B CA 1
ATOM 4512 C C . ARG B 1 249 ? -27.469 26 6.148 1 98.12 249 ARG B C 1
ATOM 4514 O O . ARG B 1 249 ? -26.422 26.641 6.09 1 98.12 249 ARG B O 1
ATOM 4521 N N . VAL B 1 250 ? -27.547 24.766 5.727 1 98.38 250 VAL B N 1
ATOM 4522 C CA . VAL B 1 250 ? -26.453 24.062 5.059 1 98.38 250 VAL B CA 1
ATOM 4523 C C . VAL B 1 250 ? -26.891 23.625 3.664 1 98.38 250 VAL B C 1
ATOM 4525 O O . VAL B 1 250 ? -27.797 22.797 3.523 1 98.38 250 VAL B O 1
ATOM 4528 N N . GLU B 1 251 ? -26.297 24.203 2.719 1 98 251 GLU B N 1
ATOM 4529 C CA . GLU B 1 251 ? -26.547 23.797 1.338 1 98 251 GLU B CA 1
ATOM 4530 C C . GLU B 1 251 ? -25.656 22.641 0.925 1 98 251 GLU B C 1
ATOM 4532 O O . GLU B 1 251 ? -24.438 22.703 1.094 1 98 251 GLU B O 1
ATOM 4537 N N . ARG B 1 252 ? -26.203 21.578 0.455 1 97.38 252 ARG B N 1
ATOM 4538 C CA . ARG B 1 252 ? -25.469 20.5 -0.183 1 97.38 252 ARG B CA 1
ATOM 4539 C C . ARG B 1 252 ? -25.312 20.75 -1.68 1 97.38 252 ARG B C 1
ATOM 4541 O O . ARG B 1 252 ? -26.25 20.547 -2.449 1 97.38 252 ARG B O 1
ATOM 4548 N N . HIS B 1 253 ? -24.188 21.188 -2.057 1 96.88 253 HIS B N 1
ATOM 4549 C CA . HIS B 1 253 ? -23.875 21.422 -3.461 1 96.88 253 HIS B CA 1
ATOM 4550 C C . HIS B 1 253 ? -23.375 20.156 -4.145 1 96.88 253 HIS B C 1
ATOM 4552 O O . HIS B 1 253 ? -22.188 19.875 -4.145 1 96.88 253 HIS B O 1
ATOM 4558 N N . LEU B 1 254 ? -24.312 19.453 -4.82 1 97.62 254 LEU B N 1
ATOM 4559 C CA . LEU B 1 254 ? -24.016 18.141 -5.406 1 97.62 254 LEU B CA 1
ATOM 4560 C C . LEU B 1 254 ? -23.547 18.297 -6.848 1 97.62 254 LEU B C 1
ATOM 4562 O O . LEU B 1 254 ? -24.172 18.984 -7.645 1 97.62 254 LEU B O 1
ATOM 4566 N N . LEU B 1 255 ? -22.438 17.75 -7.117 1 97.56 255 LEU B N 1
ATOM 4567 C CA . LEU B 1 255 ? -21.875 17.672 -8.461 1 97.56 255 LEU B CA 1
ATOM 4568 C C . LEU B 1 255 ? -21.703 16.219 -8.891 1 97.56 255 LEU B C 1
ATOM 4570 O O . LEU B 1 255 ? -21.453 15.336 -8.055 1 97.56 255 LEU B O 1
ATOM 4574 N N . PRO B 1 256 ? -21.828 15.906 -10.164 1 97.5 256 PRO B N 1
ATOM 4575 C CA . PRO B 1 256 ? -21.672 14.523 -10.617 1 97.5 256 PRO B CA 1
ATOM 4576 C C . PRO B 1 256 ? -20.234 14.023 -10.523 1 97.5 256 PRO B C 1
ATOM 4578 O O . PRO B 1 256 ? -19.297 14.797 -10.75 1 97.5 256 PRO B O 1
ATOM 4581 N N . VAL B 1 257 ? -20.047 12.758 -10.211 1 97.12 257 VAL B N 1
ATOM 4582 C CA . VAL B 1 257 ? -18.734 12.156 -10.078 1 97.12 257 VAL B CA 1
ATOM 4583 C C . VAL B 1 257 ? -17.984 12.242 -11.406 1 97.12 257 VAL B C 1
ATOM 4585 O O . VAL B 1 257 ? -16.75 12.305 -11.438 1 97.12 257 VAL B O 1
ATOM 4588 N N . GLU B 1 258 ? -18.688 12.32 -12.523 1 97.69 258 GLU B N 1
ATOM 4589 C CA . GLU B 1 258 ? -18.125 12.422 -13.867 1 97.69 258 GLU B CA 1
ATOM 4590 C C . GLU B 1 258 ? -17.25 13.672 -14 1 97.69 258 GLU B C 1
ATOM 4592 O O . GLU B 1 258 ? -16.359 13.719 -14.859 1 97.69 258 GLU B O 1
ATOM 4597 N N . LEU B 1 259 ? -17.547 14.68 -13.148 1 98.31 259 LEU B N 1
ATOM 4598 C CA . LEU B 1 259 ? -16.719 15.883 -13.164 1 98.31 259 LEU B CA 1
ATOM 4599 C C . LEU B 1 259 ? -15.258 15.555 -12.883 1 98.31 259 LEU B C 1
ATOM 4601 O O . LEU B 1 259 ? -14.359 16.141 -13.484 1 98.31 259 LEU B O 1
ATOM 4605 N N . MET B 1 260 ? -15.016 14.617 -12.016 1 98.06 260 MET B N 1
ATOM 4606 C CA . MET B 1 260 ? -13.656 14.18 -11.695 1 98.06 260 MET B CA 1
ATOM 4607 C C . MET B 1 260 ? -12.938 13.695 -12.953 1 98.06 260 MET B C 1
ATOM 4609 O O . MET B 1 260 ? -11.789 14.07 -13.195 1 98.06 260 MET B O 1
ATOM 4613 N N . HIS B 1 261 ? -13.633 12.914 -13.797 1 98.12 261 HIS B N 1
ATOM 4614 C CA . HIS B 1 261 ? -13.039 12.359 -15.016 1 98.12 261 HIS B CA 1
ATOM 4615 C C . HIS B 1 261 ? -12.805 13.453 -16.062 1 98.12 261 HIS B C 1
ATOM 4617 O O . HIS B 1 261 ? -11.758 13.469 -16.703 1 98.12 261 HIS B O 1
ATOM 4623 N N . ARG B 1 262 ? -13.781 14.328 -16.156 1 97.88 262 ARG B N 1
ATOM 4624 C CA . ARG B 1 262 ? -13.672 15.406 -17.141 1 97.88 262 ARG B CA 1
ATOM 4625 C C . ARG B 1 262 ? -12.5 16.328 -16.812 1 97.88 262 ARG B C 1
ATOM 4627 O O . ARG B 1 262 ? -11.742 16.719 -17.703 1 97.88 262 ARG B O 1
ATOM 4634 N N . VAL B 1 263 ? -12.398 16.672 -15.516 1 97.88 263 VAL B N 1
ATOM 4635 C CA . VAL B 1 263 ? -11.344 17.578 -15.078 1 97.88 263 VAL B CA 1
ATOM 4636 C C . VAL B 1 263 ? -9.984 16.891 -15.203 1 97.88 263 VAL B C 1
ATOM 4638 O O . VAL B 1 263 ? -9 17.516 -15.602 1 97.88 263 VAL B O 1
ATOM 4641 N N . TRP B 1 264 ? -9.914 15.555 -14.875 1 97.19 264 TRP B N 1
ATOM 4642 C CA . TRP B 1 264 ? -8.672 14.805 -15.039 1 97.19 264 TRP B CA 1
ATOM 4643 C C . TRP B 1 264 ? -8.18 14.859 -16.484 1 97.19 264 TRP B C 1
ATOM 4645 O O . TRP B 1 264 ? -6.988 15.039 -16.734 1 97.19 264 TRP B O 1
ATOM 4655 N N . LYS B 1 265 ? -9.117 14.727 -17.422 1 95.69 265 LYS B N 1
ATOM 4656 C CA . LYS B 1 265 ? -8.797 14.719 -18.859 1 95.69 265 LYS B CA 1
ATOM 4657 C C . LYS B 1 265 ? -8.375 16.109 -19.328 1 95.69 265 LYS B C 1
ATOM 4659 O O . LYS B 1 265 ? -7.477 16.25 -20.156 1 95.69 265 LYS B O 1
ATOM 4664 N N . ASN B 1 266 ? -9.148 17.094 -18.812 1 96.62 266 ASN B N 1
ATOM 4665 C CA . ASN B 1 266 ? -8.898 18.484 -19.219 1 96.62 266 ASN B CA 1
ATOM 4666 C C . ASN B 1 266 ? -9.242 19.453 -18.078 1 96.62 266 ASN B C 1
ATOM 4668 O O . ASN B 1 266 ? -10.414 19.688 -17.797 1 96.62 266 ASN B O 1
ATOM 4672 N N . ARG B 1 267 ? -8.289 20.109 -17.516 1 95 267 ARG B N 1
ATOM 4673 C CA . ARG B 1 267 ? -8.438 21 -16.375 1 95 267 ARG B CA 1
ATOM 4674 C C . ARG B 1 267 ? -9.32 22.203 -16.719 1 95 267 ARG B C 1
ATOM 4676 O O . ARG B 1 267 ? -9.805 22.891 -15.82 1 95 267 ARG B O 1
ATOM 4683 N N . ASP B 1 268 ? -9.484 22.469 -17.969 1 96 268 ASP B N 1
ATOM 4684 C CA . ASP B 1 268 ? -10.344 23.578 -18.375 1 96 268 ASP B CA 1
ATOM 4685 C C . ASP B 1 268 ? -11.797 23.312 -18 1 96 268 ASP B C 1
ATOM 4687 O O . ASP B 1 268 ? -12.617 24.234 -18 1 96 268 ASP B O 1
ATOM 4691 N N . ASN B 1 269 ? -12.062 22.109 -17.672 1 96.88 269 ASN B N 1
ATOM 4692 C CA . ASN B 1 269 ? -13.422 21.734 -17.312 1 96.88 269 ASN B CA 1
ATOM 4693 C C . ASN B 1 269 ? -13.727 22.062 -15.844 1 96.88 269 ASN B C 1
ATOM 4695 O O . ASN B 1 269 ? -14.836 21.812 -15.367 1 96.88 269 ASN B O 1
ATOM 4699 N N . ILE B 1 270 ? -12.852 22.594 -15.133 1 96.5 270 ILE B N 1
ATOM 4700 C CA . ILE B 1 270 ? -13.102 23.031 -13.758 1 96.5 270 ILE B CA 1
ATOM 4701 C C . ILE B 1 270 ? -14.141 24.141 -13.75 1 96.5 270 ILE B C 1
ATOM 4703 O O . ILE B 1 270 ? -13.938 25.188 -14.383 1 96.5 270 ILE B O 1
ATOM 4707 N N . PRO B 1 271 ? -15.172 23.906 -13.062 1 94.62 271 PRO B N 1
ATOM 4708 C CA . PRO B 1 271 ? -16.172 24.969 -12.984 1 94.62 271 PRO B CA 1
ATOM 4709 C C . PRO B 1 271 ? -15.633 26.25 -12.391 1 94.62 271 PRO B C 1
ATOM 4711 O O . PRO B 1 271 ? -14.828 26.219 -11.453 1 94.62 271 PRO B O 1
ATOM 4714 N N . GLU B 1 272 ? -16.109 27.344 -12.883 1 93.75 272 GLU B N 1
ATOM 4715 C CA . GLU B 1 272 ? -15.648 28.672 -12.453 1 93.75 272 GLU B CA 1
ATOM 4716 C C . GLU B 1 272 ? -15.891 28.875 -10.953 1 93.75 272 GLU B C 1
ATOM 4718 O O . GLU B 1 272 ? -15.062 29.469 -10.266 1 93.75 272 GLU B O 1
ATOM 4723 N N . GLU B 1 273 ? -16.906 28.359 -10.484 1 89.25 273 GLU B N 1
ATOM 4724 C CA . GLU B 1 273 ? -17.297 28.594 -9.094 1 89.25 273 GLU B CA 1
ATOM 4725 C C . GLU B 1 273 ? -16.344 27.875 -8.133 1 89.25 273 GLU B C 1
ATOM 4727 O O . GLU B 1 273 ? -16.328 28.172 -6.938 1 89.25 273 GLU B O 1
ATOM 4732 N N . LEU B 1 274 ? -15.578 26.938 -8.609 1 90.25 274 LEU B N 1
ATOM 4733 C CA . LEU B 1 274 ? -14.664 26.172 -7.77 1 90.25 274 LEU B CA 1
ATOM 4734 C C . LEU B 1 274 ? -13.25 26.719 -7.871 1 90.25 274 LEU B C 1
ATOM 4736 O O . LEU B 1 274 ? -12.352 26.281 -7.141 1 90.25 274 LEU B O 1
ATOM 4740 N N . ARG B 1 275 ? -13.016 27.641 -8.695 1 90.69 275 ARG B N 1
ATOM 4741 C CA . ARG B 1 275 ? -11.672 28.141 -8.938 1 90.69 275 ARG B CA 1
ATOM 4742 C C . ARG B 1 275 ? -11.25 29.125 -7.855 1 90.69 275 ARG B C 1
ATOM 4744 O O . ARG B 1 275 ? -12.062 29.938 -7.391 1 90.69 275 ARG B O 1
ATOM 4751 N N . GLY B 1 276 ? -9.953 29.016 -7.422 1 85.12 276 GLY B N 1
ATOM 4752 C CA . GLY B 1 276 ? -9.312 30.016 -6.578 1 85.12 276 GLY B CA 1
ATOM 4753 C C . GLY B 1 276 ? -9.797 29.984 -5.141 1 85.12 276 GLY B C 1
ATOM 4754 O O . GLY B 1 276 ? -9.695 30.984 -4.426 1 85.12 276 GLY B O 1
ATOM 4755 N N . ARG B 1 277 ? -10.32 28.875 -4.672 1 80.38 277 ARG B N 1
ATOM 4756 C CA . ARG B 1 277 ? -10.945 28.891 -3.352 1 80.38 277 ARG B CA 1
ATOM 4757 C C . ARG B 1 277 ? -10.148 28.016 -2.371 1 80.38 277 ARG B C 1
ATOM 4759 O O . ARG B 1 277 ? -10.445 28 -1.174 1 80.38 277 ARG B O 1
ATOM 4766 N N . SER B 1 278 ? -9.156 27.281 -2.826 1 85.31 278 SER B N 1
ATOM 4767 C CA . SER B 1 278 ? -8.375 26.359 -2.004 1 85.31 278 SER B CA 1
ATOM 4768 C C . SER B 1 278 ? -6.879 26.578 -2.207 1 85.31 278 SER B C 1
ATOM 4770 O O . SER B 1 278 ? -6.449 27.078 -3.246 1 85.31 278 SER B O 1
ATOM 4772 N N . VAL B 1 279 ? -6.152 26.281 -1.144 1 83.44 279 VAL B N 1
ATOM 4773 C CA . VAL B 1 279 ? -4.699 26.328 -1.28 1 83.44 279 VAL B CA 1
ATOM 4774 C C . VAL B 1 279 ? -4.23 25.141 -2.129 1 83.44 279 VAL B C 1
ATOM 4776 O O . VAL B 1 279 ? -3.104 25.141 -2.629 1 83.44 279 VAL B O 1
ATOM 4779 N N . PHE B 1 280 ? -5.059 24.125 -2.338 1 87.81 280 PHE B N 1
ATOM 4780 C CA . PHE B 1 280 ? -4.738 22.969 -3.176 1 87.81 280 PHE B CA 1
ATOM 4781 C C . PHE B 1 280 ? -5.176 23.219 -4.617 1 87.81 280 PHE B C 1
ATOM 4783 O O . PHE B 1 280 ? -6.156 23.922 -4.863 1 87.81 280 PHE B O 1
ATOM 4790 N N . PRO B 1 281 ? -4.422 22.609 -5.484 1 91.25 281 PRO B N 1
ATOM 4791 C CA . PRO B 1 281 ? -4.906 22.672 -6.867 1 91.25 281 PRO B CA 1
ATOM 4792 C C . PRO B 1 281 ? -6.328 22.125 -7.02 1 91.25 281 PRO B C 1
ATOM 4794 O O . PRO B 1 281 ? -6.676 21.125 -6.406 1 91.25 281 PRO B O 1
ATOM 4797 N N . GLU B 1 282 ? -7.133 22.797 -7.852 1 94.31 282 GLU B N 1
ATOM 4798 C CA . GLU B 1 282 ? -8.539 22.438 -7.988 1 94.31 282 GLU B CA 1
ATOM 4799 C C . GLU B 1 282 ? -8.703 21.016 -8.508 1 94.31 282 GLU B C 1
ATOM 4801 O O . GLU B 1 282 ? -9.633 20.297 -8.117 1 94.31 282 GLU B O 1
ATOM 4806 N N . ASP B 1 283 ? -7.84 20.672 -9.438 1 95.69 283 ASP B N 1
ATOM 4807 C CA . ASP B 1 283 ? -7.965 19.328 -10 1 95.69 283 ASP B CA 1
ATOM 4808 C C . ASP B 1 283 ? -7.727 18.266 -8.922 1 95.69 283 ASP B C 1
ATOM 4810 O O . ASP B 1 283 ? -8.336 17.203 -8.961 1 95.69 283 ASP B O 1
ATOM 4814 N N . PHE B 1 284 ? -6.883 18.578 -7.961 1 95.5 284 PHE B N 1
ATOM 4815 C CA . PHE B 1 284 ? -6.625 17.641 -6.875 1 95.5 284 PHE B CA 1
ATOM 4816 C C . PHE B 1 284 ? -7.82 17.547 -5.934 1 95.5 284 PHE B C 1
ATOM 4818 O O . PHE B 1 284 ? -8.242 16.453 -5.555 1 95.5 284 PHE B O 1
ATOM 4825 N N . TRP B 1 285 ? -8.258 18.656 -5.574 1 92.56 285 TRP B N 1
ATOM 4826 C CA . TRP B 1 285 ? -9.414 18.719 -4.691 1 92.56 285 TRP B CA 1
ATOM 4827 C C . TRP B 1 285 ? -10.602 17.969 -5.297 1 92.56 285 TRP B C 1
ATOM 4829 O O . TRP B 1 285 ? -11.266 17.188 -4.605 1 92.56 285 TRP B O 1
ATOM 4839 N N . ILE B 1 286 ? -10.883 18.188 -6.555 1 96.44 286 ILE B N 1
ATOM 4840 C CA . ILE B 1 286 ? -11.984 17.562 -7.266 1 96.44 286 ILE B CA 1
ATOM 4841 C C . ILE B 1 286 ? -11.766 16.047 -7.312 1 96.44 286 ILE B C 1
ATOM 4843 O O . ILE B 1 286 ? -12.711 15.266 -7.137 1 96.44 286 ILE B O 1
ATOM 4847 N N . LEU B 1 287 ? -10.516 15.664 -7.508 1 97.69 287 LEU B N 1
ATOM 4848 C CA . LEU B 1 287 ? -10.18 14.25 -7.508 1 97.69 287 LEU B CA 1
ATOM 4849 C C . LEU B 1 287 ? -10.484 13.609 -6.156 1 97.69 287 LEU B C 1
ATOM 4851 O O . LEU B 1 287 ? -11.117 12.555 -6.086 1 97.69 287 LEU B O 1
ATOM 4855 N N . VAL B 1 288 ? -10.047 14.219 -5.074 1 97.38 288 VAL B N 1
ATOM 4856 C CA . VAL B 1 288 ? -10.258 13.703 -3.727 1 97.38 288 VAL B CA 1
ATOM 4857 C C . VAL B 1 288 ? -11.75 13.586 -3.443 1 97.38 288 VAL B C 1
ATOM 4859 O O . VAL B 1 288 ? -12.219 12.547 -2.969 1 97.38 288 VAL B O 1
ATOM 4862 N N . LYS B 1 289 ? -12.469 14.609 -3.805 1 97.06 289 LYS B N 1
ATOM 4863 C CA . LYS B 1 289 ? -13.914 14.586 -3.586 1 97.06 289 LYS B CA 1
ATOM 4864 C C . LYS B 1 289 ? -14.578 13.5 -4.434 1 97.06 289 LYS B C 1
ATOM 4866 O O . LYS B 1 289 ? -15.539 12.867 -3.992 1 97.06 289 LYS B O 1
ATOM 4871 N N . GLY B 1 290 ? -14.102 13.383 -5.664 1 98.06 290 GLY B N 1
ATOM 4872 C CA . GLY B 1 290 ? -14.609 12.305 -6.496 1 98.06 290 GLY B CA 1
ATOM 4873 C C . GLY B 1 290 ? -14.383 10.93 -5.898 1 98.06 290 GLY B C 1
ATOM 4874 O O . GLY B 1 290 ? -15.266 10.078 -5.934 1 98.06 290 GLY B O 1
ATOM 4875 N N . MET B 1 291 ? -13.18 10.734 -5.328 1 98.31 291 MET B N 1
ATOM 4876 C CA . MET B 1 291 ? -12.891 9.477 -4.652 1 98.31 291 MET B CA 1
ATOM 4877 C C . MET B 1 291 ? -13.82 9.266 -3.465 1 98.31 291 MET B C 1
ATOM 4879 O O . MET B 1 291 ? -14.289 8.148 -3.23 1 98.31 291 MET B O 1
ATOM 4883 N N . GLN B 1 292 ? -14.039 10.305 -2.756 1 98.31 292 GLN B N 1
ATOM 4884 C CA . GLN B 1 292 ? -14.93 10.242 -1.602 1 98.31 292 GLN B CA 1
ATOM 4885 C C . GLN B 1 292 ? -16.344 9.875 -2.021 1 98.31 292 GLN B C 1
ATOM 4887 O O . GLN B 1 292 ? -16.938 8.93 -1.484 1 98.31 292 GLN B O 1
ATOM 4892 N N . GLY B 1 293 ? -16.844 10.508 -3.02 1 98.25 293 GLY B N 1
ATOM 4893 C CA . GLY B 1 293 ? -18.203 10.281 -3.459 1 98.25 293 GLY B CA 1
ATOM 4894 C C . GLY B 1 293 ? -18.391 8.961 -4.188 1 98.25 293 GLY B C 1
ATOM 4895 O O . GLY B 1 293 ? -19.516 8.5 -4.379 1 98.25 293 GLY B O 1
ATOM 4896 N N . SER B 1 294 ? -17.312 8.383 -4.613 1 97.62 294 SER B N 1
ATOM 4897 C CA . SER B 1 294 ? -17.359 7.082 -5.27 1 97.62 294 SER B CA 1
ATOM 4898 C C . SER B 1 294 ? -17.312 5.945 -4.254 1 97.62 294 SER B C 1
ATOM 4900 O O . SER B 1 294 ? -17.344 4.773 -4.625 1 97.62 294 SER B O 1
ATOM 4902 N N . GLY B 1 295 ? -17.203 6.293 -3.016 1 97.69 295 GLY B N 1
ATOM 4903 C CA . GLY B 1 295 ? -17.188 5.285 -1.966 1 97.69 295 GLY B CA 1
ATOM 4904 C C . GLY B 1 295 ? -15.828 4.613 -1.822 1 97.69 295 GLY B C 1
ATOM 4905 O O . GLY B 1 295 ? -15.734 3.516 -1.271 1 97.69 295 GLY B O 1
ATOM 4906 N N . ARG B 1 296 ? -14.789 5.25 -2.277 1 97.75 296 ARG B N 1
ATOM 4907 C CA . ARG B 1 296 ? -13.469 4.629 -2.285 1 97.75 296 ARG B CA 1
ATOM 4908 C C . ARG B 1 296 ? -12.602 5.176 -1.154 1 97.75 296 ARG B C 1
ATOM 4910 O O . ARG B 1 296 ? -11.562 4.594 -0.826 1 97.75 296 ARG B O 1
ATOM 4917 N N . PHE B 1 297 ? -12.961 6.262 -0.519 1 98.38 297 PHE B N 1
ATOM 4918 C CA . PHE B 1 297 ? -12.055 7.004 0.347 1 98.38 297 PHE B CA 1
ATOM 4919 C C . PHE B 1 297 ? -12.18 6.535 1.792 1 98.38 297 PHE B C 1
ATOM 4921 O O . PHE B 1 297 ? -12.461 7.336 2.688 1 98.38 297 PHE B O 1
ATOM 4928 N N . TRP B 1 298 ? -12.008 5.273 2.016 1 98.25 298 TRP B N 1
ATOM 4929 C CA . TRP B 1 298 ? -11.945 4.668 3.342 1 98.25 298 TRP B CA 1
ATOM 4930 C C . TRP B 1 298 ? -11.055 3.434 3.338 1 98.25 298 TRP B C 1
ATOM 4932 O O . TRP B 1 298 ? -10.766 2.871 2.277 1 98.25 298 TRP B O 1
ATOM 4942 N N . ARG B 1 299 ? -10.469 3.117 4.473 1 98.25 299 ARG B N 1
ATOM 4943 C CA . ARG B 1 299 ? -9.578 1.969 4.617 1 98.25 299 ARG B CA 1
ATOM 4944 C C . ARG B 1 299 ? -10.336 0.753 5.145 1 98.25 299 ARG B C 1
ATOM 4946 O O . ARG B 1 299 ? -11.188 0.88 6.023 1 98.25 299 ARG B O 1
ATOM 4953 N N . PRO B 1 300 ? -10.102 -0.495 4.512 1 97.56 300 PRO B N 1
ATOM 4954 C CA . PRO B 1 300 ? -10.727 -1.712 5.031 1 97.56 300 PRO B CA 1
ATOM 4955 C C . PRO B 1 300 ? -10.273 -2.051 6.449 1 97.56 300 PRO B C 1
ATOM 4957 O O . PRO B 1 300 ? -9.328 -1.448 6.961 1 97.56 300 PRO B O 1
ATOM 4960 N N . PRO B 1 301 ? -10.953 -3.189 6.871 1 93.31 301 PRO B N 1
ATOM 4961 C CA . PRO B 1 301 ? -10.539 -3.613 8.211 1 93.31 301 PRO B CA 1
ATOM 4962 C C . PRO B 1 301 ? -9.086 -4.074 8.266 1 93.31 301 PRO B C 1
ATOM 4964 O O . PRO B 1 301 ? -8.594 -4.688 7.312 1 93.31 301 PRO B O 1
ATOM 4967 N N . GLY B 1 302 ? -8.266 -3.818 9.062 1 94.44 302 GLY B N 1
ATOM 4968 C CA . GLY B 1 302 ? -6.867 -4.188 9.242 1 94.44 302 GLY B CA 1
ATOM 4969 C C . GLY B 1 302 ? -5.906 -3.061 8.914 1 94.44 302 GLY B C 1
ATOM 4970 O O . GLY B 1 302 ? -4.727 -3.125 9.266 1 94.44 302 GLY B O 1
ATOM 4971 N N . GLU B 1 303 ? -6.547 -2.123 8.117 1 97.75 303 GLU B N 1
ATOM 4972 C CA . GLU B 1 303 ? -5.699 -0.988 7.762 1 97.75 303 GLU B CA 1
ATOM 4973 C C . GLU B 1 303 ? -6.004 0.222 8.641 1 97.75 303 GLU B C 1
ATOM 4975 O O . GLU B 1 303 ? -5.516 1.324 8.383 1 97.75 303 GLU B O 1
ATOM 4980 N N . VAL B 1 304 ? -6.852 0.091 9.578 1 98.12 304 VAL B N 1
ATOM 4981 C CA . VAL B 1 304 ? -7.105 1.092 10.609 1 98.12 304 VAL B CA 1
ATOM 4982 C C . VAL B 1 304 ? -6.527 0.622 11.945 1 98.12 304 VAL B C 1
ATOM 4984 O O . VAL B 1 304 ? -6.902 -0.437 12.453 1 98.12 304 VAL B O 1
ATOM 4987 N N . HIS B 1 305 ? -5.664 1.397 12.555 1 98.56 305 HIS B N 1
ATOM 4988 C CA . HIS B 1 305 ? -4.863 0.905 13.672 1 98.56 305 HIS B CA 1
ATOM 4989 C C . HIS B 1 305 ? -5.152 1.688 14.945 1 98.56 305 HIS B C 1
ATOM 4991 O O . HIS B 1 305 ? -4.305 1.768 15.836 1 98.56 305 HIS B O 1
ATOM 4997 N N . ASN B 1 306 ? -6.301 2.25 15.047 1 98.31 306 ASN B N 1
ATOM 4998 C CA . ASN B 1 306 ? -6.723 3.018 16.219 1 98.31 306 ASN B CA 1
ATOM 4999 C C . ASN B 1 306 ? -6.562 2.213 17.5 1 98.31 306 ASN B C 1
ATOM 5001 O O . ASN B 1 306 ? -6.145 2.75 18.531 1 98.31 306 ASN B O 1
ATOM 5005 N N . ASP B 1 307 ? -6.777 0.948 17.469 1 97.5 307 ASP B N 1
ATOM 5006 C CA . ASP B 1 307 ? -6.887 0.105 18.656 1 97.5 307 ASP B CA 1
ATOM 5007 C C . ASP B 1 307 ? -5.512 -0.199 19.234 1 97.5 307 ASP B C 1
ATOM 5009 O O . ASP B 1 307 ? -5.402 -0.685 20.375 1 97.5 307 ASP B O 1
ATOM 5013 N N . LEU B 1 308 ? -4.484 0.039 18.469 1 97.81 308 LEU B N 1
ATOM 5014 C CA . LEU B 1 308 ? -3.141 -0.219 18.984 1 97.81 308 LEU B CA 1
ATOM 5015 C C . LEU B 1 308 ? -2.811 0.708 20.141 1 97.81 308 LEU B C 1
ATOM 5017 O O . LEU B 1 308 ? -2.016 0.356 21.016 1 97.81 308 LEU B O 1
ATOM 5021 N N . PHE B 1 309 ? -3.42 1.932 20.141 1 98.25 309 PHE B N 1
ATOM 5022 C CA . PHE B 1 309 ? -3.178 2.926 21.188 1 98.25 309 PHE B CA 1
ATOM 5023 C C . PHE B 1 309 ? -4.492 3.502 21.703 1 98.25 309 PHE B C 1
ATOM 5025 O O . PHE B 1 309 ? -4.82 4.656 21.422 1 98.25 309 PHE B O 1
ATOM 5032 N N . PRO B 1 310 ? -5.156 2.803 22.547 1 96.88 310 PRO B N 1
ATOM 5033 C CA . PRO B 1 310 ? -6.516 3.148 22.969 1 96.88 310 PRO B CA 1
ATOM 5034 C C . PRO B 1 310 ? -6.566 4.422 23.812 1 96.88 310 PRO B C 1
ATOM 5036 O O . PRO B 1 310 ? -7.648 4.965 24.047 1 96.88 310 PRO B O 1
ATOM 5039 N N . ARG B 1 311 ? -5.434 4.875 24.25 1 96.31 311 ARG B N 1
ATOM 5040 C CA . ARG B 1 311 ? -5.402 6.125 25 1 96.31 311 ARG B CA 1
ATOM 5041 C C . ARG B 1 311 ? -5.777 7.305 24.109 1 96.31 311 ARG B C 1
ATOM 5043 O O . ARG B 1 311 ? -6.207 8.352 24.594 1 96.31 311 ARG B O 1
ATOM 5050 N N . VAL B 1 312 ? -5.492 7.188 22.812 1 98.31 312 VAL B N 1
ATOM 5051 C CA . VAL B 1 312 ? -5.895 8.234 21.891 1 98.31 312 VAL B CA 1
ATOM 5052 C C . VAL B 1 312 ? -7.395 8.141 21.609 1 98.31 312 VAL B C 1
ATOM 5054 O O . VAL B 1 312 ? -7.859 7.148 21.031 1 98.31 312 VAL B O 1
ATOM 5057 N N . LYS B 1 313 ? -8.109 9.07 22.047 1 97.5 313 LYS B N 1
ATOM 5058 C CA . LYS B 1 313 ? -9.555 9.102 21.828 1 97.5 313 LYS B CA 1
ATOM 5059 C C . LYS B 1 313 ? -9.898 9.891 20.562 1 97.5 313 LYS B C 1
ATOM 5061 O O . LYS B 1 313 ? -9.758 11.117 20.531 1 97.5 313 LYS B O 1
ATOM 5066 N N . PRO B 1 314 ? -10.383 9.219 19.547 1 98.31 314 PRO B N 1
ATOM 5067 C CA . PRO B 1 314 ? -10.719 9.938 18.312 1 98.31 314 PRO B CA 1
ATOM 5068 C C . PRO B 1 314 ? -11.891 10.906 18.5 1 98.31 314 PRO B C 1
ATOM 5070 O O . PRO B 1 314 ? -12.898 10.547 19.109 1 98.31 314 PRO B O 1
ATOM 5073 N N . ARG B 1 315 ? -11.727 12.078 18.062 1 98.12 315 ARG B N 1
ATOM 5074 C CA . ARG B 1 315 ? -12.82 13.047 18.047 1 98.12 315 ARG B CA 1
ATOM 5075 C C . ARG B 1 315 ? -13.695 12.859 16.812 1 98.12 315 ARG B C 1
ATOM 5077 O O . ARG B 1 315 ? -13.211 12.914 15.68 1 98.12 315 ARG B O 1
ATOM 5084 N N . THR B 1 316 ? -14.992 12.703 17.031 1 97.81 316 THR B N 1
ATOM 5085 C CA . THR B 1 316 ? -15.945 12.578 15.938 1 97.81 316 THR B CA 1
ATOM 5086 C C . THR B 1 316 ? -16.375 13.961 15.43 1 97.81 316 THR B C 1
ATOM 5088 O O . THR B 1 316 ? -16.109 14.969 16.094 1 97.81 316 THR B O 1
ATOM 5091 N N . PHE B 1 317 ? -17.031 14 14.32 1 97.56 317 PHE B N 1
ATOM 5092 C CA . PHE B 1 317 ? -17.609 15.242 13.805 1 97.56 317 PHE B CA 1
ATOM 5093 C C . PHE B 1 317 ? -18.594 15.828 14.805 1 97.56 317 PHE B C 1
ATOM 5095 O O . PHE B 1 317 ? -18.625 17.047 15.016 1 97.56 317 PHE B O 1
ATOM 5102 N N . GLU B 1 318 ? -19.391 14.922 15.344 1 97.5 318 GLU B N 1
ATOM 5103 C CA . GLU B 1 318 ? -20.391 15.383 16.297 1 97.5 318 GLU B CA 1
ATOM 5104 C C . GLU B 1 318 ? -19.734 16.078 17.484 1 97.5 318 GLU B C 1
ATOM 5106 O O . GLU B 1 318 ? -20.172 17.172 17.891 1 97.5 318 GLU B O 1
ATOM 5111 N N . GLU B 1 319 ? -18.75 15.43 18.062 1 97.75 319 GLU B N 1
ATOM 5112 C CA . GLU B 1 319 ? -18.047 16.031 19.188 1 97.75 319 GLU B CA 1
ATOM 5113 C C . GLU B 1 319 ? -17.375 17.344 18.797 1 97.75 319 GLU B C 1
ATOM 5115 O O . GLU B 1 319 ? -17.422 18.328 19.547 1 97.75 319 GLU B O 1
ATOM 5120 N N . TYR B 1 320 ? -16.781 17.406 17.656 1 97.81 320 TYR B N 1
ATOM 5121 C CA . TYR B 1 320 ? -16.078 18.594 17.156 1 97.81 320 TYR B CA 1
ATOM 5122 C C . TYR B 1 320 ? -17.047 19.766 16.984 1 97.81 320 TYR B C 1
ATOM 5124 O O . TYR B 1 320 ? -16.781 20.875 17.453 1 97.81 320 TYR B O 1
ATOM 5132 N N . LEU B 1 321 ? -18.172 19.484 16.328 1 97.75 321 LEU B N 1
ATOM 5133 C CA . LEU B 1 321 ? -19.156 20.531 16.062 1 97.75 321 LEU B CA 1
ATOM 5134 C C . LEU B 1 321 ? -19.844 20.969 17.344 1 97.75 321 LEU B C 1
ATOM 5136 O O . LEU B 1 321 ? -20.125 22.156 17.531 1 97.75 321 LEU B O 1
ATOM 5140 N N . SER B 1 322 ? -20.109 20.016 18.188 1 97.19 322 SER B N 1
ATOM 5141 C CA . SER B 1 322 ? -20.688 20.359 19.484 1 97.19 322 SER B CA 1
ATOM 5142 C C . SER B 1 322 ? -19.781 21.312 20.266 1 97.19 322 SER B C 1
ATOM 5144 O O . SER B 1 322 ? -20.25 22.266 20.875 1 97.19 322 SER B O 1
ATOM 5146 N N . GLU B 1 323 ? -18.516 21 20.234 1 96.31 323 GLU B N 1
ATOM 5147 C CA . GLU B 1 323 ? -17.547 21.844 20.922 1 96.31 323 GLU B CA 1
ATOM 5148 C C . GLU B 1 323 ? -17.453 23.234 20.281 1 96.31 323 GLU B C 1
ATOM 5150 O O . GLU B 1 323 ? -17.344 24.234 20.984 1 96.31 323 GLU B O 1
ATOM 5155 N N . MET B 1 324 ? -17.531 23.297 19 1 96.06 324 MET B N 1
ATOM 5156 C CA . MET B 1 324 ? -17.359 24.547 18.25 1 96.06 324 MET B CA 1
ATOM 5157 C C . MET B 1 324 ? -18.578 25.453 18.422 1 96.06 324 MET B C 1
ATOM 5159 O O . MET B 1 324 ? -18.422 26.672 18.594 1 96.06 324 MET B O 1
ATOM 5163 N N . PHE B 1 325 ? -19.75 24.891 18.453 1 95.12 325 PHE B N 1
ATOM 5164 C CA . PHE B 1 325 ? -20.969 25.719 18.438 1 95.12 325 PHE B CA 1
ATOM 5165 C C . PHE B 1 325 ? -21.625 25.734 19.812 1 95.12 325 PHE B C 1
ATOM 5167 O O . PHE B 1 325 ? -22.531 26.547 20.047 1 95.12 325 PHE B O 1
ATOM 5174 N N . GLY B 1 326 ? -21.438 24.594 20.672 1 82.38 326 GLY B N 1
ATOM 5175 C CA . GLY B 1 326 ? -22.031 24.516 21.984 1 82.38 326 GLY B CA 1
ATOM 5176 C C . GLY B 1 326 ? -21.531 25.609 22.922 1 82.38 326 GLY B C 1
ATOM 5177 O O . GLY B 1 326 ? -22 25.703 24.062 1 82.38 326 GLY B O 1
ATOM 5178 N N . ALA B 1 327 ? -21.422 26.875 22.75 1 53.12 327 ALA B N 1
ATOM 5179 C CA . ALA B 1 327 ? -21.578 27.797 23.875 1 53.12 327 ALA B CA 1
ATOM 5180 C C . ALA B 1 327 ? -23.047 28.109 24.125 1 53.12 327 ALA B C 1
ATOM 5182 O O . ALA B 1 327 ? -23.859 28.062 23.203 1 53.12 327 ALA B O 1
#

Nearest PDB structures (foldseek):
  7cs8-assembly2_B  TM=7.404E-01  e=1.153E-15  Isatis tinctoria
  5f5l-assembly1_A  TM=7.562E-01  e=1.126E-14  Micromonospora okii
  8gym-assembly1_a9  TM=6.789E-01  e=9.362E-12  Tetrahymena thermophila SB210
  4r1u-assembly2_B  TM=5.985E-01  e=2.330E-11  Medicago truncatula
  6h0n-assembly1_A  TM=6.114E-01  e=1.085E-10  Arabidopsis thaliana

InterPro domains:
  IPR008030 NmrA-like domain [PF05368] (6-321)
  IPR036291 NAD(P)-binding domain superfamily [SSF51735] (3-324)
  IPR051609 NmrA-type/Isoflavone reductase-like domain-containing protein [PTHR47706] (5-326)

Foldseek 3Di:
DQDAFEEEEEPCLDDLNVLLLVLPLPVHLHAYEYEDAPVCQVVVVPDDDDPSSVVRYHYDHDDLVPDALQVLLVVCARHAEYAYQDADPRLVSLLSNVSSCVVNQHAEYERNQAEDWDWDDAPDPVGGDTDTDPRSVSSVVSVVSNCPPPCNVVNSHWYFYEYEWAEQQDLQQCQCRVLNDLPDQEAEHEAEAAQFQKAFYAHSNLSSNVVSVCVSCVVLGTNDYAYAGQEIGGNVVLLVLSCVQNVHYYHYHYDYLCLLNVCVVPVVSDDPVQPPRGPDDSNVVSNQSSCRNVNNRDDDPPRHDCPVCVVRHRDYSNNVSCVSRVD/DQDAFEEEEEPCLDDLNVLLLVLPLPVHLHAYEYEDAPVCQVVVVPDDDDPSSVVRYHYDHDDLVPDALCVLLVVCARHAEYAYQDADPRLVSLLSNVSSCVVNQHAEYERNQAEDWDWDDAPDPVGGDTDTDPRNVSSVVSVVSNCPPPCNVVNSYWYFYEYEWAEQQDLQQCQCRVLNDLPDQEAEHEAEAAQFQKAFYAHSNLSSNVVSVCVSCVVLGTNDYAYATQEIGGNVVLQVLSCVQNVHYYHYHYDYLCLLNVCVVPVVSDDPVQPPRGPDDSNVVSNQSSCRNVNNRDDDPPRHDCPVCVVRHRDYSNNVSCVSRVD

pLDDT: mean 96.42, std 5.26, range [38.78, 98.94]